Protein AF-0000000084699990 (afdb_homodimer)

Sequence (468 aa):
MKSYLLFIGYFISAFSFADGISANSTRYIYPKGAHDITARINNESATAAFVQYWLDPGDSEALPAKLPVTPFELTPPISRINPGANQILRIRLLDKSAIPADRGSLWWLNVLDIPPVSKTSPQEENDSVQLAVRSRFKMFYRPAGLSDRDTATQQITFQPGNHSILINNNSPYHITITEITLADKKQILHKSFMLTPKSRSDIAVKRAVKRGDRLIISNINDYGSDSTFTATAEMKSYLLFIGYFISAFSFADGISANSTRYIYPKGAHDITARINNESATAAFVQYWLDPGDSEALPAKLPVTPFELTPPISRINPGANQILRIRLLDKSAIPADRGSLWWLNVLDIPPVSKTSPQEENDSVQLAVRSRFKMFYRPAGLSDRDTATQQITFQPGNHSILINNNSPYHITITEITLADKKQILHKSFMLTPKSRSDIAVKRAVKRGDRLIISNINDYGSDSTFTATAE

Radius of gyration: 24.79 Å; Cα contacts (8 Å, |Δi|>4): 1067; chains: 2; bounding box: 74×65×81 Å

InterPro domains:
  IPR001829 Pili assembly chaperone, bacterial [PR00969] (21-30)
  IPR001829 Pili assembly chaperone, bacterial [PR00969] (71-92)
  IPR001829 Pili assembly chaperone, bacterial [PR00969] (100-117)
  IPR001829 Pili assembly chaperone, bacterial [PR00969] (128-143)
  IPR001829 Pili assembly chaperone, bacterial [PR00969] (162-177)
  IPR008962 PapD-like superfamily [SSF49354] (16-146)
  IPR013783 Immunoglobulin-like fold [G3DSA:2.60.40.10] (20-147)
  IPR013783 Immunoglobulin-like fold [G3DSA:2.60.40.10] (148-229)
  IPR016147 Pili assembly chaperone, N-terminal [PF00345] (20-146)
  IPR016148 Pili assembly chaperone, C-terminal [PF02753] (167-226)
  IPR036316 Pili assembly chaperone, C-terminal domain superfamily [SSF49584] (140-230)
  IPR050643 Periplasmic Pilus Chaperone [PTHR30251] (4-228)

Nearest PDB structures (foldseek):
  3rfz-assembly1_C  TM=8.984E-01  e=1.119E-16  Escherichia coli
  1qpp-assembly1_B  TM=8.583E-01  e=3.059E-17  Escherichia coli
  1qun-assembly1_A  TM=9.039E-01  e=2.704E-16  Escherichia coli
  1qun-assembly10_O  TM=8.879E-01  e=2.086E-16  Escherichia coli
  1kiu-assembly10_O  TM=8.698E-01  e=6.614E-14  Escherichia coli

Foldseek 3Di:
DPPPPPPPPPPPPPPPPCCAKDKPAQEAEAEAPDQKDKIKIWNSDQAKWKKAKDKAQPPPPDDPVRGDDDQKDWPPRIDIAGHGGMDIIIIGGRDCPVPDQAAKGKMKMKIKTDDDPPPPDPPPPPVPPDDIDIDIHIYIYHHPPFDDPVCQVVQWAWAFDDQKIKIFRAGRYKKKWAFKAFPVRDTWAPGIDIDHHGDIDIGGTNDGDDAQTKIWIWIADPRRDIDIDIDGHD/DPPPPPPPPPPPPPPPPCCAKDKPAQEAEAEAPDQKDKIKIWNSDQAKWKKAKDKAQPPPPDDPVRGPDDQKDWPPRIDIAGHGGMDIIIIGGRDCPVPDQAAKGKMKMKIKTDDDPPPPDPPPPPVPPDDIDIDIHIYIYHHPPFDDPVCQVVQWAWAWDDQKIKIFRAGRYKKKWAFKAFPVRDTFAPGIDIDHHGDIDIGGTNDGDDAQTKIWIWIADPRRDIDIDIDGHD

Secondary structure (DSSP, 8-state):
---------------B----EEES-SEEEEETT-SEEEEEEEE-SSS-EEEEEEEESS-TT--GGG----SEEEESSEEEE-TT-EEEEEEEE---TTS-SSS-EEEEEEEEEE-------TT---------EEEEEEEEEE-TT---GGGGGGGEEEEE-SSEEEEEE-SSS-EEEEEEE-TT--B-BSS-EEEPTTEEEEEEBSS---TT-EEEEEEE-TTS-EEEEEEE--/---------------B----EEES-SEEEEETT-SEEEEEEEE-SSS-EEEEEEEESS-TT--GGGPPPPSEEEESSEEEE-TT-EEEEEEEE---TTS-SSS-EEEEEEEEEE-------TT---------EEEEEEEEEE-TT---GGGGGGGEEEEE-SSEEEEEE-SSS-EEEEEEE-TT--B-BSS-EEEPTTEEEEEEBSS---TT-EEEEEEE-TTS-EEEEEEE--

Organism: NCBI:txid1124991

Structure (mmCIF, N/CA/C/O backbone):
data_AF-0000000084699990-model_v1
#
loop_
_entity.id
_entity.type
_entity.pdbx_description
1 polymer 'Sigma-fimbriae chaperone protein'
#
loop_
_atom_site.group_PDB
_atom_site.id
_atom_site.type_symbol
_atom_site.label_atom_id
_atom_site.label_alt_id
_atom_site.label_comp_id
_atom_site.label_asym_id
_atom_site.label_entity_id
_atom_site.label_seq_id
_atom_site.pdbx_PDB_ins_code
_atom_site.Cartn_x
_atom_site.Cartn_y
_atom_site.Cartn_z
_atom_site.occupancy
_atom_site.B_iso_or_equiv
_atom_site.auth_seq_id
_atom_site.auth_comp_id
_atom_site.auth_asym_id
_atom_site.auth_atom_id
_atom_site.pdbx_PDB_model_num
ATOM 1 N N . MET A 1 1 ? -4.559 33.438 -50.344 1 30.09 1 MET A N 1
ATOM 2 C CA . MET A 1 1 ? -3.885 33.406 -49.062 1 30.09 1 MET A CA 1
ATOM 3 C C . MET A 1 1 ? -4.707 32.625 -48.031 1 30.09 1 MET A C 1
ATOM 5 O O . MET A 1 1 ? -5.637 33.156 -47.438 1 30.09 1 MET A O 1
ATOM 9 N N . LYS A 1 2 ? -5.082 31.25 -48.375 1 39.06 2 LYS A N 1
ATOM 10 C CA . LYS A 1 2 ? -5.879 30.25 -47.656 1 39.06 2 LYS A CA 1
ATOM 11 C C . LYS A 1 2 ? -5.305 29.984 -46.25 1 39.06 2 LYS A C 1
ATOM 13 O O . LYS A 1 2 ? -4.148 29.578 -46.125 1 39.06 2 LYS A O 1
ATOM 18 N N . SER A 1 3 ? -5.684 30.812 -45.281 1 37 3 SER A N 1
ATOM 19 C CA . SER A 1 3 ? -5.367 30.719 -43.875 1 37 3 SER A CA 1
ATOM 20 C C . SER A 1 3 ? -5.746 29.359 -43.281 1 37 3 SER A C 1
ATOM 22 O O . SER A 1 3 ? -6.914 28.969 -43.344 1 37 3 SER A O 1
ATOM 24 N N . TYR A 1 4 ? -4.93 28.328 -43.5 1 38.5 4 TYR A N 1
ATOM 25 C CA . TYR A 1 4 ? -5.008 27.047 -42.781 1 38.5 4 TYR A CA 1
ATOM 26 C C . TYR A 1 4 ? -5.066 27.266 -41.281 1 38.5 4 TYR A C 1
ATOM 28 O O . TYR A 1 4 ? -4.129 27.797 -40.688 1 38.5 4 TYR A O 1
ATOM 36 N N . LEU A 1 5 ? -6.195 27.562 -40.719 1 36.31 5 LEU A N 1
ATOM 37 C CA . LEU A 1 5 ? -6.461 27.547 -39.281 1 36.31 5 LEU A CA 1
ATOM 38 C C . LEU A 1 5 ? -6.039 26.203 -38.688 1 36.31 5 LEU A C 1
ATOM 40 O O . LEU A 1 5 ? -6.602 25.156 -39.031 1 36.31 5 LEU A O 1
ATOM 44 N N . LEU A 1 6 ? -4.797 26 -38.375 1 36.34 6 LEU A N 1
ATOM 45 C CA . LEU A 1 6 ? -4.246 24.906 -37.594 1 36.34 6 LEU A CA 1
ATOM 46 C C . LEU A 1 6 ? -4.961 24.766 -36.25 1 36.34 6 LEU A C 1
ATOM 48 O O . LEU A 1 6 ? -4.898 25.672 -35.438 1 36.34 6 LEU A O 1
ATOM 52 N N . PHE A 1 7 ? -6.074 24.109 -36.188 1 35.72 7 PHE A N 1
ATOM 53 C CA . PHE A 1 7 ? -6.75 23.672 -34.969 1 35.72 7 PHE A CA 1
ATOM 54 C C . PHE A 1 7 ? -5.801 22.906 -34.062 1 35.72 7 PHE A C 1
ATOM 56 O O . PHE A 1 7 ? -5.414 21.781 -34.406 1 35.72 7 PHE A O 1
ATOM 63 N N . ILE A 1 8 ? -4.922 23.594 -33.344 1 35.72 8 ILE A N 1
ATOM 64 C CA . ILE A 1 8 ? -4.176 23 -32.25 1 35.72 8 ILE A CA 1
ATOM 65 C C . ILE A 1 8 ? -5.141 22.406 -31.234 1 35.72 8 ILE A C 1
ATOM 67 O O . ILE A 1 8 ? -5.848 23.141 -30.547 1 35.72 8 ILE A O 1
ATOM 71 N N . GLY A 1 9 ? -5.719 21.266 -31.516 1 33.62 9 GLY A N 1
ATOM 72 C CA . GLY A 1 9 ? -6.449 20.5 -30.516 1 33.62 9 GLY A CA 1
ATOM 73 C C . GLY A 1 9 ? -5.715 20.375 -29.203 1 33.62 9 GLY A C 1
ATOM 74 O O . GLY A 1 9 ? -4.641 19.766 -29.141 1 33.62 9 GLY A O 1
ATOM 75 N N . TYR A 1 10 ? -5.938 21.297 -28.312 1 30.98 10 TYR A N 1
ATOM 76 C CA . TYR A 1 10 ? -5.516 21.25 -26.922 1 30.98 10 TYR A CA 1
ATOM 77 C C . TYR A 1 10 ? -5.977 19.953 -26.266 1 30.98 10 TYR A C 1
ATOM 79 O O . TYR A 1 10 ? -7.168 19.766 -26 1 30.98 10 TYR A O 1
ATOM 87 N N . PHE A 1 11 ? -5.262 18.844 -26.516 1 31.11 11 PHE A N 1
ATOM 88 C CA . PHE A 1 11 ? -5.41 17.625 -25.719 1 31.11 11 PHE A CA 1
ATOM 89 C C . PHE A 1 11 ? -5.285 17.938 -24.234 1 31.11 11 PHE A C 1
ATOM 91 O O . PHE A 1 11 ? -4.176 18.094 -23.719 1 31.11 11 PHE A O 1
ATOM 98 N N . ILE A 1 12 ? -6.254 18.547 -23.688 1 31.78 12 ILE A N 1
ATOM 99 C CA . ILE A 1 12 ? -6.352 18.625 -22.234 1 31.78 12 ILE A CA 1
ATOM 100 C C . ILE A 1 12 ? -6.355 17.219 -21.641 1 31.78 12 ILE A C 1
ATOM 102 O O . ILE A 1 12 ? -7.336 16.484 -21.781 1 31.78 12 ILE A O 1
ATOM 106 N N . SER A 1 13 ? -5.211 16.594 -21.531 1 33.28 13 SER A N 1
ATOM 107 C CA . SER A 1 13 ? -5.098 15.359 -20.766 1 33.28 13 SER A CA 1
ATOM 108 C C . SER A 1 13 ? -5.562 15.562 -19.312 1 33.28 13 SER A C 1
ATOM 110 O O . SER A 1 13 ? -4.969 16.344 -18.578 1 33.28 13 SER A O 1
ATOM 112 N N . ALA A 1 14 ? -6.832 15.414 -19.062 1 35.53 14 ALA A N 1
ATOM 113 C CA . ALA A 1 14 ? -7.316 15.336 -17.672 1 35.53 14 ALA A CA 1
ATOM 114 C C . ALA A 1 14 ? -6.492 14.344 -16.859 1 35.53 14 ALA A C 1
ATOM 116 O O . ALA A 1 14 ? -6.441 13.156 -17.188 1 35.53 14 ALA A O 1
ATOM 117 N N . PHE A 1 15 ? -5.445 14.852 -16.328 1 36.62 15 PHE A N 1
ATOM 118 C CA . PHE A 1 15 ? -4.719 14.062 -15.336 1 36.62 15 PHE A CA 1
ATOM 119 C C . PHE A 1 15 ? -5.621 13.703 -14.164 1 36.62 15 PHE A C 1
ATOM 121 O O . PHE A 1 15 ? -6.25 14.578 -13.562 1 36.62 15 PHE A O 1
ATOM 128 N N . SER A 1 16 ? -6.359 12.625 -14.258 1 38.72 16 SER A N 1
ATOM 129 C CA . SER A 1 16 ? -6.961 12.164 -13.008 1 38.72 16 SER A CA 1
ATOM 130 C C . SER A 1 16 ? -5.906 11.969 -11.93 1 38.72 16 SER A C 1
ATOM 132 O O . SER A 1 16 ? -4.914 11.266 -12.141 1 38.72 16 SER A O 1
ATOM 134 N N . PHE A 1 17 ? -5.609 13.078 -11.25 1 37.94 17 PHE A N 1
ATOM 135 C CA . PHE A 1 17 ? -4.734 13.016 -10.086 1 37.94 17 PHE A CA 1
ATOM 136 C C . PHE A 1 17 ? -5.164 11.898 -9.141 1 37.94 17 PHE A C 1
ATOM 138 O O . PHE A 1 17 ? -6.348 11.773 -8.82 1 37.94 17 PHE A O 1
ATOM 145 N N . ALA A 1 18 ? -4.684 10.828 -9.289 1 43.75 18 ALA A N 1
ATOM 146 C CA . ALA A 1 18 ? -4.934 9.812 -8.273 1 43.75 18 ALA A CA 1
ATOM 147 C C . ALA A 1 18 ? -4.473 10.289 -6.895 1 43.75 18 ALA A C 1
ATOM 149 O O . ALA A 1 18 ? -3.441 9.836 -6.391 1 43.75 18 ALA A O 1
ATOM 150 N N . ASP A 1 19 ? -4.492 11.633 -6.68 1 55.75 19 ASP A N 1
ATOM 151 C CA . ASP A 1 19 ? -4.656 11.977 -5.27 1 55.75 19 ASP A CA 1
ATOM 152 C C . ASP A 1 19 ? -5.934 11.359 -4.699 1 55.75 19 ASP A C 1
ATOM 154 O O . ASP A 1 19 ? -6.984 12.008 -4.68 1 55.75 19 ASP A O 1
ATOM 158 N N . GLY A 1 20 ? -6.094 10.164 -4.957 1 69.62 20 GLY A N 1
ATOM 159 C CA . GLY A 1 20 ? -7.363 9.469 -4.797 1 69.62 20 GLY A CA 1
ATOM 160 C C . GLY A 1 20 ? -7.438 8.656 -3.52 1 69.62 20 GLY A C 1
ATOM 161 O O . GLY A 1 20 ? -6.965 9.094 -2.469 1 69.62 20 GLY A O 1
ATOM 162 N N . ILE A 1 21 ? -8.148 7.715 -3.578 1 81 21 ILE A N 1
ATOM 163 C CA . ILE A 1 21 ? -8.43 6.766 -2.506 1 81 21 ILE A CA 1
ATOM 164 C C . ILE A 1 21 ? -7.262 5.793 -2.352 1 81 21 ILE A C 1
ATOM 166 O O . ILE A 1 21 ? -6.762 5.254 -3.34 1 81 21 ILE A O 1
ATOM 170 N N . SER A 1 22 ? -6.691 5.801 -1.187 1 81.62 22 SER A N 1
ATOM 171 C CA . SER A 1 22 ? -5.617 4.863 -0.881 1 81.62 22 SER A CA 1
ATOM 172 C C . SER A 1 22 ? -5.938 4.039 0.361 1 81.62 22 SER A C 1
ATOM 174 O O . SER A 1 22 ? -6.805 4.414 1.153 1 81.62 22 SER A O 1
ATOM 176 N N . ALA A 1 23 ? -5.305 2.875 0.367 1 86.38 23 ALA A N 1
ATOM 177 C CA . ALA A 1 23 ? -5.418 2.033 1.555 1 86.38 23 ALA A CA 1
ATOM 178 C C . ALA A 1 23 ? -4.105 2.01 2.336 1 86.38 23 ALA A C 1
ATOM 180 O O . ALA A 1 23 ? -3.035 2.248 1.772 1 86.38 23 ALA A O 1
ATOM 181 N N . ASN A 1 24 ? -4.215 1.648 3.625 1 82.88 24 ASN A N 1
ATOM 182 C CA . ASN A 1 24 ? -3.055 1.696 4.508 1 82.88 24 ASN A CA 1
ATOM 183 C C . ASN A 1 24 ? -2.127 0.505 4.281 1 82.88 24 ASN A C 1
ATOM 185 O O . ASN A 1 24 ? -1.008 0.478 4.797 1 82.88 24 ASN A O 1
ATOM 189 N N . SER A 1 25 ? -2.607 -0.429 3.611 1 85 25 SER A N 1
ATOM 190 C CA . SER A 1 25 ? -1.825 -1.634 3.354 1 85 25 SER A CA 1
ATOM 191 C C . SER A 1 25 ? -2.084 -2.17 1.948 1 85 25 SER A C 1
ATOM 193 O O . SER A 1 25 ? -3.037 -1.753 1.285 1 85 25 SER A O 1
ATOM 195 N N . THR A 1 26 ? -1.09 -3.008 1.553 1 85.25 26 THR A N 1
ATOM 196 C CA . THR A 1 26 ? -1.247 -3.6 0.229 1 85.25 26 THR A CA 1
ATOM 197 C C . THR A 1 26 ? -1.892 -4.98 0.327 1 85.25 26 THR A C 1
ATOM 199 O O . THR A 1 26 ? -2.242 -5.582 -0.691 1 85.25 26 THR A O 1
ATOM 202 N N . ARG A 1 27 ? -2.064 -5.496 1.498 1 89.31 27 ARG A N 1
ATOM 203 C CA . ARG A 1 27 ? -2.719 -6.766 1.793 1 89.31 27 ARG A CA 1
ATOM 204 C C . ARG A 1 27 ? -3.221 -6.801 3.232 1 89.31 27 ARG A C 1
ATOM 206 O O . ARG A 1 27 ? -2.717 -6.074 4.09 1 89.31 27 ARG A O 1
ATOM 213 N N . TYR A 1 28 ? -4.219 -7.711 3.463 1 93 28 TYR A N 1
ATOM 214 C CA . TYR A 1 28 ? -4.816 -7.828 4.789 1 93 28 TYR A CA 1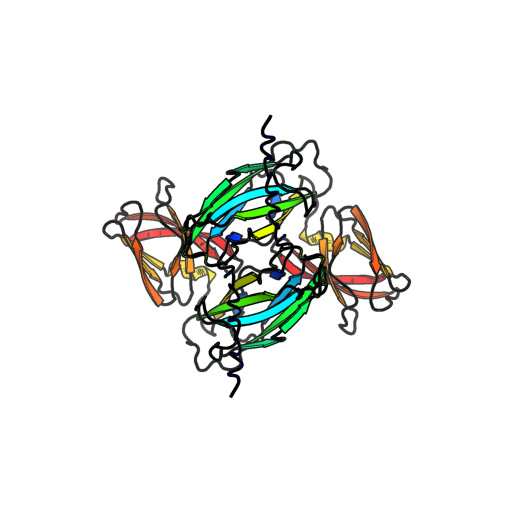
ATOM 215 C C . TYR A 1 28 ? -4.875 -9.281 5.238 1 93 28 TYR A C 1
ATOM 217 O O . TYR A 1 28 ? -5.344 -10.148 4.492 1 93 28 TYR A O 1
ATOM 225 N N . ILE A 1 29 ? -4.348 -9.484 6.457 1 95.19 29 ILE A N 1
ATOM 226 C CA . ILE A 1 29 ? -4.379 -10.82 7.039 1 95.19 29 ILE A CA 1
ATOM 227 C C . ILE A 1 29 ? -5.508 -10.914 8.062 1 95.19 29 ILE A C 1
ATOM 229 O O . ILE A 1 29 ? -5.559 -10.133 9.016 1 95.19 29 ILE A O 1
ATOM 233 N N . TYR A 1 30 ? -6.418 -11.805 7.832 1 96.19 30 TYR A N 1
ATOM 234 C CA . TYR A 1 30 ? -7.465 -12.141 8.789 1 96.19 30 TYR A CA 1
ATOM 235 C C . TYR A 1 30 ? -7.109 -13.406 9.562 1 96.19 30 TYR A C 1
ATOM 237 O O . TYR A 1 30 ? -7.367 -14.516 9.094 1 96.19 30 TYR A O 1
ATOM 245 N N . PRO A 1 31 ? -6.492 -13.148 10.766 1 92.38 31 PRO A N 1
ATOM 246 C CA . PRO A 1 31 ? -6.062 -14.344 11.5 1 92.38 31 PRO A CA 1
ATOM 247 C C . PRO A 1 31 ? -7.223 -15.07 12.18 1 92.38 31 PRO A C 1
ATOM 249 O O . PRO A 1 31 ? -8.234 -14.445 12.508 1 92.38 31 PRO A O 1
ATOM 252 N N . LYS A 1 32 ? -6.992 -16.375 12.352 1 83.81 32 LYS A N 1
ATOM 253 C CA . LYS A 1 32 ? -7.984 -17.141 13.102 1 83.81 32 LYS A CA 1
ATOM 254 C C . LYS A 1 32 ? -8.227 -16.516 14.477 1 83.81 32 LYS A C 1
ATOM 256 O O . LYS A 1 32 ? -7.293 -16.047 15.133 1 83.81 32 LYS A O 1
ATOM 261 N N . GLY A 1 33 ? -9.5 -16.562 14.867 1 84.81 33 GLY A N 1
ATOM 262 C CA . GLY A 1 33 ? -9.852 -16.141 16.203 1 84.81 33 GLY A CA 1
ATOM 263 C C . GLY A 1 33 ? -10.18 -14.664 16.312 1 84.81 33 GLY A C 1
ATOM 264 O O . GLY A 1 33 ? -10.797 -14.227 17.281 1 84.81 33 GLY A O 1
ATOM 265 N N . ALA A 1 34 ? -9.609 -13.945 15.328 1 90.31 34 ALA A N 1
ATOM 266 C CA . ALA A 1 34 ? -9.961 -12.523 15.367 1 90.31 34 ALA A CA 1
ATOM 267 C C . ALA A 1 34 ? -11.445 -12.328 15.07 1 90.31 34 ALA A C 1
ATOM 269 O O . ALA A 1 34 ? -12.008 -12.984 14.195 1 90.31 34 ALA A O 1
ATOM 270 N N . HIS A 1 35 ? -12.102 -11.516 15.836 1 92.62 35 HIS A N 1
ATOM 271 C CA . HIS A 1 35 ? -13.508 -11.18 15.617 1 92.62 35 HIS A CA 1
ATOM 272 C C . HIS A 1 35 ? -13.688 -10.391 14.328 1 92.62 35 HIS A C 1
ATOM 274 O O . HIS A 1 35 ? -14.641 -10.625 13.578 1 92.62 35 HIS A O 1
ATOM 280 N N . ASP A 1 36 ? -12.789 -9.477 14.125 1 96 36 ASP A N 1
ATOM 281 C CA . ASP A 1 36 ? -12.766 -8.656 12.922 1 96 36 ASP A CA 1
ATOM 282 C C . ASP A 1 36 ? -11.367 -8.102 12.656 1 96 36 ASP A C 1
ATOM 284 O O . ASP A 1 36 ? -10.453 -8.297 13.461 1 96 36 ASP A O 1
ATOM 288 N N . ILE A 1 37 ? -11.203 -7.621 11.438 1 95.5 37 ILE A N 1
ATOM 289 C CA . ILE A 1 37 ? -10.047 -6.809 11.094 1 95.5 37 ILE A CA 1
ATOM 290 C C . ILE A 1 37 ? -10.5 -5.477 10.5 1 95.5 37 ILE A C 1
ATOM 292 O O . ILE A 1 37 ? -11.68 -5.309 10.18 1 95.5 37 ILE A O 1
ATOM 296 N N . THR A 1 38 ? -9.57 -4.523 10.461 1 92.5 38 THR A N 1
ATOM 297 C CA . THR A 1 38 ? -9.93 -3.217 9.914 1 92.5 38 THR A CA 1
ATOM 298 C C . THR A 1 38 ? -8.977 -2.816 8.789 1 92.5 38 THR A C 1
ATOM 300 O O . THR A 1 38 ? -7.809 -3.197 8.797 1 92.5 38 THR A O 1
ATOM 303 N N . ALA A 1 39 ? -9.508 -2.178 7.816 1 92.69 39 ALA A N 1
ATOM 304 C CA . ALA A 1 39 ? -8.766 -1.47 6.773 1 92.69 39 ALA A CA 1
ATOM 305 C C . ALA A 1 39 ? -9.023 0.033 6.844 1 92.69 39 ALA A C 1
ATOM 307 O O . ALA A 1 39 ? -10.172 0.468 6.938 1 92.69 39 ALA A O 1
ATOM 308 N N . ARG A 1 40 ? -7.934 0.765 6.848 1 89.62 40 ARG A N 1
ATOM 309 C CA . ARG A 1 40 ? -8.086 2.215 6.797 1 89.62 40 ARG A CA 1
ATOM 310 C C . ARG A 1 40 ? -8.016 2.723 5.363 1 89.62 40 ARG A C 1
ATOM 312 O O . ARG A 1 40 ? -7.027 2.506 4.664 1 89.62 40 ARG A O 1
ATOM 319 N N . ILE A 1 41 ? -9.016 3.443 4.949 1 91 41 ILE A N 1
ATOM 320 C CA . ILE A 1 41 ? -9.125 4 3.607 1 91 41 ILE A CA 1
ATOM 321 C C . ILE A 1 41 ? -9.023 5.523 3.67 1 91 41 ILE A C 1
ATOM 323 O O . ILE A 1 41 ? -9.797 6.172 4.383 1 91 41 ILE A O 1
ATOM 327 N N . ASN A 1 42 ? -8.078 6.023 2.875 1 85.25 42 ASN A N 1
ATOM 328 C CA . ASN A 1 42 ? -7.805 7.457 2.945 1 85.25 42 ASN A CA 1
ATOM 329 C C . ASN A 1 42 ? -8.211 8.172 1.66 1 85.25 42 ASN A C 1
ATOM 331 O O . ASN A 1 42 ? -8.016 7.645 0.563 1 85.25 42 ASN A O 1
ATOM 335 N N . ASN A 1 43 ? -8.797 9.344 1.85 1 86.25 43 ASN A N 1
ATOM 336 C CA . ASN A 1 43 ? -9.008 10.266 0.735 1 86.25 43 ASN A CA 1
ATOM 337 C C . ASN A 1 43 ? -7.949 11.359 0.707 1 86.25 43 ASN A C 1
ATOM 339 O O . ASN A 1 43 ? -8.023 12.32 1.478 1 86.25 43 ASN A O 1
ATOM 343 N N . GLU A 1 44 ? -7.074 11.195 -0.171 1 75.06 44 GLU A N 1
ATOM 344 C CA . GLU A 1 44 ? -5.98 12.164 -0.258 1 75.06 44 GLU A CA 1
ATOM 345 C C . GLU A 1 44 ? -6.285 13.242 -1.288 1 75.06 44 GLU A C 1
ATOM 347 O O . GLU A 1 44 ? -5.43 14.086 -1.583 1 75.06 44 GLU A O 1
ATOM 352 N N . SER A 1 45 ? -7.48 13.172 -1.79 1 75.56 45 SER A N 1
ATOM 353 C CA . SER A 1 45 ? -7.879 14.148 -2.799 1 75.56 45 SER A CA 1
ATOM 354 C C . SER A 1 45 ? -8.438 15.414 -2.156 1 75.56 45 SER A C 1
ATOM 356 O O . SER A 1 45 ? -8.703 15.438 -0.953 1 75.56 45 SER A O 1
ATOM 358 N N . ALA A 1 46 ? -8.609 16.516 -2.992 1 75.5 46 ALA A N 1
ATOM 359 C CA . ALA A 1 46 ? -9.141 17.781 -2.527 1 75.5 46 ALA A CA 1
ATOM 360 C C . ALA A 1 46 ? -10.664 17.781 -2.541 1 75.5 46 ALA A C 1
ATOM 362 O O . ALA A 1 46 ? -11.297 18.719 -2.051 1 75.5 46 ALA A O 1
ATOM 363 N N . THR A 1 47 ? -11.234 16.734 -3.059 1 80.75 47 THR A N 1
ATOM 364 C CA . THR A 1 47 ? -12.688 16.641 -3.119 1 80.75 47 THR A CA 1
ATOM 365 C C . THR A 1 47 ? -13.18 15.414 -2.354 1 80.75 47 THR A C 1
ATOM 367 O O . THR A 1 47 ? -12.43 14.461 -2.158 1 80.75 47 THR A O 1
ATOM 370 N N . ALA A 1 48 ? -14.414 15.516 -1.936 1 86.88 48 ALA A N 1
ATOM 371 C CA . ALA A 1 48 ? -15.016 14.359 -1.277 1 86.88 48 ALA A CA 1
ATOM 372 C C . ALA A 1 48 ? -15.125 13.18 -2.238 1 86.88 48 ALA A C 1
ATOM 374 O O . ALA A 1 48 ? -15.312 13.367 -3.443 1 86.88 48 ALA A O 1
ATOM 375 N N . ALA A 1 49 ? -15.008 12.031 -1.645 1 87.5 49 ALA A N 1
ATOM 376 C CA . ALA A 1 49 ? -15.117 10.805 -2.439 1 87.5 49 ALA A CA 1
ATOM 377 C C . ALA A 1 49 ? -16.219 9.898 -1.906 1 87.5 49 ALA A C 1
ATOM 379 O O . ALA A 1 49 ? -16.391 9.766 -0.692 1 87.5 49 ALA A O 1
ATOM 380 N N . PHE A 1 50 ? -16.984 9.367 -2.908 1 91.44 50 PHE A N 1
ATOM 381 C CA . PHE A 1 50 ? -17.875 8.266 -2.584 1 91.44 50 PHE A CA 1
ATOM 382 C C . PHE A 1 50 ? -17.219 6.922 -2.898 1 91.44 50 PHE A C 1
ATOM 384 O O . PHE A 1 50 ? -16.797 6.688 -4.027 1 91.44 50 PHE A O 1
ATOM 391 N N . VAL A 1 51 ? -17.156 6.047 -1.801 1 93.06 51 VAL A N 1
ATOM 392 C CA . VAL A 1 51 ? -16.406 4.809 -1.961 1 93.06 51 VAL A CA 1
ATOM 393 C C . VAL A 1 51 ? -17.281 3.617 -1.596 1 93.06 51 VAL A C 1
ATOM 395 O O . VAL A 1 51 ? -17.938 3.613 -0.547 1 93.06 51 VAL A O 1
ATOM 398 N N . GLN A 1 52 ? -17.281 2.625 -2.486 1 92.38 52 GLN A N 1
ATOM 399 C CA . GLN A 1 52 ? -17.938 1.352 -2.232 1 92.38 52 GLN A CA 1
ATOM 400 C C . GLN A 1 52 ? -16.922 0.248 -1.951 1 92.38 52 GLN A C 1
ATOM 402 O O . GLN A 1 52 ? -15.859 0.199 -2.578 1 92.38 52 GLN A O 1
ATOM 407 N N . TYR A 1 53 ? -17.375 -0.673 -1.006 1 93.62 53 TYR A N 1
ATOM 408 C CA . TYR A 1 53 ? -16.484 -1.751 -0.589 1 93.62 53 TYR A CA 1
ATOM 409 C C . TYR A 1 53 ? -17.156 -3.107 -0.746 1 93.62 53 TYR A C 1
ATOM 411 O O . TYR A 1 53 ? -18.344 -3.266 -0.407 1 93.62 53 TYR A O 1
ATOM 419 N N . TRP A 1 54 ? -16.375 -4.117 -1.243 1 92.38 54 TRP A N 1
ATOM 420 C CA . TRP A 1 54 ? -16.844 -5.504 -1.208 1 92.38 54 TRP A CA 1
ATOM 421 C C . TRP A 1 54 ? -15.68 -6.473 -1.347 1 92.38 54 TRP A C 1
ATOM 423 O O . TRP A 1 54 ? -14.555 -6.062 -1.666 1 92.38 54 TRP A O 1
ATOM 433 N N . LEU A 1 55 ? -16 -7.719 -1.029 1 92.44 55 LEU A N 1
ATOM 434 C CA . LEU A 1 55 ? -15.039 -8.797 -1.229 1 92.44 55 LEU A CA 1
ATOM 435 C C . LEU A 1 55 ? -15.484 -9.727 -2.354 1 92.44 55 LEU A C 1
ATOM 437 O O . LEU A 1 55 ? -16.688 -9.945 -2.545 1 92.44 55 LEU A O 1
ATOM 441 N N . ASP A 1 56 ? -14.484 -10.227 -3.086 1 89.44 56 ASP A N 1
ATOM 442 C CA . ASP A 1 56 ? -14.758 -11.266 -4.07 1 89.44 56 ASP A CA 1
ATOM 443 C C . ASP A 1 56 ? -13.648 -12.312 -4.082 1 89.44 56 ASP A C 1
ATOM 445 O O . ASP A 1 56 ? -12.555 -12.078 -3.562 1 89.44 56 ASP A O 1
ATOM 449 N N . PRO A 1 57 ? -13.953 -13.531 -4.578 1 86.62 57 PRO A N 1
ATOM 450 C CA . PRO A 1 57 ? -12.953 -14.602 -4.535 1 86.62 57 PRO A CA 1
ATOM 451 C C . PRO A 1 57 ? -11.961 -14.531 -5.695 1 86.62 57 PRO A C 1
ATOM 453 O O . PRO A 1 57 ? -11.188 -15.469 -5.91 1 86.62 57 PRO A O 1
ATOM 456 N N . GLY A 1 58 ? -11.82 -13.516 -6.438 1 79.31 58 GLY A N 1
ATOM 457 C CA . GLY A 1 58 ? -10.82 -13.414 -7.488 1 79.31 58 GLY A CA 1
ATOM 458 C C . GLY A 1 58 ? -11.391 -12.961 -8.82 1 79.31 58 GLY A C 1
ATOM 459 O O . GLY A 1 58 ? -10.648 -12.75 -9.781 1 79.31 58 GLY A O 1
ATOM 460 N N . ASP A 1 59 ? -12.703 -12.836 -8.922 1 67.81 59 ASP A N 1
ATOM 461 C CA . ASP A 1 59 ? -13.305 -12.383 -10.172 1 67.81 59 ASP A CA 1
ATOM 462 C C . ASP A 1 59 ? -13.141 -10.875 -10.352 1 67.81 59 ASP A C 1
ATOM 464 O O . ASP A 1 59 ? -13.883 -10.094 -9.758 1 67.81 59 ASP A O 1
ATOM 468 N N . SER A 1 60 ? -12.156 -10.562 -11.156 1 63.72 60 SER A N 1
ATOM 469 C CA . SER A 1 60 ? -11.844 -9.148 -11.297 1 63.72 60 SER A CA 1
ATOM 470 C C . SER A 1 60 ? -12.961 -8.406 -12.023 1 63.72 60 SER A C 1
ATOM 472 O O . SER A 1 60 ? -13.062 -7.18 -11.938 1 63.72 60 SER A O 1
ATOM 474 N N . GLU A 1 61 ? -13.812 -9.156 -12.656 1 62.25 61 GLU A N 1
ATOM 475 C CA . GLU A 1 61 ? -14.867 -8.492 -13.406 1 62.25 61 GLU A CA 1
ATOM 476 C C . GLU A 1 61 ? -16.156 -8.406 -12.594 1 62.25 61 GLU A C 1
ATOM 478 O O . GLU A 1 61 ? -17.125 -7.777 -13.023 1 62.25 61 GLU A O 1
ATOM 483 N N . ALA A 1 62 ? -16.047 -8.938 -11.453 1 59 62 ALA A N 1
ATOM 484 C CA . ALA A 1 62 ? -17.281 -9.008 -10.664 1 59 62 ALA A CA 1
ATOM 485 C C . ALA A 1 62 ? -17.609 -7.652 -10.047 1 59 62 ALA A C 1
ATOM 487 O O . ALA A 1 62 ? -16.734 -6.996 -9.477 1 59 62 ALA A O 1
ATOM 488 N N . LEU A 1 63 ? -18.828 -7.039 -10.477 1 61.81 63 LEU A N 1
ATOM 489 C CA . LEU A 1 63 ? -19.344 -5.828 -9.844 1 61.81 63 LEU A CA 1
ATOM 490 C C . LEU A 1 63 ? -20.188 -6.172 -8.625 1 61.81 63 LEU A C 1
ATOM 492 O O . LEU A 1 63 ? -20.734 -7.277 -8.531 1 61.81 63 LEU A O 1
ATOM 496 N N . PRO A 1 64 ? -20.297 -5.223 -7.605 1 60.38 64 PRO A N 1
ATOM 497 C CA . PRO A 1 64 ? -20.984 -5.5 -6.336 1 60.38 64 PRO A CA 1
ATOM 498 C C . PRO A 1 64 ? -22.375 -6.109 -6.531 1 60.38 64 PRO A C 1
ATOM 500 O O . PRO A 1 64 ? -22.797 -6.941 -5.73 1 60.38 64 PRO A O 1
ATOM 503 N N . ALA A 1 65 ? -23.156 -5.547 -7.484 1 54.41 65 ALA A N 1
ATOM 504 C CA . ALA A 1 65 ? -24.547 -5.957 -7.605 1 54.41 65 ALA A CA 1
ATOM 505 C C . ALA A 1 65 ? -24.656 -7.445 -7.922 1 54.41 65 ALA A C 1
ATOM 507 O O . ALA A 1 65 ? -25.703 -8.062 -7.684 1 54.41 65 ALA A O 1
ATOM 508 N N . LYS A 1 66 ? -23.688 -7.945 -8.438 1 56.81 66 LYS A N 1
ATOM 509 C CA . LYS A 1 66 ? -23.781 -9.344 -8.859 1 56.81 66 LYS A CA 1
ATOM 510 C C . LYS A 1 66 ? -22.922 -10.234 -7.957 1 56.81 66 LYS A C 1
ATOM 512 O O . LYS A 1 66 ? -22.656 -11.391 -8.297 1 56.81 66 LYS A O 1
ATOM 517 N N . LEU A 1 67 ? -22.531 -9.664 -6.867 1 60.03 67 LEU A N 1
ATOM 518 C CA . LEU A 1 67 ? -21.516 -10.383 -6.113 1 60.03 67 LEU A CA 1
ATOM 519 C C . LEU A 1 67 ? -22.125 -11.5 -5.281 1 60.03 67 LEU A C 1
ATOM 521 O O . LEU A 1 67 ? -23.172 -11.312 -4.648 1 60.03 67 LEU A O 1
ATOM 525 N N . PRO A 1 68 ? -21.562 -12.641 -5.535 1 59.25 68 PRO A N 1
ATOM 526 C CA . PRO A 1 68 ? -21.938 -13.727 -4.621 1 59.25 68 PRO A CA 1
ATOM 527 C C . PRO A 1 68 ? -21.781 -13.344 -3.152 1 59.25 68 PRO A C 1
ATOM 529 O O . PRO A 1 68 ? -21 -12.438 -2.828 1 59.25 68 PRO A O 1
ATOM 532 N N . VAL A 1 69 ? -22.578 -13.898 -2.395 1 68.19 69 VAL A N 1
ATOM 533 C CA . VAL A 1 69 ? -22.531 -13.797 -0.94 1 68.19 69 VAL A CA 1
ATOM 534 C C . VAL A 1 69 ? -21.156 -14.266 -0.441 1 68.19 69 VAL A C 1
ATOM 536 O O . VAL A 1 69 ? -20.688 -15.328 -0.835 1 68.19 69 VAL A O 1
ATOM 539 N N . THR A 1 70 ? -20.406 -13.422 0.127 1 84.31 70 THR A N 1
ATOM 540 C CA . THR A 1 70 ? -19.172 -13.773 0.811 1 84.31 70 THR A CA 1
ATOM 541 C C . THR A 1 70 ? -19.422 -14.039 2.293 1 84.31 70 THR A C 1
ATOM 543 O O . THR A 1 70 ? -20.422 -13.57 2.848 1 84.31 70 THR A O 1
ATOM 546 N N . PRO A 1 71 ? -18.641 -14.867 2.887 1 92.19 71 PRO A N 1
ATOM 547 C CA . PRO A 1 71 ? -18.812 -15.125 4.32 1 92.19 71 PRO A CA 1
ATOM 548 C C . PRO A 1 71 ? -18.375 -13.938 5.184 1 92.19 71 PRO A C 1
ATOM 550 O O . PRO A 1 71 ? -18.297 -14.055 6.41 1 92.19 71 PRO A O 1
ATOM 553 N N . PHE A 1 72 ? -18.156 -12.844 4.598 1 94.31 72 PHE A N 1
ATOM 554 C CA . PHE A 1 72 ? -17.688 -11.68 5.336 1 94.31 72 PHE A CA 1
ATOM 555 C C . PHE A 1 72 ? -18.688 -10.539 5.23 1 94.31 72 PHE A C 1
ATOM 557 O O . PHE A 1 72 ? -19.406 -10.422 4.23 1 94.31 72 PHE A O 1
ATOM 564 N N . GLU A 1 73 ? -18.672 -9.773 6.273 1 94.88 73 GLU A N 1
ATOM 565 C CA . GLU A 1 73 ? -19.406 -8.516 6.293 1 94.88 73 GLU A CA 1
ATOM 566 C C . GLU A 1 73 ? -18.469 -7.316 6.355 1 94.88 73 GLU A C 1
ATOM 568 O O . GLU A 1 73 ? -17.516 -7.305 7.141 1 94.88 73 GLU A O 1
ATOM 573 N N . LEU A 1 74 ? -18.719 -6.414 5.453 1 96.19 74 LEU A N 1
ATOM 574 C CA . LEU A 1 74 ? -17.969 -5.16 5.465 1 96.19 74 LEU A CA 1
ATOM 575 C C . LEU A 1 74 ? -18.844 -4.016 5.977 1 96.19 74 LEU A C 1
ATOM 577 O O . LEU A 1 74 ? -19.969 -3.83 5.512 1 96.19 74 LEU A O 1
ATOM 581 N N . THR A 1 75 ? -18.281 -3.293 6.887 1 96.38 75 THR A N 1
ATOM 582 C CA . THR A 1 75 ? -19.016 -2.166 7.461 1 96.38 75 THR A CA 1
ATOM 583 C C . THR A 1 75 ? -18.141 -0.919 7.504 1 96.38 75 THR A C 1
ATOM 585 O O . THR A 1 75 ? -17.078 -0.92 8.133 1 96.38 75 THR A O 1
ATOM 588 N N . PRO A 1 76 ? -18.625 0.209 7.031 1 96.88 76 PRO A N 1
ATOM 589 C CA . PRO A 1 76 ? -19.812 0.331 6.176 1 96.88 76 PRO A CA 1
ATOM 590 C C . PRO A 1 76 ? -19.562 -0.183 4.758 1 96.88 76 PRO A C 1
ATOM 592 O O . PRO A 1 76 ? -18.422 -0.294 4.324 1 96.88 76 PRO A O 1
ATOM 595 N N . PRO A 1 77 ? -20.656 -0.613 3.992 1 94.12 77 PRO A N 1
ATOM 596 C CA . PRO A 1 77 ? -20.469 -1.057 2.609 1 94.12 77 PRO A CA 1
ATOM 597 C C . PRO A 1 77 ? -20.219 0.103 1.646 1 94.12 77 PRO A C 1
ATOM 599 O O . PRO A 1 77 ? -19.734 -0.108 0.53 1 94.12 77 PRO A O 1
ATOM 602 N N . ILE A 1 78 ? -20.703 1.256 2.037 1 94.06 78 ILE A N 1
ATOM 603 C CA . ILE A 1 78 ? -20.484 2.484 1.278 1 94.06 78 ILE A CA 1
ATOM 604 C C . ILE A 1 78 ? -20.172 3.633 2.232 1 94.06 78 ILE A C 1
ATOM 606 O O . ILE A 1 78 ? -20.719 3.689 3.344 1 94.06 78 ILE A O 1
ATOM 610 N N . SER A 1 79 ? -19.281 4.559 1.77 1 95.25 79 SER A N 1
ATOM 611 C CA . SER A 1 79 ? -18.938 5.699 2.615 1 95.25 79 SER A CA 1
ATOM 612 C C . SER A 1 79 ? -18.641 6.934 1.777 1 95.25 79 SER A C 1
ATOM 614 O O . SER A 1 79 ? -18.188 6.82 0.631 1 95.25 79 SER A O 1
ATOM 616 N N . ARG A 1 80 ? -19 8.055 2.314 1 94 80 ARG A N 1
ATOM 617 C CA . ARG A 1 80 ? -18.438 9.328 1.859 1 94 80 ARG A CA 1
ATOM 618 C C . ARG A 1 80 ? -17.219 9.719 2.695 1 94 80 ARG A C 1
ATOM 620 O O . ARG A 1 80 ? -17.281 9.742 3.926 1 94 80 ARG A O 1
ATOM 627 N N . ILE A 1 81 ? -16.094 9.93 2.072 1 91.62 81 ILE A N 1
ATOM 628 C CA . ILE A 1 81 ? -14.875 10.297 2.781 1 91.62 81 ILE A CA 1
ATOM 629 C C . ILE A 1 81 ? -14.484 11.734 2.422 1 91.62 81 ILE A C 1
ATOM 631 O O . ILE A 1 81 ? -14.211 12.031 1.257 1 91.62 81 ILE A O 1
ATOM 635 N N . ASN A 1 82 ? -14.453 12.664 3.42 1 88.88 82 ASN A N 1
ATOM 636 C CA . ASN A 1 82 ? -14.078 14.055 3.199 1 88.88 82 ASN A CA 1
ATOM 637 C C . ASN A 1 82 ? -12.609 14.18 2.816 1 88.88 82 ASN A C 1
ATOM 639 O O . ASN A 1 82 ? -11.812 13.266 3.064 1 88.88 82 ASN A O 1
ATOM 643 N N . PRO A 1 83 ? -12.273 15.281 2.152 1 81.94 83 PRO A N 1
ATOM 644 C CA . PRO A 1 83 ? -10.867 15.508 1.809 1 81.94 83 PRO A CA 1
ATOM 645 C C . PRO A 1 83 ? -9.938 15.398 3.016 1 81.94 83 PRO A C 1
ATOM 647 O O . PRO A 1 83 ? -10.195 16.016 4.055 1 81.94 83 PRO A O 1
ATOM 650 N N . GLY A 1 84 ? -8.969 14.609 2.846 1 79.31 84 GLY A N 1
ATOM 651 C CA . GLY A 1 84 ? -7.98 14.484 3.906 1 79.31 84 GLY A CA 1
ATOM 652 C C . GLY A 1 84 ? -8.43 13.586 5.039 1 79.31 84 GLY A C 1
ATOM 653 O O . GLY A 1 84 ? -7.664 13.312 5.965 1 79.31 84 GLY A O 1
ATOM 654 N N . ALA A 1 85 ? -9.641 13.047 4.926 1 86.44 85 ALA A N 1
ATOM 655 C CA . ALA A 1 85 ? -10.18 12.195 5.984 1 86.44 85 ALA A CA 1
ATOM 656 C C . ALA A 1 85 ? -9.969 10.719 5.664 1 86.44 85 ALA A C 1
ATOM 658 O O . ALA A 1 85 ? -9.438 10.383 4.605 1 86.44 85 ALA A O 1
ATOM 659 N N . ASN A 1 86 ? -10.281 9.891 6.711 1 87 86 ASN A N 1
ATOM 660 C CA . ASN A 1 86 ? -10.188 8.453 6.504 1 87 86 ASN A CA 1
ATOM 661 C C . ASN A 1 86 ? -11.469 7.734 6.922 1 87 86 ASN A C 1
ATOM 663 O O . ASN A 1 86 ? -12.305 8.312 7.625 1 87 86 ASN A O 1
ATOM 667 N N . GLN A 1 87 ? -11.586 6.625 6.352 1 90.38 87 GLN A N 1
ATOM 668 C CA . GLN A 1 87 ? -12.641 5.688 6.707 1 90.38 87 GLN A CA 1
ATOM 669 C C . GLN A 1 87 ? -12.062 4.375 7.223 1 90.38 87 GLN A C 1
ATOM 671 O O . GLN A 1 87 ? -11.211 3.768 6.574 1 90.38 87 GLN A O 1
ATOM 676 N N . ILE A 1 88 ? -12.516 4.07 8.477 1 89.94 88 ILE A N 1
ATOM 677 C CA . ILE A 1 88 ? -12.188 2.744 8.992 1 89.94 88 ILE A CA 1
ATOM 678 C C . ILE A 1 88 ? -13.211 1.728 8.492 1 89.94 88 ILE A C 1
ATOM 680 O O . ILE A 1 88 ? -14.391 1.811 8.844 1 89.94 88 ILE A O 1
ATOM 684 N N . LEU A 1 89 ? -12.734 0.808 7.676 1 95.5 89 LEU A N 1
ATOM 685 C CA . LEU A 1 89 ? -13.555 -0.292 7.184 1 95.5 89 LEU A CA 1
ATOM 686 C C . LEU A 1 89 ? -13.375 -1.535 8.047 1 95.5 89 LEU A C 1
ATOM 688 O O . LEU A 1 89 ? -12.266 -2.061 8.164 1 95.5 89 LEU A O 1
ATOM 692 N N . ARG A 1 90 ? -14.461 -1.965 8.594 1 96.25 90 ARG A N 1
ATOM 693 C CA . ARG A 1 90 ? -14.414 -3.17 9.414 1 96.25 90 ARG A CA 1
ATOM 694 C C . ARG A 1 90 ? -14.844 -4.395 8.609 1 96.25 90 ARG A C 1
ATOM 696 O O . ARG A 1 90 ? -15.859 -4.363 7.91 1 96.25 90 ARG A O 1
ATOM 703 N N . ILE A 1 91 ? -14.086 -5.414 8.688 1 96.75 91 ILE A N 1
ATOM 704 C CA . ILE A 1 91 ? -14.367 -6.68 8.016 1 96.75 91 ILE A CA 1
ATOM 705 C C . ILE A 1 91 ? -14.539 -7.785 9.055 1 96.75 91 ILE A C 1
ATOM 707 O O . ILE A 1 91 ? -13.625 -8.062 9.828 1 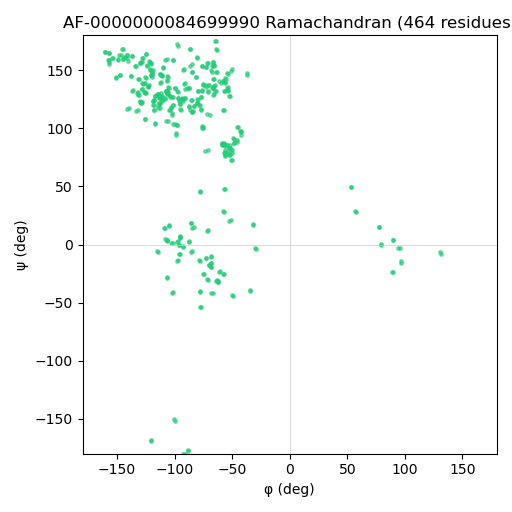96.75 91 ILE A O 1
ATOM 711 N N . ARG A 1 92 ? -15.703 -8.406 8.938 1 96.69 92 ARG A N 1
ATOM 712 C CA . ARG A 1 92 ? -16.031 -9.422 9.938 1 96.69 92 ARG A CA 1
ATOM 713 C C . ARG A 1 92 ? -16.438 -10.734 9.281 1 96.69 92 ARG A C 1
ATOM 715 O O . ARG A 1 92 ? -17.266 -10.742 8.367 1 96.69 92 ARG A O 1
ATOM 722 N N . LEU A 1 93 ? -15.883 -11.758 9.805 1 94.62 93 LEU A N 1
ATOM 723 C CA . LEU A 1 93 ? -16.281 -13.086 9.344 1 94.62 93 LEU A CA 1
ATOM 724 C C . LEU A 1 93 ? -17.625 -13.477 9.945 1 94.62 93 LEU A C 1
ATOM 726 O O . LEU A 1 93 ? -17.797 -13.445 11.172 1 94.62 93 LEU A O 1
ATOM 730 N N . LEU A 1 94 ? -18.594 -13.867 9.055 1 92.56 94 LEU A N 1
ATOM 731 C CA . LEU A 1 94 ? -19.922 -14.258 9.508 1 92.56 94 LEU A CA 1
ATOM 732 C C . LEU A 1 94 ? -20.078 -15.773 9.523 1 92.56 94 LEU A C 1
ATOM 734 O O . LEU A 1 94 ? -20.719 -16.328 10.414 1 92.56 94 LEU A O 1
ATOM 738 N N . ASP A 1 95 ? -19.562 -16.344 8.523 1 90 95 ASP A N 1
ATOM 739 C CA . ASP A 1 95 ? -19.766 -17.781 8.336 1 90 95 ASP A CA 1
ATOM 740 C C . ASP A 1 95 ? -18.484 -18.453 7.812 1 90 95 ASP A C 1
ATOM 742 O O . ASP A 1 95 ? -18.062 -18.188 6.684 1 90 95 ASP A O 1
ATOM 746 N N . LYS A 1 96 ? -18.078 -19.25 8.609 1 87.5 96 LYS A N 1
ATOM 747 C CA . LYS A 1 96 ? -16.828 -19.906 8.211 1 87.5 96 LYS A CA 1
ATOM 748 C C . LYS A 1 96 ? -17.094 -21.266 7.578 1 87.5 96 LYS A C 1
ATOM 750 O O . LYS A 1 96 ? -16.156 -21.984 7.223 1 87.5 96 LYS A O 1
ATOM 755 N N . SER A 1 97 ? -18.266 -21.625 7.422 1 87.88 97 SER A N 1
ATOM 756 C CA . SER A 1 97 ? -18.609 -23 7.031 1 87.88 97 SER A CA 1
ATOM 757 C C . SER A 1 97 ? -18.078 -23.328 5.645 1 87.88 97 SER A C 1
ATOM 759 O O . SER A 1 97 ? -17.688 -24.469 5.375 1 87.88 97 SER A O 1
ATOM 761 N N . ALA A 1 98 ? -18 -22.391 4.824 1 86.81 98 ALA A N 1
ATOM 762 C CA . ALA A 1 98 ? -17.609 -22.656 3.445 1 86.81 98 ALA A CA 1
ATOM 763 C C . ALA A 1 98 ? -16.109 -22.422 3.258 1 86.81 98 ALA A C 1
ATOM 765 O O . ALA A 1 98 ? -15.586 -22.562 2.148 1 86.81 98 ALA A O 1
ATOM 766 N N . ILE A 1 99 ? -15.367 -22.172 4.301 1 91.44 99 ILE A N 1
ATOM 767 C CA . ILE A 1 99 ? -13.938 -21.875 4.215 1 91.44 99 ILE A CA 1
ATOM 768 C C . ILE A 1 99 ? -13.133 -23.094 4.66 1 91.44 99 ILE A C 1
ATOM 770 O O . ILE A 1 99 ? -13.414 -23.672 5.711 1 91.44 99 ILE A O 1
ATOM 774 N N . PRO A 1 100 ? -12.211 -23.516 3.814 1 94.94 100 PRO A N 1
ATOM 775 C CA . PRO A 1 100 ? -11.383 -24.656 4.234 1 94.94 100 PRO A CA 1
ATOM 776 C C . PRO A 1 100 ? -10.703 -24.422 5.578 1 94.94 100 PRO A C 1
ATOM 778 O O . PRO A 1 100 ? -10.266 -23.312 5.867 1 94.94 100 PRO A O 1
ATOM 781 N N . ALA A 1 101 ? -10.516 -25.547 6.352 1 94.25 101 ALA A N 1
ATOM 782 C CA . ALA A 1 101 ? -9.961 -25.438 7.699 1 94.25 101 ALA A CA 1
ATOM 783 C C . ALA A 1 101 ? -8.461 -25.719 7.699 1 94.25 101 ALA A C 1
ATOM 785 O O . ALA A 1 101 ? -7.77 -25.422 8.672 1 94.25 101 ALA A O 1
ATOM 786 N N . ASP A 1 102 ? -7.996 -26.266 6.602 1 96.31 102 ASP A N 1
ATOM 787 C CA . ASP A 1 102 ? -6.625 -26.766 6.637 1 96.31 102 ASP A CA 1
ATOM 788 C C . ASP A 1 102 ? -5.691 -25.875 5.82 1 96.31 102 ASP A C 1
ATOM 790 O O . ASP A 1 102 ? -4.523 -26.219 5.613 1 96.31 102 ASP A O 1
ATOM 794 N N . ARG A 1 103 ? -6.246 -24.797 5.324 1 97.38 103 ARG A N 1
ATOM 795 C CA . ARG A 1 103 ? -5.434 -23.906 4.508 1 97.38 103 ARG A CA 1
ATOM 796 C C . ARG A 1 103 ? -6.016 -22.5 4.492 1 97.38 103 ARG A C 1
ATOM 798 O O . ARG A 1 103 ? -7.199 -22.297 4.777 1 97.38 103 ARG A O 1
ATOM 805 N N . GLY A 1 104 ? -5.125 -21.578 4.23 1 96.94 104 GLY A N 1
ATOM 806 C CA . GLY A 1 104 ? -5.594 -20.203 4.043 1 96.94 104 GLY A CA 1
ATOM 807 C C . GLY A 1 104 ? -6.457 -20.047 2.809 1 96.94 104 GLY A C 1
ATOM 808 O O . GLY A 1 104 ? -6.352 -20.828 1.858 1 96.94 104 GLY A O 1
ATOM 809 N N . SER A 1 105 ? -7.34 -19.031 2.834 1 95.75 105 SER A N 1
ATOM 810 C CA . SER A 1 105 ? -8.172 -18.672 1.693 1 95.75 105 SER A CA 1
ATOM 811 C C . SER A 1 105 ? -7.898 -17.234 1.25 1 95.75 105 SER A C 1
ATOM 813 O O . SER A 1 105 ? -7.582 -16.375 2.072 1 95.75 105 SER A O 1
ATOM 815 N N . LEU A 1 106 ? -8.047 -1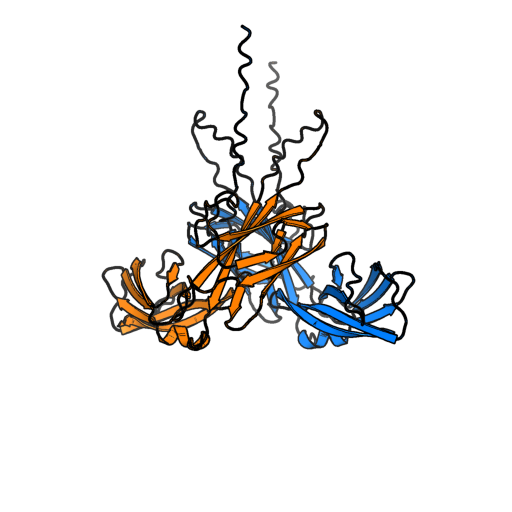7.078 -0.061 1 95.12 106 LEU A N 1
ATOM 816 C CA . LEU A 1 106 ? -7.801 -15.773 -0.657 1 95.12 106 LEU A CA 1
ATOM 817 C C . LEU A 1 106 ? -9.109 -15.102 -1.051 1 95.12 106 LEU A C 1
ATOM 819 O O . LEU A 1 106 ? -9.969 -15.719 -1.675 1 95.12 106 LEU A O 1
ATOM 823 N N . TRP A 1 107 ? -9.227 -13.891 -0.625 1 92.69 107 TRP A N 1
ATOM 824 C CA . TRP A 1 107 ? -10.289 -12.984 -1.059 1 92.69 107 TRP A CA 1
ATOM 825 C C . TRP A 1 107 ? -9.703 -11.664 -1.542 1 92.69 107 TRP A C 1
ATOM 827 O O . TRP A 1 107 ? -8.547 -11.344 -1.251 1 92.69 107 TRP A O 1
ATOM 837 N N . TRP A 1 108 ? -10.477 -10.945 -2.309 1 91.69 108 TRP A N 1
ATOM 838 C CA . TRP A 1 108 ? -10.047 -9.648 -2.816 1 91.69 108 TRP A CA 1
ATOM 839 C C . TRP A 1 108 ? -10.961 -8.539 -2.312 1 91.69 108 TRP A C 1
ATOM 841 O O . TRP A 1 108 ? -12.172 -8.57 -2.541 1 91.69 108 TRP A O 1
ATOM 851 N N . LEU A 1 109 ? -10.336 -7.621 -1.601 1 92.19 109 LEU A N 1
ATOM 852 C CA . LEU A 1 109 ? -11.047 -6.418 -1.183 1 92.19 109 LEU A CA 1
ATOM 853 C C . LEU A 1 109 ? -11.109 -5.402 -2.318 1 92.19 109 LEU A C 1
ATOM 855 O O . LEU A 1 109 ? -10.07 -4.973 -2.83 1 92.19 109 LEU A O 1
ATOM 859 N N . ASN A 1 110 ? -12.312 -5.043 -2.682 1 89.25 110 ASN A N 1
ATOM 860 C CA . ASN A 1 110 ? -12.531 -4.031 -3.709 1 89.25 110 ASN A CA 1
ATOM 861 C C . ASN A 1 110 ? -12.906 -2.684 -3.096 1 89.25 110 ASN A C 1
ATOM 863 O O . ASN A 1 110 ? -13.781 -2.613 -2.227 1 89.25 110 ASN A O 1
ATOM 867 N N . VAL A 1 111 ? -12.164 -1.669 -3.482 1 90 111 VAL A N 1
ATOM 868 C CA . VAL A 1 111 ? -12.414 -0.278 -3.117 1 90 111 VAL A CA 1
ATOM 869 C C . VAL A 1 111 ? -12.711 0.541 -4.371 1 90 111 VAL A C 1
ATOM 871 O O . VAL A 1 111 ? -11.805 0.856 -5.145 1 90 111 VAL A O 1
ATOM 874 N N . LEU A 1 112 ? -14.016 0.849 -4.539 1 87.19 112 LEU A N 1
ATOM 875 C CA . LEU A 1 112 ? -14.445 1.56 -5.738 1 87.19 112 LEU A CA 1
ATOM 876 C C . LEU A 1 112 ? -14.688 3.035 -5.438 1 87.19 112 LEU A C 1
ATOM 878 O O . LEU A 1 112 ? -15.602 3.373 -4.684 1 87.19 112 LEU A O 1
ATOM 882 N N . ASP A 1 113 ? -13.797 3.838 -6.023 1 86.31 113 ASP A N 1
ATOM 883 C CA . ASP A 1 113 ? -13.93 5.289 -5.922 1 86.31 113 ASP A CA 1
ATOM 884 C C . ASP A 1 113 ? -14.867 5.832 -6.996 1 86.31 113 ASP A C 1
ATOM 886 O O . ASP A 1 113 ? -14.539 5.809 -8.18 1 86.31 113 ASP A O 1
ATOM 890 N N . ILE A 1 114 ? -15.977 6.359 -6.562 1 80.44 114 ILE A N 1
ATOM 891 C CA . ILE A 1 114 ? -16.969 6.895 -7.484 1 80.44 114 ILE A CA 1
ATOM 892 C C . ILE A 1 114 ? -16.938 8.422 -7.449 1 80.44 114 ILE A C 1
ATOM 894 O O . ILE A 1 114 ? -17.266 9.031 -6.43 1 80.44 114 ILE A O 1
ATOM 898 N N . PRO A 1 115 ? -16.406 9.078 -8.461 1 71.5 115 PRO A N 1
ATOM 899 C CA . PRO A 1 115 ? -16.391 10.547 -8.469 1 71.5 115 PRO A CA 1
ATOM 900 C C . PRO A 1 115 ? -17.797 11.148 -8.367 1 71.5 115 PRO A C 1
ATOM 902 O O . PRO A 1 115 ? -18.766 10.547 -8.828 1 71.5 115 PRO A O 1
ATOM 905 N N . PRO A 1 116 ? -17.766 12.25 -7.543 1 66.12 116 PRO A N 1
ATOM 906 C CA . PRO A 1 116 ? -19.078 12.906 -7.469 1 66.12 116 PRO A CA 1
ATOM 907 C C . PRO A 1 116 ? -19.609 13.312 -8.844 1 66.12 116 PRO A C 1
ATOM 909 O O . PRO A 1 116 ? -18.828 13.609 -9.75 1 66.12 116 PRO A O 1
ATOM 912 N N . VAL A 1 117 ? -20.891 12.984 -9.141 1 56.31 117 VAL A N 1
ATOM 913 C CA . VAL A 1 117 ? -21.531 13.414 -10.367 1 56.31 117 VAL A CA 1
ATOM 914 C C . VAL A 1 117 ? -21.531 14.938 -10.453 1 56.31 117 VAL A C 1
ATOM 916 O O . VAL A 1 117 ? -21.906 15.617 -9.5 1 56.31 117 VAL A O 1
ATOM 919 N N . SER A 1 118 ? -20.438 15.547 -10.961 1 50.09 118 SER A N 1
ATOM 920 C CA . SER A 1 118 ? -20.484 17 -11.078 1 50.09 118 SER A CA 1
ATOM 921 C C . SER A 1 118 ? -21.828 17.484 -11.617 1 50.09 118 SER A C 1
ATOM 923 O O . SER A 1 118 ? -22.297 16.984 -12.641 1 50.09 118 SER A O 1
ATOM 925 N N . LYS A 1 119 ? -22.781 17.922 -10.82 1 46.34 119 LYS A N 1
ATOM 926 C CA . LYS A 1 119 ? -23.891 18.703 -11.375 1 46.34 119 LYS A CA 1
ATOM 927 C C . LYS A 1 119 ? -23.375 19.859 -12.234 1 46.34 119 LYS A C 1
ATOM 929 O O . LYS A 1 119 ? -23.5 21.016 -11.859 1 46.34 119 LYS A O 1
ATOM 934 N N . THR A 1 120 ? -22.219 19.828 -12.719 1 40.62 120 THR A N 1
ATOM 935 C CA . THR A 1 120 ? -21.969 21.078 -13.406 1 40.62 120 THR A CA 1
ATOM 936 C C . THR A 1 120 ? -23.062 21.344 -14.445 1 40.62 120 THR A C 1
ATOM 938 O O . THR A 1 120 ? -23.609 20.422 -15.031 1 40.62 120 THR A O 1
ATOM 941 N N . SER A 1 121 ? -23.609 22.625 -14.516 1 41.47 121 SER A N 1
ATOM 942 C CA . SER A 1 121 ? -24.469 23.188 -15.555 1 41.47 121 SER A CA 1
ATOM 943 C C . SER A 1 121 ? -24.062 22.688 -16.938 1 41.47 121 SER A C 1
ATOM 945 O O . SER A 1 121 ? -22.906 22.328 -17.156 1 41.47 121 SER A O 1
ATOM 947 N N . PRO A 1 122 ? -25.125 22.5 -17.859 1 40.34 122 PRO A N 1
ATOM 948 C CA . PRO A 1 122 ? -24.875 22.188 -19.281 1 40.34 122 PRO A CA 1
ATOM 949 C C . PRO A 1 122 ? -23.625 22.875 -19.812 1 40.34 122 PRO A C 1
ATOM 951 O O . PRO A 1 122 ? -23.047 22.438 -20.812 1 40.34 122 PRO A O 1
ATOM 954 N N . GLN A 1 123 ? -23.344 24.078 -19.453 1 39.09 123 GLN A N 1
ATOM 955 C CA . GLN A 1 123 ? -22.375 24.906 -20.172 1 39.09 123 GLN A CA 1
ATOM 956 C C . GLN A 1 123 ? -20.953 24.5 -19.812 1 39.09 123 GLN A C 1
ATOM 958 O O . GLN A 1 123 ? -20.016 24.781 -20.562 1 39.09 123 GLN A O 1
ATOM 963 N N . GLU A 1 124 ? -20.547 24.438 -18.594 1 42.41 124 GLU A N 1
ATOM 964 C CA . GLU A 1 124 ? -19.156 24.094 -18.297 1 42.41 124 GLU A CA 1
ATOM 965 C C . GLU A 1 124 ? -18.922 22.594 -18.438 1 42.41 124 GLU A C 1
ATOM 967 O O . GLU A 1 124 ? -19.094 21.844 -17.484 1 42.41 124 GLU A O 1
ATOM 972 N N . GLU A 1 125 ? -19.375 21.953 -19.453 1 39.94 125 GLU A N 1
ATOM 973 C CA . GLU A 1 125 ? -19.094 20.641 -20.031 1 39.94 125 GLU A CA 1
ATOM 974 C C . GLU A 1 125 ? -17.641 20.234 -19.828 1 39.94 125 GLU A C 1
ATOM 976 O O . GLU A 1 125 ? -16.812 20.391 -20.734 1 39.94 125 GLU A O 1
ATOM 981 N N . ASN A 1 126 ? -16.922 20.797 -18.969 1 41.5 126 ASN A N 1
ATOM 982 C CA . ASN A 1 126 ? -15.578 20.234 -18.938 1 41.5 126 ASN A CA 1
ATOM 983 C C . ASN A 1 126 ? -15.594 18.719 -18.969 1 41.5 126 ASN A C 1
ATOM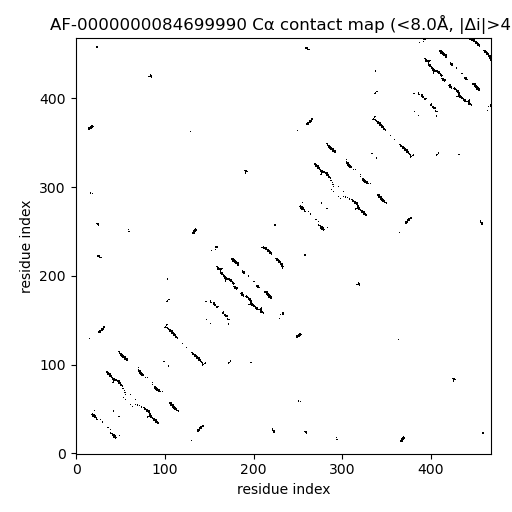 985 O O . ASN A 1 126 ? -16.281 18.078 -18.172 1 41.5 126 ASN A O 1
ATOM 989 N N . ASP A 1 127 ? -15.359 18.109 -20.062 1 42.69 127 ASP A N 1
ATOM 990 C CA . ASP A 1 127 ? -15.086 16.812 -20.656 1 42.69 127 ASP A CA 1
ATOM 991 C C . ASP A 1 127 ? -14.344 15.906 -19.672 1 42.69 127 ASP A C 1
ATOM 993 O O . ASP A 1 127 ? -13.805 14.867 -20.062 1 42.69 127 ASP A O 1
ATOM 997 N N . SER A 1 128 ? -14.039 16.469 -18.516 1 48.69 128 SER A N 1
ATOM 998 C CA . SER A 1 128 ? -13.219 15.484 -17.812 1 48.69 128 SER A CA 1
ATOM 999 C C . SER A 1 128 ? -14.07 14.328 -17.312 1 48.69 128 SER A C 1
ATOM 1001 O O . SER A 1 128 ? -14.977 14.516 -16.5 1 48.69 128 SER A O 1
ATOM 1003 N N . VAL A 1 129 ? -14.352 13.414 -18.234 1 50.44 129 VAL A N 1
ATOM 1004 C CA . VAL A 1 129 ? -14.977 12.156 -17.812 1 50.44 129 VAL A CA 1
ATOM 1005 C C . VAL A 1 129 ? -14.32 11.648 -16.531 1 50.44 129 VAL A C 1
ATOM 1007 O O . VAL A 1 129 ? -13.102 11.445 -16.5 1 50.44 129 VAL A O 1
ATOM 1010 N N . GLN A 1 130 ? -15 12 -15.469 1 59.97 130 GLN A N 1
ATOM 1011 C CA . GLN A 1 130 ? -14.492 11.414 -14.242 1 59.97 130 GLN A CA 1
ATOM 1012 C C . GLN A 1 130 ? -14.789 9.922 -14.18 1 59.97 130 GLN A C 1
ATOM 1014 O O . GLN A 1 130 ? -15.922 9.5 -14.414 1 59.97 130 GLN A O 1
ATOM 1019 N N . LEU A 1 131 ? -13.734 9.156 -14.25 1 68.06 131 LEU A N 1
ATOM 1020 C CA . LEU A 1 131 ? -13.875 7.699 -14.227 1 68.06 131 LEU A CA 1
ATOM 1021 C C . LEU A 1 131 ? -13.789 7.164 -12.805 1 68.06 131 LEU A C 1
ATOM 1023 O O . LEU A 1 131 ? -13.023 7.68 -11.992 1 68.06 131 LEU A O 1
ATOM 1027 N N . ALA A 1 132 ? -14.703 6.211 -12.586 1 76 132 ALA A N 1
ATOM 1028 C CA . ALA A 1 132 ? -14.586 5.453 -11.336 1 76 132 ALA A CA 1
ATOM 1029 C C . ALA A 1 132 ? -13.297 4.633 -11.32 1 76 132 ALA A C 1
ATOM 1031 O O . ALA A 1 132 ? -12.914 4.051 -12.336 1 76 132 ALA A O 1
ATOM 1032 N N . VAL A 1 133 ? -12.594 4.723 -10.242 1 78.44 133 VAL A N 1
ATOM 1033 C CA . VAL A 1 133 ? -11.352 3.963 -10.102 1 78.44 133 VAL A CA 1
ATOM 1034 C C . VAL A 1 133 ? -11.531 2.871 -9.055 1 78.44 133 VAL A C 1
ATOM 1036 O O . VAL A 1 133 ? -11.969 3.146 -7.93 1 78.44 133 VAL A O 1
ATOM 1039 N N . ARG A 1 134 ? -11.203 1.601 -9.422 1 82 134 ARG A N 1
ATOM 1040 C CA . ARG A 1 134 ? -11.273 0.468 -8.508 1 82 134 ARG A CA 1
ATOM 1041 C C . ARG A 1 134 ? -9.883 -0.005 -8.109 1 82 134 ARG A C 1
ATOM 1043 O O . ARG A 1 134 ? -9.031 -0.24 -8.969 1 82 134 ARG A O 1
ATOM 1050 N N . SER A 1 135 ? -9.688 -0.058 -6.809 1 84.56 135 SER A N 1
ATOM 1051 C CA . SER A 1 135 ? -8.492 -0.688 -6.27 1 84.56 135 SER A CA 1
ATOM 1052 C C . SER A 1 135 ? -8.812 -2.033 -5.629 1 84.56 135 SER A C 1
ATOM 1054 O O . SER A 1 135 ? -9.852 -2.189 -4.988 1 84.56 135 SER A O 1
ATOM 1056 N N . ARG A 1 136 ? -7.918 -2.951 -5.84 1 86.12 136 ARG A N 1
ATOM 1057 C CA . ARG A 1 136 ? -8.109 -4.285 -5.273 1 86.12 136 ARG A CA 1
ATOM 1058 C C . ARG A 1 136 ? -6.934 -4.672 -4.383 1 86.12 136 ARG A C 1
ATOM 1060 O O . ARG A 1 136 ? -5.773 -4.453 -4.742 1 86.12 136 ARG A O 1
ATOM 1067 N N . PHE A 1 137 ? -7.309 -5.234 -3.238 1 88.81 137 PHE A N 1
ATOM 1068 C CA . PHE A 1 137 ? -6.305 -5.672 -2.275 1 88.81 137 PHE A CA 1
ATOM 1069 C C . PHE A 1 137 ? -6.539 -7.125 -1.869 1 88.81 137 PHE A C 1
ATOM 1071 O O . PHE A 1 137 ? -7.684 -7.539 -1.664 1 88.81 137 PHE A O 1
ATOM 1078 N N . LYS A 1 138 ? -5.496 -7.797 -1.788 1 91.12 138 LYS A N 1
ATOM 1079 C CA . LYS A 1 138 ? -5.605 -9.188 -1.352 1 91.12 138 LYS A CA 1
ATOM 1080 C C . LYS A 1 138 ? -5.902 -9.266 0.143 1 91.12 138 LYS A C 1
ATOM 1082 O O . LYS A 1 138 ? -5.293 -8.555 0.944 1 91.12 138 LYS A O 1
ATOM 1087 N N . MET A 1 139 ? -6.82 -10.133 0.455 1 94.44 139 MET A N 1
ATOM 1088 C CA . MET A 1 139 ? -7.09 -10.484 1.845 1 94.44 139 MET A CA 1
ATOM 1089 C C . MET A 1 139 ? -6.977 -11.992 2.053 1 94.44 139 MET A C 1
ATOM 1091 O O . MET A 1 139 ? -7.605 -12.773 1.337 1 94.44 139 MET A O 1
ATOM 1095 N N . PHE A 1 140 ? -6.223 -12.367 3.076 1 96.19 140 PHE A N 1
ATOM 1096 C CA . PHE A 1 140 ? -6.02 -13.781 3.383 1 96.19 140 PHE A CA 1
ATOM 1097 C C . PHE A 1 140 ? -6.672 -14.141 4.711 1 96.19 140 PHE A C 1
ATOM 1099 O O . PHE A 1 140 ? -6.328 -13.578 5.754 1 96.19 140 PHE A O 1
ATOM 1106 N N . TYR A 1 141 ? -7.586 -15.078 4.648 1 96 141 TYR A N 1
ATOM 1107 C CA . TYR A 1 141 ? -8.094 -15.68 5.875 1 96 141 TYR A CA 1
ATOM 1108 C C . TYR A 1 141 ? -7.277 -16.906 6.262 1 96 141 TYR A C 1
ATOM 1110 O O . TYR A 1 141 ? -7.02 -17.781 5.43 1 96 141 TYR A O 1
ATOM 1118 N N . ARG A 1 142 ? -6.934 -16.953 7.516 1 96.62 142 ARG A N 1
ATOM 1119 C CA . ARG A 1 142 ? -6.117 -18.062 7.988 1 96.62 142 ARG A CA 1
ATOM 1120 C C . ARG A 1 142 ? -6.781 -18.766 9.164 1 96.62 142 ARG A C 1
ATOM 1122 O O . ARG A 1 142 ? -6.809 -18.234 10.281 1 96.62 142 ARG A O 1
ATOM 1129 N N . PRO A 1 143 ? -7.293 -19.969 8.914 1 94.81 143 PRO A N 1
ATOM 1130 C CA . PRO A 1 143 ? -7.906 -20.734 10.016 1 94.81 143 PRO A CA 1
ATOM 1131 C C . PRO A 1 143 ? -6.906 -21.094 11.109 1 94.81 143 PRO A C 1
ATOM 1133 O O . PRO A 1 143 ? -5.695 -20.953 10.922 1 94.81 143 PRO A O 1
ATOM 1136 N N . ALA A 1 144 ? -7.52 -21.531 12.195 1 91.62 144 ALA A N 1
ATOM 1137 C CA . ALA A 1 144 ? -6.676 -21.969 13.305 1 91.62 144 ALA A CA 1
ATOM 1138 C C . ALA A 1 144 ? -5.914 -23.234 12.961 1 91.62 144 ALA A C 1
ATOM 1140 O O . ALA A 1 144 ? -6.387 -24.047 12.164 1 91.62 144 ALA A O 1
ATOM 1141 N N . GLY A 1 145 ? -4.723 -23.375 13.523 1 92.06 145 GLY A N 1
ATOM 1142 C CA . GLY A 1 145 ? -4.016 -24.641 13.445 1 92.06 145 GLY A CA 1
ATOM 1143 C C . GLY A 1 145 ? -3.012 -24.703 12.312 1 92.06 145 GLY A C 1
ATOM 1144 O O . GLY A 1 145 ? -2.318 -25.703 12.133 1 92.06 145 GLY A O 1
ATOM 1145 N N . LEU A 1 146 ? -3.002 -23.594 11.555 1 94.31 146 LEU A N 1
ATOM 1146 C CA . LEU A 1 146 ? -2.012 -23.609 10.484 1 94.31 146 LEU A CA 1
ATOM 1147 C C . LEU A 1 146 ? -0.603 -23.438 11.039 1 94.31 146 LEU A C 1
ATOM 1149 O O . LEU A 1 146 ? -0.418 -22.844 12.102 1 94.31 146 LEU A O 1
ATOM 1153 N N . SER A 1 147 ? 0.376 -23.984 10.297 1 91.88 147 SER A N 1
ATOM 1154 C CA . SER A 1 147 ? 1.775 -23.766 10.648 1 91.88 147 SER A CA 1
ATOM 1155 C C . SER A 1 147 ? 2.164 -22.297 10.516 1 91.88 147 SER A C 1
ATOM 1157 O O . SER A 1 147 ? 1.349 -21.469 10.102 1 91.88 147 SER A O 1
ATOM 1159 N N . ASP A 1 148 ? 3.375 -22.031 10.914 1 93.19 148 ASP A N 1
ATOM 1160 C CA . ASP A 1 148 ? 3.883 -20.672 10.859 1 93.19 148 ASP A CA 1
ATOM 1161 C C . ASP A 1 148 ? 4.125 -20.234 9.414 1 93.19 148 ASP A C 1
ATOM 1163 O O . ASP A 1 148 ? 4.805 -20.922 8.656 1 93.19 148 ASP A O 1
ATOM 1167 N N . ARG A 1 149 ? 3.609 -19.016 9.078 1 94.06 149 ARG A N 1
ATOM 1168 C CA . ARG A 1 149 ? 3.781 -18.469 7.738 1 94.06 149 ARG A CA 1
ATOM 1169 C C . ARG A 1 149 ? 5.254 -18.25 7.422 1 94.06 149 ARG A C 1
ATOM 1171 O O . ARG A 1 149 ? 5.68 -18.422 6.273 1 94.06 149 ARG A O 1
ATOM 1178 N N . ASP A 1 150 ? 6.043 -17.953 8.43 1 91.5 150 ASP A N 1
ATOM 1179 C CA . ASP A 1 150 ? 7.449 -17.625 8.219 1 91.5 150 ASP A CA 1
ATOM 1180 C C . ASP A 1 150 ? 8.25 -18.859 7.801 1 91.5 150 ASP A C 1
ATOM 1182 O O . ASP A 1 150 ? 9.32 -18.734 7.207 1 91.5 150 ASP A O 1
ATOM 1186 N N . THR A 1 151 ? 7.707 -20.016 8.031 1 95.38 151 THR A N 1
ATOM 1187 C CA . THR A 1 151 ? 8.406 -21.25 7.672 1 95.38 151 THR A CA 1
ATOM 1188 C C . THR A 1 151 ? 7.762 -21.891 6.449 1 95.38 151 THR A C 1
ATOM 1190 O O . THR A 1 151 ? 8.18 -22.969 6.016 1 95.38 151 THR A O 1
ATOM 1193 N N . ALA A 1 152 ? 6.773 -21.25 5.883 1 97.44 152 ALA A N 1
ATOM 1194 C CA . ALA A 1 152 ? 6.016 -21.828 4.773 1 97.44 152 ALA A CA 1
ATOM 1195 C C . ALA A 1 152 ? 6.914 -22.078 3.566 1 97.44 152 ALA A C 1
ATOM 1197 O O . ALA A 1 152 ? 6.707 -23.047 2.82 1 97.44 152 ALA A O 1
ATOM 1198 N N . THR A 1 153 ? 7.895 -21.266 3.379 1 97.25 153 THR A N 1
ATOM 1199 C CA . THR A 1 153 ? 8.742 -21.375 2.199 1 97.25 153 THR A CA 1
ATOM 1200 C C . THR A 1 153 ? 9.586 -22.641 2.254 1 97.25 153 THR A C 1
ATOM 1202 O O . THR A 1 153 ? 10.07 -23.125 1.224 1 97.25 153 THR A O 1
ATOM 1205 N N . GLN A 1 154 ? 9.727 -23.188 3.422 1 96.94 154 GLN A N 1
ATOM 1206 C CA . GLN A 1 154 ? 10.469 -24.422 3.578 1 96.94 154 GLN A CA 1
ATOM 1207 C C . GLN A 1 154 ? 9.688 -25.609 3.025 1 96.94 154 GLN A C 1
ATOM 1209 O O . GLN A 1 154 ? 10.242 -26.703 2.842 1 96.94 154 GLN A O 1
ATOM 1214 N N . GLN A 1 155 ? 8.477 -25.406 2.742 1 97.81 155 GLN A N 1
ATOM 1215 C CA . GLN A 1 155 ? 7.605 -26.484 2.287 1 97.81 155 GLN A CA 1
ATOM 1216 C C . GLN A 1 155 ? 7.348 -26.391 0.787 1 97.81 155 GLN A C 1
ATOM 1218 O O . GLN A 1 155 ? 6.391 -26.969 0.278 1 97.81 155 GLN A O 1
ATOM 1223 N N . ILE A 1 156 ? 8.156 -25.625 0.119 1 98.19 156 ILE A N 1
ATOM 1224 C CA . ILE A 1 156 ? 8.07 -25.484 -1.331 1 98.19 156 ILE A CA 1
ATOM 1225 C C . ILE A 1 156 ? 9.227 -26.234 -1.99 1 98.19 156 ILE A C 1
ATOM 1227 O O . ILE A 1 156 ? 10.375 -26.094 -1.582 1 98.19 156 ILE A O 1
ATOM 1231 N N . THR A 1 157 ? 8.914 -27.047 -3.002 1 98.19 157 THR A N 1
ATOM 1232 C CA . THR A 1 157 ? 9.961 -27.766 -3.729 1 98.19 157 THR A CA 1
ATOM 1233 C C . THR A 1 157 ? 9.914 -27.422 -5.215 1 98.19 157 THR A C 1
ATOM 1235 O O . THR A 1 157 ? 8.875 -27.016 -5.734 1 98.19 157 THR A O 1
ATOM 1238 N N . PHE A 1 158 ? 11.016 -27.625 -5.824 1 97.94 158 PHE A N 1
ATOM 1239 C CA . PHE A 1 158 ? 11.219 -27.234 -7.215 1 97.94 158 PHE A CA 1
ATOM 1240 C C . PHE A 1 158 ? 11.766 -28.406 -8.023 1 97.94 158 PHE A C 1
ATOM 1242 O O . PHE A 1 158 ? 12.836 -28.938 -7.719 1 97.94 158 PHE A O 1
ATOM 1249 N N . GLN A 1 159 ? 11.023 -28.75 -9.055 1 97.44 159 GLN A N 1
ATOM 1250 C CA . GLN A 1 159 ? 11.453 -29.828 -9.938 1 97.44 159 GLN A CA 1
ATOM 1251 C C . GLN A 1 159 ? 11.68 -29.312 -11.359 1 97.44 159 GLN A C 1
ATOM 1253 O O . GLN A 1 159 ? 10.742 -28.875 -12.023 1 97.44 159 GLN A O 1
ATOM 1258 N N . PRO A 1 160 ? 12.891 -29.375 -11.797 1 94.94 160 PRO A N 1
ATOM 1259 C CA . PRO A 1 160 ? 13.172 -28.875 -13.141 1 94.94 160 PRO A CA 1
ATOM 1260 C C . PRO A 1 160 ? 12.5 -29.688 -14.242 1 94.94 160 PRO A C 1
ATOM 1262 O O . PRO A 1 160 ? 12.383 -30.906 -14.125 1 94.94 160 PRO A O 1
ATOM 1265 N N . GLY A 1 161 ? 11.945 -28.953 -15.203 1 89.06 161 GLY A N 1
ATOM 1266 C CA . GLY A 1 161 ? 11.492 -29.531 -16.453 1 89.06 161 GLY A CA 1
ATOM 1267 C C . GLY A 1 161 ? 12.188 -28.938 -17.672 1 89.06 161 GLY A C 1
ATOM 1268 O O . GLY A 1 161 ? 13.32 -28.469 -17.578 1 89.06 161 GLY A O 1
ATOM 1269 N N . ASN A 1 162 ? 11.602 -29.297 -18.859 1 87.06 162 ASN A N 1
ATOM 1270 C CA . ASN A 1 162 ? 12.094 -28.672 -20.078 1 87.06 162 ASN A CA 1
ATOM 1271 C C . ASN A 1 162 ? 11.609 -27.234 -20.203 1 87.06 162 ASN A C 1
ATOM 1273 O O . ASN A 1 162 ? 10.484 -26.984 -20.625 1 87.06 162 ASN A O 1
ATOM 1277 N N . HIS A 1 163 ? 12.375 -26.281 -19.922 1 92.94 163 HIS A N 1
ATOM 1278 C CA . HIS A 1 163 ? 12.078 -24.859 -19.922 1 92.94 163 HIS A CA 1
ATOM 1279 C C . HIS A 1 163 ? 10.914 -24.547 -19 1 92.94 163 HIS A C 1
ATOM 1281 O O . HIS A 1 163 ? 10.062 -23.719 -19.328 1 92.94 163 HIS A O 1
ATOM 1287 N N . SER A 1 164 ? 10.742 -25.328 -18.031 1 96.75 164 SER A N 1
ATOM 1288 C CA . SER A 1 164 ? 9.742 -25.109 -17 1 96.75 164 SER A CA 1
ATOM 1289 C C . SER A 1 164 ? 10.227 -25.625 -15.648 1 96.75 164 SER A C 1
ATOM 1291 O O . SER A 1 164 ? 11.219 -26.359 -15.578 1 96.75 164 SER A O 1
ATOM 1293 N N . ILE A 1 165 ? 9.578 -25.172 -14.641 1 97.31 165 ILE A N 1
ATOM 1294 C CA . ILE A 1 165 ? 9.789 -25.672 -13.289 1 97.31 165 ILE A CA 1
ATOM 1295 C C . ILE A 1 165 ? 8.453 -26.062 -12.664 1 97.31 165 ILE A C 1
ATOM 1297 O O . ILE A 1 165 ? 7.516 -25.266 -12.641 1 97.31 165 ILE A O 1
ATOM 1301 N N . LEU A 1 166 ? 8.422 -27.297 -12.273 1 97.75 166 LEU A N 1
ATOM 1302 C CA . LEU A 1 166 ? 7.277 -27.734 -11.477 1 97.75 166 LEU A CA 1
ATOM 1303 C C . LEU A 1 166 ? 7.465 -27.375 -10.008 1 97.75 166 LEU A C 1
ATOM 1305 O O . LEU A 1 166 ? 8.422 -27.812 -9.375 1 97.75 166 LEU A O 1
ATOM 1309 N N . ILE A 1 167 ? 6.598 -26.578 -9.484 1 98.44 167 ILE A N 1
ATOM 1310 C CA . ILE A 1 167 ? 6.707 -26.094 -8.109 1 98.44 167 ILE A CA 1
ATOM 1311 C C . ILE A 1 167 ? 5.594 -26.703 -7.258 1 98.44 167 ILE A C 1
ATOM 1313 O O . ILE A 1 167 ? 4.414 -26.594 -7.605 1 98.44 167 ILE A O 1
ATOM 1317 N N . ASN A 1 168 ? 6.008 -27.344 -6.227 1 98.31 168 ASN A N 1
ATOM 1318 C CA . ASN A 1 168 ? 5.066 -27.922 -5.273 1 98.31 168 ASN A CA 1
ATOM 1319 C C . ASN A 1 168 ? 4.98 -27.078 -3.996 1 98.31 168 ASN A C 1
ATOM 1321 O O . ASN A 1 168 ? 5.977 -26.906 -3.293 1 98.31 168 ASN A O 1
ATOM 1325 N N . ASN A 1 169 ? 3.824 -26.531 -3.756 1 98.56 169 ASN A N 1
ATOM 1326 C CA . ASN A 1 169 ? 3.553 -25.859 -2.49 1 98.56 169 ASN A CA 1
ATOM 1327 C C . ASN A 1 169 ? 2.811 -26.781 -1.519 1 98.56 169 ASN A C 1
ATOM 1329 O O . ASN A 1 169 ? 1.583 -26.875 -1.564 1 98.56 169 ASN A O 1
ATOM 1333 N N . ASN A 1 170 ? 3.537 -27.266 -0.605 1 98.12 170 ASN A N 1
ATOM 1334 C CA . ASN A 1 170 ? 2.922 -28.141 0.375 1 98.12 170 ASN A CA 1
ATOM 1335 C C . ASN A 1 170 ? 2.455 -27.375 1.609 1 98.12 170 ASN A C 1
ATOM 1337 O O . ASN A 1 170 ? 1.87 -27.969 2.523 1 98.12 170 ASN A O 1
ATOM 1341 N N . SER A 1 171 ? 2.689 -26.141 1.616 1 98.19 171 SER A N 1
ATOM 1342 C CA . SER A 1 171 ? 2.277 -25.312 2.75 1 98.19 171 SER A CA 1
ATOM 1343 C C . SER A 1 171 ? 0.802 -24.953 2.658 1 98.19 171 SER A C 1
ATOM 1345 O O . SER A 1 171 ? 0.205 -25.016 1.581 1 98.19 171 SER A O 1
ATOM 1347 N N . PRO A 1 172 ? 0.224 -24.562 3.756 1 98.12 172 PRO A N 1
ATOM 1348 C CA . PRO A 1 172 ? -1.178 -24.125 3.752 1 98.12 172 PRO A CA 1
ATOM 1349 C C . PRO A 1 172 ? -1.344 -22.656 3.4 1 98.12 172 PRO A C 1
ATOM 1351 O O . PRO A 1 172 ? -2.387 -22.062 3.688 1 98.12 172 PRO A O 1
ATOM 1354 N N . TYR A 1 173 ? -0.325 -22.062 2.793 1 98.12 173 TYR A N 1
ATOM 1355 C CA . TYR A 1 173 ? -0.366 -20.625 2.549 1 98.12 173 TYR A CA 1
ATOM 1356 C C . TYR A 1 173 ? -0.266 -20.312 1.059 1 98.12 173 TYR A C 1
ATOM 1358 O O . TYR A 1 173 ? 0.369 -21.062 0.308 1 98.12 173 TYR A O 1
ATOM 1366 N N . HIS A 1 174 ? -0.975 -19.219 0.625 1 97.44 174 HIS A N 1
ATOM 1367 C CA . HIS A 1 174 ? -0.656 -18.609 -0.659 1 97.44 174 HIS A CA 1
ATOM 1368 C C . HIS A 1 174 ? 0.724 -17.969 -0.631 1 97.44 174 HIS A C 1
ATOM 1370 O O . HIS A 1 174 ? 1.081 -17.297 0.34 1 97.44 174 HIS A O 1
ATOM 1376 N N . ILE A 1 175 ? 1.462 -18.188 -1.658 1 96.88 175 ILE A N 1
ATOM 1377 C CA . ILE A 1 175 ? 2.801 -17.625 -1.731 1 96.88 175 ILE A CA 1
ATOM 1378 C C . ILE A 1 175 ? 3.014 -16.984 -3.102 1 96.88 175 ILE A C 1
ATOM 1380 O O . ILE A 1 175 ? 3.008 -17.672 -4.125 1 96.88 175 ILE A O 1
ATOM 1384 N N . THR A 1 176 ? 3.186 -15.641 -3.055 1 93.25 176 THR A N 1
ATOM 1385 C CA . THR A 1 176 ? 3.455 -14.93 -4.297 1 93.25 176 THR A CA 1
ATOM 1386 C C . THR A 1 176 ? 4.953 -14.898 -4.59 1 93.25 176 THR A C 1
ATOM 1388 O O . THR A 1 176 ? 5.73 -14.328 -3.824 1 93.25 176 THR A O 1
ATOM 1391 N N . ILE A 1 177 ? 5.324 -15.477 -5.695 1 95 177 ILE A N 1
ATOM 1392 C CA . ILE A 1 177 ? 6.715 -15.477 -6.129 1 95 177 ILE A CA 1
ATOM 1393 C C . ILE A 1 177 ? 6.941 -14.359 -7.145 1 95 177 ILE A C 1
ATOM 1395 O O . ILE A 1 177 ? 6.23 -14.273 -8.148 1 95 177 ILE A O 1
ATOM 1399 N N . THR A 1 178 ? 7.918 -13.516 -6.871 1 90.75 178 THR A N 1
ATOM 1400 C CA . THR A 1 178 ? 8.141 -12.359 -7.73 1 90.75 178 THR A CA 1
ATOM 1401 C C . THR A 1 178 ? 9.391 -12.562 -8.586 1 90.75 178 THR A C 1
ATOM 1403 O O . THR A 1 178 ? 9.5 -11.977 -9.672 1 90.75 178 THR A O 1
ATOM 1406 N N . GLU A 1 179 ? 10.312 -13.352 -8.047 1 92.06 179 GLU A N 1
ATOM 1407 C CA . GLU A 1 179 ? 11.562 -13.562 -8.773 1 92.06 179 GLU A CA 1
ATOM 1408 C C . GLU A 1 179 ? 12.156 -14.93 -8.461 1 92.06 179 GLU A C 1
ATOM 1410 O O . GLU A 1 179 ? 12.047 -15.422 -7.332 1 92.06 179 GLU A O 1
ATOM 1415 N N . ILE A 1 180 ? 12.734 -15.516 -9.43 1 95.62 180 ILE A N 1
ATOM 1416 C CA . ILE A 1 180 ? 13.633 -16.656 -9.281 1 95.62 180 ILE A CA 1
ATOM 1417 C C . ILE A 1 180 ? 14.922 -16.391 -10.055 1 95.62 180 ILE A C 1
ATOM 1419 O O . ILE A 1 180 ? 14.891 -16.141 -11.266 1 95.62 180 ILE A O 1
ATOM 1423 N N . THR A 1 181 ? 15.953 -16.453 -9.359 1 95.5 181 THR A N 1
ATOM 1424 C CA . THR A 1 181 ? 17.234 -16.234 -10.008 1 95.5 181 THR A CA 1
ATOM 1425 C C . THR A 1 181 ? 18.156 -17.453 -9.828 1 95.5 181 THR A C 1
ATOM 1427 O O . THR A 1 181 ? 18.078 -18.141 -8.812 1 95.5 181 THR A O 1
ATOM 1430 N N . LEU A 1 182 ? 19.016 -17.641 -10.805 1 93.81 182 LEU A N 1
ATOM 1431 C CA . LEU A 1 182 ? 20.047 -18.672 -10.75 1 93.81 182 LEU A CA 1
ATOM 1432 C C . LEU A 1 182 ? 21.328 -18.125 -10.156 1 93.81 182 LEU A C 1
ATOM 1434 O O . LEU A 1 182 ? 21.359 -17 -9.656 1 93.81 182 LEU A O 1
ATOM 1438 N N . ALA A 1 183 ? 22.344 -18.969 -10.055 1 87.31 183 ALA A N 1
ATOM 1439 C CA . ALA A 1 183 ? 23.609 -18.609 -9.43 1 87.31 183 ALA A CA 1
ATOM 1440 C C . ALA A 1 183 ? 24.234 -17.406 -10.117 1 87.31 183 ALA A C 1
ATOM 1442 O O . ALA A 1 183 ? 24.938 -16.609 -9.484 1 87.31 183 ALA A O 1
ATOM 1443 N N . ASP A 1 184 ? 23.922 -17.203 -11.336 1 86.69 184 ASP A N 1
ATOM 1444 C CA . ASP A 1 184 ? 24.516 -16.094 -12.078 1 86.69 184 ASP A CA 1
ATOM 1445 C C . ASP A 1 184 ? 23.703 -14.812 -11.883 1 86.69 184 ASP A C 1
ATOM 1447 O O . ASP A 1 184 ? 23.953 -13.805 -12.547 1 86.69 184 ASP A O 1
ATOM 1451 N N . LYS A 1 185 ? 22.656 -14.852 -11.062 1 84.75 185 LYS A N 1
ATOM 1452 C CA . LYS A 1 185 ? 21.844 -13.711 -10.656 1 84.75 185 LYS A CA 1
ATOM 1453 C C . LYS A 1 185 ? 20.875 -13.305 -11.766 1 84.75 185 LYS A C 1
ATOM 1455 O O . LYS A 1 185 ? 20.312 -12.203 -11.734 1 84.75 185 LYS A O 1
ATOM 1460 N N . LYS A 1 186 ? 20.719 -14.219 -12.727 1 86.5 186 LYS A N 1
ATOM 1461 C CA . LYS A 1 186 ? 19.781 -13.906 -13.797 1 86.5 186 LYS A CA 1
ATOM 1462 C C . LYS A 1 186 ? 18.359 -14.336 -13.422 1 86.5 186 LYS A C 1
ATOM 1464 O O . LYS A 1 186 ? 18.156 -15.469 -12.977 1 86.5 186 LYS A O 1
ATOM 1469 N N . GLN A 1 187 ? 17.438 -13.391 -13.695 1 90.75 187 GLN A N 1
ATOM 1470 C CA . GLN A 1 187 ? 16.016 -13.664 -13.453 1 90.75 187 GLN A CA 1
ATOM 1471 C C . GLN A 1 187 ? 15.445 -14.57 -14.539 1 90.75 187 GLN A C 1
ATOM 1473 O O . GLN A 1 187 ? 15.617 -14.305 -15.727 1 90.75 187 GLN A O 1
ATOM 1478 N N . ILE A 1 188 ? 14.672 -15.672 -14.094 1 94.06 188 ILE A N 1
ATOM 1479 C CA . ILE A 1 188 ? 14.258 -16.641 -15.109 1 94.06 188 ILE A CA 1
ATOM 1480 C C . ILE A 1 188 ? 12.742 -16.641 -15.242 1 94.06 188 ILE A C 1
ATOM 1482 O O . ILE A 1 188 ? 12.18 -17.281 -16.125 1 94.06 188 ILE A O 1
ATOM 1486 N N . LEU A 1 189 ? 12.023 -15.898 -14.391 1 93.06 189 LEU A N 1
ATOM 1487 C CA . LEU A 1 189 ? 10.57 -15.828 -14.492 1 93.06 189 LEU A CA 1
ATOM 1488 C C . LEU A 1 189 ? 10.156 -14.828 -15.57 1 93.06 189 LEU A C 1
ATOM 1490 O O . LEU A 1 189 ? 10.797 -13.789 -15.734 1 93.06 189 LEU A O 1
ATOM 1494 N N . HIS A 1 190 ? 9.047 -15.227 -16.25 1 86.88 190 HIS A N 1
ATOM 1495 C CA . HIS A 1 190 ? 8.438 -14.266 -17.172 1 86.88 190 HIS A CA 1
ATOM 1496 C C . HIS A 1 190 ? 7.609 -13.227 -16.406 1 86.88 190 HIS A C 1
ATOM 1498 O O . HIS A 1 190 ? 7.559 -12.062 -16.797 1 86.88 190 HIS A O 1
ATOM 1504 N N . LYS A 1 191 ? 6.926 -13.641 -15.453 1 87.5 191 LYS A N 1
ATOM 1505 C CA . LYS A 1 191 ? 6.055 -12.812 -14.625 1 87.5 191 LYS A CA 1
ATOM 1506 C C . LYS A 1 191 ? 5.875 -13.43 -13.234 1 87.5 191 LYS A C 1
ATOM 1508 O O . LYS A 1 191 ? 6.125 -14.617 -13.039 1 87.5 191 LYS A O 1
ATOM 1513 N N . SER A 1 192 ? 5.453 -12.57 -12.336 1 89.25 192 SER A N 1
ATOM 1514 C CA . SER A 1 192 ? 5.125 -13.062 -11 1 89.25 192 SER A CA 1
ATOM 1515 C C . SER A 1 192 ? 3.916 -13.984 -11.023 1 89.25 192 SER A C 1
ATOM 1517 O O . SER A 1 192 ? 3.088 -13.906 -11.938 1 89.25 192 SER A O 1
ATOM 1519 N N . PHE A 1 193 ? 3.891 -14.844 -10.039 1 90.94 193 PHE A N 1
ATOM 1520 C CA . PHE A 1 193 ? 2.746 -15.734 -9.898 1 90.94 193 PHE A CA 1
ATOM 1521 C C . PHE A 1 193 ? 2.516 -16.078 -8.43 1 90.94 193 PHE A C 1
ATOM 1523 O O . PHE A 1 193 ? 3.396 -15.883 -7.59 1 90.94 193 PHE A O 1
ATOM 1530 N N . MET A 1 194 ? 1.277 -16.516 -8.164 1 93.94 194 MET A N 1
ATOM 1531 C CA . MET A 1 194 ? 0.944 -16.906 -6.801 1 93.94 194 MET A CA 1
ATOM 1532 C C . MET A 1 194 ? 0.672 -18.406 -6.727 1 93.94 194 MET A C 1
ATOM 1534 O O . MET A 1 194 ? -0.121 -18.938 -7.504 1 93.94 194 MET A O 1
ATOM 1538 N N . LEU A 1 195 ? 1.4 -19.062 -5.773 1 97.44 195 LEU A N 1
ATOM 1539 C CA . LEU A 1 195 ? 1.139 -20.453 -5.461 1 97.44 195 LEU A CA 1
ATOM 1540 C C . LEU A 1 195 ? -0.067 -20.594 -4.539 1 97.44 195 LEU A C 1
ATOM 1542 O O . LEU A 1 195 ? -0.154 -19.906 -3.518 1 97.44 195 LEU A O 1
ATOM 1546 N N . THR A 1 196 ? -0.977 -21.531 -4.93 1 97.44 196 THR A N 1
ATOM 1547 C CA . THR A 1 196 ? -2.1 -21.859 -4.059 1 97.44 196 THR A CA 1
ATOM 1548 C C . THR A 1 196 ? -1.692 -22.906 -3.023 1 97.44 196 THR A C 1
ATOM 1550 O O . THR A 1 196 ? -0.805 -23.734 -3.275 1 97.44 196 THR A O 1
ATOM 1553 N N . PRO A 1 197 ? -2.354 -22.75 -1.873 1 98.31 197 PRO A N 1
ATOM 1554 C CA . PRO A 1 197 ? -2.029 -23.75 -0.854 1 98.31 197 PRO A CA 1
ATOM 1555 C C . PRO A 1 197 ? -2.246 -25.188 -1.342 1 98.31 197 PRO A C 1
ATOM 1557 O O . PRO A 1 197 ? -3.211 -25.453 -2.061 1 98.31 197 PRO A O 1
ATOM 1560 N N . LYS A 1 198 ? -1.259 -26.031 -0.931 1 98 198 LYS A N 1
ATOM 1561 C CA . LYS A 1 198 ? -1.369 -27.469 -1.16 1 98 198 LYS A CA 1
ATOM 1562 C C . LYS A 1 198 ? -1.646 -27.766 -2.631 1 98 198 LYS A C 1
ATOM 1564 O O . LYS A 1 198 ? -2.549 -28.547 -2.951 1 98 198 LYS A O 1
ATOM 1569 N N . SER A 1 199 ? -0.833 -27.156 -3.455 1 97.81 199 SER A N 1
ATOM 1570 C CA . SER A 1 199 ? -1.039 -27.312 -4.891 1 97.81 199 SER A CA 1
ATOM 1571 C C . SER A 1 199 ? 0.289 -27.328 -5.645 1 97.81 199 SER A C 1
ATOM 1573 O O . SER A 1 199 ? 1.348 -27.125 -5.047 1 97.81 199 SER A O 1
ATOM 1575 N N . ARG A 1 200 ? 0.218 -27.703 -6.887 1 97.19 200 ARG A N 1
ATOM 1576 C CA . ARG A 1 200 ? 1.37 -27.703 -7.785 1 97.19 200 ARG A CA 1
ATOM 1577 C C . ARG A 1 200 ? 1.146 -26.781 -8.977 1 97.19 200 ARG A C 1
ATOM 1579 O O . ARG A 1 200 ? 0.014 -26.625 -9.438 1 97.19 200 ARG A O 1
ATOM 1586 N N . SER A 1 201 ? 2.176 -26.188 -9.406 1 97 201 SER A N 1
ATOM 1587 C CA . SER A 1 201 ? 2.127 -25.312 -10.57 1 97 201 SER A CA 1
ATOM 1588 C C . SER A 1 201 ? 3.328 -25.547 -11.484 1 97 201 SER A C 1
ATOM 1590 O O . SER A 1 201 ? 4.461 -25.672 -11.008 1 97 201 SER A O 1
ATOM 1592 N N . ASP A 1 202 ? 3.068 -25.688 -12.773 1 96.81 202 ASP A N 1
ATOM 1593 C CA . ASP A 1 202 ? 4.129 -25.734 -13.773 1 96.81 202 ASP A CA 1
ATOM 1594 C C . ASP A 1 202 ? 4.387 -24.359 -14.383 1 96.81 202 ASP A C 1
ATOM 1596 O O . ASP A 1 202 ? 3.527 -23.812 -15.062 1 96.81 202 ASP A O 1
ATOM 1600 N N . ILE A 1 203 ? 5.578 -23.828 -14.164 1 96.88 203 ILE A N 1
ATOM 1601 C CA . ILE A 1 203 ? 5.875 -22.453 -14.531 1 96.88 203 ILE A CA 1
ATOM 1602 C C . ILE A 1 203 ? 6.906 -22.422 -15.656 1 96.88 203 ILE A C 1
ATOM 1604 O O . ILE A 1 203 ? 8 -22.984 -15.516 1 96.88 203 ILE A O 1
ATOM 1608 N N . ALA A 1 204 ? 6.52 -21.797 -16.75 1 96.31 204 ALA A N 1
ATOM 1609 C CA . ALA A 1 204 ? 7.484 -21.594 -17.844 1 96.31 204 ALA A CA 1
ATOM 1610 C C . ALA A 1 204 ? 8.602 -20.656 -17.406 1 96.31 204 ALA A C 1
ATOM 1612 O O . ALA A 1 204 ? 8.352 -19.656 -16.734 1 96.31 204 ALA A O 1
ATOM 1613 N N . VAL A 1 205 ? 9.812 -20.953 -17.859 1 96.25 205 VAL A N 1
ATOM 1614 C CA . VAL A 1 205 ? 10.953 -20.141 -17.484 1 96.25 205 VAL A CA 1
ATOM 1615 C C . VAL A 1 205 ? 11.75 -19.734 -18.719 1 96.25 205 VAL A C 1
ATOM 1617 O O . VAL A 1 205 ? 11.648 -20.391 -19.766 1 96.25 205 VAL A O 1
ATOM 1620 N N . LYS A 1 206 ? 12.469 -18.672 -18.594 1 93.62 206 LYS A N 1
ATOM 1621 C CA . LYS A 1 206 ? 13.258 -18.109 -19.688 1 93.62 206 LYS A CA 1
ATOM 1622 C C . LYS A 1 206 ? 14.461 -18.984 -20.016 1 93.62 206 LYS A C 1
ATOM 1624 O O . LYS A 1 206 ? 14.961 -18.969 -21.141 1 93.62 206 LYS A O 1
ATOM 1629 N N . ARG A 1 207 ? 14.961 -19.656 -18.984 1 92.38 207 ARG A N 1
ATOM 1630 C CA . ARG A 1 207 ? 16.141 -20.5 -19.109 1 92.38 207 ARG A CA 1
ATOM 1631 C C . ARG A 1 207 ? 15.938 -21.859 -18.438 1 92.38 207 ARG A C 1
ATOM 1633 O O . ARG A 1 207 ? 15.258 -21.938 -17.406 1 92.38 207 ARG A O 1
ATOM 1640 N N . ALA A 1 208 ? 16.656 -22.781 -18.938 1 91.62 208 ALA A N 1
ATOM 1641 C CA . ALA A 1 208 ? 16.531 -24.141 -18.391 1 91.62 208 ALA A CA 1
ATOM 1642 C C . ALA A 1 208 ? 17.141 -24.219 -16.984 1 91.62 208 ALA A C 1
ATOM 1644 O O . ALA A 1 208 ? 18.188 -23.625 -16.719 1 91.62 208 ALA A O 1
ATOM 1645 N N . VAL A 1 209 ? 16.422 -24.891 -16.172 1 94.31 209 VAL A N 1
ATOM 1646 C CA . VAL A 1 209 ? 16.891 -25.203 -14.82 1 94.31 209 VAL A CA 1
ATOM 1647 C C . VAL A 1 209 ? 17.297 -26.672 -14.75 1 94.31 209 VAL A C 1
ATOM 1649 O O . VAL A 1 209 ? 16.609 -27.531 -15.289 1 94.31 209 VAL A O 1
ATOM 1652 N N . LYS A 1 210 ? 18.453 -26.922 -14.117 1 94.31 210 LYS A N 1
ATOM 1653 C CA . LYS A 1 210 ? 18.938 -28.281 -13.984 1 94.31 210 LYS A CA 1
ATOM 1654 C C . LYS A 1 210 ? 18.859 -28.766 -12.539 1 94.31 210 LYS A C 1
ATOM 1656 O O . LYS A 1 210 ? 18.891 -27.953 -11.609 1 94.31 210 LYS A O 1
ATOM 1661 N N . ARG A 1 211 ? 18.703 -30.141 -12.461 1 95.75 211 ARG A N 1
ATOM 1662 C CA . ARG A 1 211 ? 18.766 -30.719 -11.117 1 95.75 211 ARG A CA 1
ATOM 1663 C C . ARG A 1 211 ? 20.047 -30.297 -10.406 1 95.75 211 ARG A C 1
ATOM 1665 O O . ARG A 1 211 ? 21.125 -30.312 -10.992 1 95.75 211 ARG A O 1
ATOM 1672 N N . GLY A 1 212 ? 19.859 -29.859 -9.148 1 96.06 212 GLY A N 1
ATOM 1673 C CA . GLY A 1 212 ? 21.031 -29.453 -8.367 1 96.06 212 GLY A CA 1
ATOM 1674 C C . GLY A 1 212 ? 21.266 -27.969 -8.391 1 96.06 212 GLY A C 1
ATOM 1675 O O . GLY A 1 212 ? 22.031 -27.438 -7.578 1 96.06 212 GLY A O 1
ATOM 1676 N N . ASP A 1 213 ? 20.641 -27.234 -9.328 1 95.69 213 ASP A N 1
ATOM 1677 C CA . ASP A 1 213 ? 20.812 -25.797 -9.383 1 95.69 213 ASP A CA 1
ATOM 1678 C C . ASP A 1 213 ? 20.359 -25.125 -8.086 1 95.69 213 ASP A C 1
ATOM 1680 O O . ASP A 1 213 ? 19.328 -25.516 -7.516 1 95.69 213 ASP A O 1
ATOM 1684 N N . ARG A 1 214 ? 21.125 -24.172 -7.672 1 96.06 214 ARG A N 1
ATOM 1685 C CA . ARG A 1 214 ? 20.719 -23.328 -6.551 1 96.06 214 ARG A CA 1
ATOM 1686 C C . ARG A 1 214 ? 19.828 -22.188 -7.02 1 96.06 214 ARG A C 1
ATOM 1688 O O . ARG A 1 214 ? 20.203 -21.422 -7.918 1 96.06 214 ARG A O 1
ATOM 1695 N N . LEU A 1 215 ? 18.656 -22.141 -6.402 1 97.06 215 LEU A N 1
ATOM 1696 C CA . LEU A 1 215 ? 17.688 -21.094 -6.742 1 97.06 215 LEU A CA 1
ATOM 1697 C C . LEU A 1 215 ? 17.578 -20.062 -5.625 1 97.06 215 LEU A C 1
ATOM 1699 O O . LEU A 1 215 ? 17.516 -20.422 -4.445 1 97.06 215 LEU A O 1
ATOM 1703 N N . ILE A 1 216 ? 17.625 -18.812 -5.957 1 97.06 216 ILE A N 1
ATOM 1704 C CA . ILE A 1 216 ? 17.281 -17.719 -5.051 1 97.06 216 ILE A CA 1
ATOM 1705 C C . ILE A 1 216 ? 15.898 -17.188 -5.391 1 97.06 216 ILE A C 1
ATOM 1707 O O . ILE A 1 216 ? 15.672 -16.703 -6.504 1 97.06 216 ILE A O 1
ATOM 1711 N N . ILE A 1 217 ? 15 -17.297 -4.453 1 96.94 217 ILE A N 1
ATOM 1712 C CA . ILE A 1 217 ? 13.594 -17.031 -4.73 1 96.94 217 ILE A CA 1
ATOM 1713 C C . ILE A 1 217 ? 13.117 -15.844 -3.887 1 96.94 217 ILE A C 1
ATOM 1715 O O . ILE A 1 217 ? 13.344 -15.812 -2.676 1 96.94 217 ILE A O 1
ATOM 1719 N N . SER A 1 218 ? 12.508 -14.844 -4.582 1 93.5 218 SER A N 1
ATOM 1720 C CA . SER A 1 218 ? 11.867 -13.734 -3.891 1 93.5 218 SER A CA 1
ATOM 1721 C C . SER A 1 218 ? 10.359 -13.93 -3.811 1 93.5 218 SER A C 1
ATOM 1723 O O . SER A 1 218 ? 9.727 -14.359 -4.781 1 93.5 218 SER A O 1
ATOM 1725 N N . ASN A 1 219 ? 9.812 -13.688 -2.643 1 94.31 219 ASN A N 1
ATOM 1726 C CA . ASN A 1 219 ? 8.367 -13.758 -2.438 1 94.31 219 ASN A CA 1
ATOM 1727 C C . ASN A 1 219 ? 7.867 -12.586 -1.595 1 94.31 219 ASN A C 1
ATOM 1729 O O . ASN A 1 219 ? 8.664 -11.875 -0.978 1 94.31 219 ASN A O 1
ATOM 1733 N N . ILE A 1 220 ? 6.566 -12.352 -1.657 1 88.38 220 ILE A N 1
ATOM 1734 C CA . ILE A 1 220 ? 5.969 -11.242 -0.923 1 88.38 220 ILE A CA 1
ATOM 1735 C C . ILE A 1 220 ? 5.52 -11.719 0.457 1 88.38 220 ILE A C 1
ATOM 1737 O O . ILE A 1 220 ? 4.742 -12.672 0.57 1 88.38 220 ILE A O 1
ATOM 1741 N N . ASN A 1 221 ? 5.953 -11.055 1.491 1 89.69 221 ASN A N 1
ATOM 1742 C CA . ASN A 1 221 ? 5.566 -11.453 2.84 1 89.69 221 ASN A CA 1
ATOM 1743 C C . ASN A 1 221 ? 4.262 -10.789 3.271 1 89.69 221 ASN A C 1
ATOM 1745 O O . ASN A 1 221 ? 3.602 -10.133 2.469 1 89.69 221 ASN A O 1
ATOM 1749 N N . ASP A 1 222 ? 3.902 -11.078 4.512 1 87.62 222 ASP A N 1
ATOM 1750 C CA . ASP A 1 222 ? 2.586 -10.672 4.988 1 87.62 222 ASP A CA 1
ATOM 1751 C C . ASP A 1 222 ? 2.496 -9.148 5.117 1 87.62 222 ASP A C 1
ATOM 1753 O O . ASP A 1 222 ? 1.404 -8.594 5.258 1 87.62 222 ASP A O 1
ATOM 1757 N N . TYR A 1 223 ? 3.562 -8.5 5.016 1 76.88 223 TYR A N 1
ATOM 1758 C CA . TYR A 1 223 ? 3.59 -7.047 5.148 1 76.88 223 TYR A CA 1
ATOM 1759 C C . TYR A 1 223 ? 3.68 -6.375 3.785 1 76.88 223 TYR A C 1
ATOM 1761 O O . TYR A 1 223 ? 3.781 -5.148 3.697 1 76.88 223 TYR A O 1
ATOM 1769 N N . GLY A 1 224 ? 3.691 -7.203 2.721 1 78.5 224 GLY A N 1
ATOM 1770 C CA . GLY A 1 224 ? 3.707 -6.68 1.365 1 78.5 224 GLY A CA 1
ATOM 1771 C C . GLY A 1 224 ? 5.105 -6.461 0.825 1 78.5 224 GLY A C 1
ATOM 1772 O O . GLY A 1 224 ? 5.277 -6.023 -0.315 1 78.5 224 GLY A O 1
ATOM 1773 N N . SER A 1 225 ? 6.105 -6.816 1.562 1 77.81 225 SER A N 1
ATOM 1774 C CA . SER A 1 225 ? 7.492 -6.602 1.157 1 77.81 225 SER A CA 1
ATOM 1775 C C . SER A 1 225 ? 8.117 -7.883 0.622 1 77.81 225 SER A C 1
ATOM 1777 O O . SER A 1 225 ? 7.676 -8.984 0.955 1 77.81 225 SER A O 1
ATOM 1779 N N . ASP A 1 226 ? 9.148 -7.66 -0.129 1 83.56 226 ASP A N 1
ATOM 1780 C CA . ASP A 1 226 ? 9.859 -8.812 -0.666 1 83.56 226 ASP A CA 1
ATOM 1781 C C . ASP A 1 226 ? 10.711 -9.484 0.408 1 83.56 226 ASP A C 1
ATOM 1783 O O . ASP A 1 226 ? 11.32 -8.805 1.238 1 83.56 226 ASP A O 1
ATOM 1787 N N . SER A 1 227 ? 10.695 -10.758 0.429 1 90.88 227 SER A N 1
ATOM 1788 C CA . SER A 1 227 ? 11.586 -11.609 1.212 1 90.88 227 SER A CA 1
ATOM 1789 C C . SER A 1 227 ? 12.188 -12.719 0.354 1 90.88 227 SER A C 1
ATOM 1791 O O . SER A 1 227 ? 11.523 -13.25 -0.533 1 90.88 227 SER A O 1
ATOM 1793 N N . THR A 1 228 ? 13.477 -13.016 0.652 1 93.62 228 THR A N 1
ATOM 1794 C CA . THR A 1 228 ? 14.164 -13.977 -0.202 1 93.62 228 THR A CA 1
ATOM 1795 C C . THR A 1 228 ? 14.453 -15.266 0.561 1 93.62 228 THR A C 1
ATOM 1797 O O . THR A 1 228 ? 14.633 -15.242 1.78 1 93.62 228 THR A O 1
ATOM 1800 N N . PHE A 1 229 ? 14.398 -16.375 -0.163 1 96.25 229 PHE A N 1
ATOM 1801 C CA . PHE A 1 229 ? 14.867 -17.656 0.344 1 96.25 229 PHE A CA 1
ATOM 1802 C C . PHE A 1 229 ? 15.57 -18.453 -0.752 1 96.25 229 PHE A C 1
ATOM 1804 O O . PHE A 1 229 ? 15.5 -18.094 -1.929 1 96.25 229 PHE A O 1
ATOM 1811 N N . THR A 1 230 ? 16.344 -19.469 -0.29 1 96.31 230 THR A N 1
ATOM 1812 C CA . THR A 1 230 ? 17.062 -20.297 -1.248 1 96.31 230 THR A CA 1
ATOM 1813 C C . THR A 1 230 ? 16.516 -21.719 -1.27 1 96.31 230 THR A C 1
ATOM 1815 O O . THR A 1 230 ? 15.945 -22.188 -0.278 1 96.31 230 THR A O 1
ATOM 1818 N N . ALA A 1 231 ? 16.578 -22.281 -2.436 1 96.81 231 ALA A N 1
ATOM 1819 C CA . ALA A 1 231 ? 16.203 -23.688 -2.615 1 96.81 231 ALA A CA 1
ATOM 1820 C C . ALA A 1 231 ? 17.094 -24.359 -3.666 1 96.81 231 ALA A C 1
ATOM 1822 O O . ALA A 1 231 ? 17.766 -23.688 -4.445 1 96.81 231 ALA A O 1
ATOM 1823 N N . THR A 1 232 ? 17.141 -25.703 -3.623 1 96.44 232 THR A N 1
ATOM 1824 C CA . THR A 1 232 ? 17.828 -26.5 -4.645 1 96.44 232 THR A CA 1
ATOM 1825 C C . THR A 1 232 ? 16.812 -27.203 -5.539 1 96.44 232 THR A C 1
ATOM 1827 O O . THR A 1 232 ? 15.859 -27.797 -5.051 1 96.44 232 THR A O 1
ATOM 1830 N N . ALA A 1 233 ? 17.062 -27.062 -6.82 1 96.25 233 ALA A N 1
ATOM 1831 C CA . ALA A 1 233 ? 16.219 -27.812 -7.75 1 96.25 233 ALA A CA 1
ATOM 1832 C C . ALA A 1 233 ? 16.422 -29.312 -7.609 1 96.25 233 ALA A C 1
ATOM 1834 O O . ALA A 1 233 ? 17.562 -29.797 -7.684 1 96.25 233 ALA A O 1
ATOM 1835 N N . GLU A 1 234 ? 15.32 -29.984 -7.477 1 92.62 234 GLU A N 1
ATOM 1836 C CA . GLU A 1 234 ? 15.445 -31.406 -7.195 1 92.62 234 GLU A CA 1
ATOM 1837 C C . GLU A 1 234 ? 14.992 -32.25 -8.391 1 92.62 234 GLU A C 1
ATOM 1839 O O . GLU A 1 234 ? 14.109 -31.828 -9.148 1 92.62 234 GLU A O 1
ATOM 1844 N N . MET B 1 1 ? -50.625 5.836 -32.5 1 30.97 1 MET B N 1
ATOM 1845 C CA . MET B 1 1 ? -49.875 4.984 -31.578 1 30.97 1 MET B CA 1
ATOM 1846 C C . MET B 1 1 ? -48.375 5.285 -31.641 1 30.97 1 MET B C 1
ATOM 1848 O O . MET B 1 1 ? -47.688 4.836 -32.562 1 30.97 1 MET B O 1
ATOM 1852 N N . LYS B 1 2 ? -47.938 6.625 -31.281 1 39.5 2 LYS B N 1
ATOM 1853 C CA . LYS B 1 2 ? -46.594 7.211 -31.25 1 39.5 2 LYS B CA 1
ATOM 1854 C C . LYS B 1 2 ? -45.656 6.418 -30.344 1 39.5 2 LYS B C 1
ATOM 1856 O O . LYS B 1 2 ? -45.938 6.254 -29.156 1 39.5 2 LYS B O 1
ATOM 1861 N N . SER B 1 3 ? -45 5.391 -30.875 1 38.25 3 SER B N 1
ATOM 1862 C CA . SER B 1 3 ? -44 4.543 -30.25 1 38.25 3 SER B CA 1
ATOM 1863 C C . SER B 1 3 ? -42.844 5.375 -29.703 1 38.25 3 SER B C 1
ATOM 1865 O O . SER B 1 3 ? -42.188 6.09 -30.453 1 38.25 3 SER B O 1
ATOM 1867 N N . TYR B 1 4 ? -43 5.965 -28.516 1 38.91 4 TYR B N 1
ATOM 1868 C CA . TYR B 1 4 ? -41.875 6.535 -27.734 1 38.91 4 TYR B CA 1
ATOM 1869 C C . TYR B 1 4 ? -40.75 5.531 -27.578 1 38.91 4 TYR B C 1
ATOM 1871 O O . TYR B 1 4 ? -40.938 4.465 -26.984 1 38.91 4 TYR B O 1
ATOM 1879 N N . LEU B 1 5 ? -39.875 5.383 -28.547 1 37.16 5 LEU B N 1
ATOM 1880 C CA . LEU B 1 5 ? -38.625 4.668 -28.438 1 37.16 5 LEU B CA 1
ATOM 1881 C C . LEU B 1 5 ? -37.812 5.16 -27.25 1 37.16 5 LEU B C 1
ATOM 1883 O O . LEU B 1 5 ? -37.406 6.324 -27.203 1 37.16 5 LEU B O 1
ATOM 1887 N N . LEU B 1 6 ? -38.094 4.691 -26.062 1 36.72 6 LEU B N 1
ATOM 1888 C CA . LEU B 1 6 ? -37.281 4.863 -24.859 1 36.72 6 LEU B CA 1
ATOM 1889 C C . LEU B 1 6 ? -35.844 4.441 -25.109 1 36.72 6 LEU B C 1
ATOM 1891 O O . LEU B 1 6 ? -35.562 3.268 -25.375 1 36.72 6 LEU B O 1
ATOM 1895 N N . PHE B 1 7 ? -35 5.293 -25.625 1 36.5 7 PHE B N 1
ATOM 1896 C CA . PHE B 1 7 ? -33.562 5.148 -25.688 1 36.5 7 PHE B CA 1
ATOM 1897 C C . PHE B 1 7 ? -32.969 4.852 -24.312 1 36.5 7 PHE B C 1
ATOM 1899 O O . PHE B 1 7 ? -32.969 5.719 -23.438 1 36.5 7 PHE B O 1
ATOM 1906 N N . ILE B 1 8 ? -33.094 3.619 -23.844 1 35.44 8 ILE B N 1
ATOM 1907 C CA . ILE B 1 8 ? -32.312 3.162 -22.688 1 35.44 8 ILE B CA 1
ATOM 1908 C C . ILE B 1 8 ? -30.828 3.348 -22.953 1 35.44 8 ILE B C 1
ATOM 1910 O O . ILE B 1 8 ? -30.25 2.66 -23.797 1 35.44 8 ILE B O 1
ATOM 1914 N N . GLY B 1 9 ? -30.312 4.543 -22.859 1 33.56 9 GLY B N 1
ATOM 1915 C CA . GLY B 1 9 ? -28.875 4.785 -22.828 1 33.56 9 GLY B CA 1
ATOM 1916 C C . GLY B 1 9 ? -28.125 3.854 -21.891 1 33.56 9 GLY B C 1
ATOM 1917 O O . GLY B 1 9 ? -28.359 3.869 -20.688 1 33.56 9 GLY B O 1
ATOM 1918 N N . TYR B 1 10 ? -27.734 2.719 -22.406 1 31.44 10 TYR B N 1
ATOM 1919 C CA . TYR B 1 10 ? -26.797 1.815 -21.75 1 31.44 10 TYR B CA 1
ATOM 1920 C C . TYR B 1 10 ? -25.547 2.566 -21.281 1 31.44 10 TYR B C 1
ATOM 1922 O O . TYR B 1 10 ? -24.719 2.975 -22.109 1 31.44 10 TYR B O 1
ATOM 1930 N N . PHE B 1 11 ? -25.641 3.277 -20.156 1 31.11 11 PHE B N 1
ATOM 1931 C CA . PHE B 1 11 ? -24.453 3.77 -19.453 1 31.11 11 PHE B CA 1
ATOM 1932 C C . PHE B 1 11 ? -23.438 2.648 -19.234 1 31.11 11 PHE B C 1
ATOM 1934 O O . PHE B 1 11 ? -23.609 1.821 -18.344 1 31.11 11 PHE B O 1
ATOM 1941 N N . ILE B 1 12 ? -22.797 2.238 -20.281 1 32.25 12 ILE B N 1
ATOM 1942 C CA . ILE B 1 12 ? -21.625 1.386 -20.109 1 32.25 12 ILE B CA 1
ATOM 1943 C C . ILE B 1 12 ? -20.609 2.078 -19.219 1 32.25 12 ILE B C 1
ATOM 1945 O O . ILE B 1 12 ? -19.969 3.055 -19.625 1 32.25 12 ILE B O 1
ATOM 1949 N N . SER B 1 13 ? -20.812 2.049 -17.922 1 33.69 13 SER B N 1
ATOM 1950 C CA . SER B 1 13 ? -19.766 2.471 -17 1 33.69 13 SER B CA 1
ATOM 1951 C C . SER B 1 13 ? -18.484 1.674 -17.203 1 33.69 13 SER B C 1
ATOM 1953 O O . SER B 1 13 ? -18.469 0.456 -17.016 1 33.69 13 SER B O 1
ATOM 1955 N N . ALA B 1 14 ? -17.656 2.088 -18.109 1 36.28 14 ALA B N 1
ATOM 1956 C CA . ALA B 1 14 ? -16.312 1.531 -18.188 1 36.28 14 ALA B CA 1
ATOM 1957 C C . ALA B 1 14 ? -15.633 1.503 -16.828 1 36.28 14 ALA B C 1
ATOM 1959 O O . ALA B 1 14 ? -15.445 2.549 -16.203 1 36.28 14 ALA B O 1
ATOM 1960 N N . PHE B 1 15 ? -15.883 0.449 -16.156 1 37.09 15 PHE B N 1
ATOM 1961 C CA . PHE B 1 15 ? -15.109 0.205 -14.938 1 37.09 15 PHE B CA 1
ATOM 1962 C C . PHE B 1 15 ? -13.617 0.136 -15.25 1 37.09 15 PHE B C 1
ATOM 1964 O O . PHE B 1 15 ? -13.195 -0.629 -16.125 1 37.09 15 PHE B O 1
ATOM 1971 N N . SER B 1 16 ? -12.953 1.256 -15.258 1 39.34 16 SER B N 1
ATOM 1972 C CA . SER B 1 16 ? -11.5 1.104 -15.258 1 39.34 16 SER B CA 1
ATOM 1973 C C . SER B 1 16 ? -11.031 0.244 -14.094 1 39.34 16 SER B C 1
ATOM 1975 O O . SER B 1 16 ? -11.375 0.511 -12.938 1 39.34 16 SER B O 1
ATOM 1977 N N . PHE B 1 17 ? -11.047 -1.064 -14.344 1 38.28 17 PHE B N 1
ATOM 1978 C CA . PHE B 1 17 ? -10.484 -1.999 -13.383 1 38.28 17 PHE B CA 1
ATOM 1979 C C . PHE B 1 17 ? -9.094 -1.552 -12.945 1 38.28 17 PHE B C 1
ATOM 1981 O O . PHE B 1 17 ? -8.258 -1.202 -13.781 1 38.28 17 PHE B O 1
ATOM 1988 N N . ALA B 1 18 ? -9.008 -0.867 -11.977 1 43.81 18 ALA B N 1
ATOM 1989 C CA . ALA B 1 18 ? -7.668 -0.609 -11.453 1 43.81 18 ALA B CA 1
ATOM 1990 C C . ALA B 1 18 ? -6.953 -1.913 -11.102 1 43.81 18 ALA B C 1
ATOM 1992 O O . ALA B 1 18 ? -6.816 -2.256 -9.93 1 43.81 18 ALA B O 1
ATOM 1993 N N . ASP B 1 19 ? -7.312 -3.004 -11.828 1 55.91 19 ASP B N 1
ATOM 1994 C CA . ASP B 1 19 ? -6.246 -4 -11.906 1 55.91 19 ASP B CA 1
ATOM 1995 C C . ASP B 1 19 ? -4.965 -3.395 -12.477 1 55.91 19 ASP B C 1
ATOM 1997 O O . ASP B 1 19 ? -4.719 -3.475 -13.688 1 55.91 19 ASP B O 1
ATOM 2001 N N . GLY B 1 20 ? -4.625 -2.318 -11.984 1 69.69 20 GLY B N 1
ATOM 2002 C CA . GLY B 1 20 ? -3.643 -1.427 -12.578 1 69.69 20 GLY B CA 1
ATOM 2003 C C . GLY B 1 20 ? -2.275 -1.528 -11.93 1 69.69 20 GLY B C 1
ATOM 2004 O O . GLY B 1 20 ? -1.819 -2.625 -11.602 1 69.69 20 GLY B O 1
ATOM 2005 N N . ILE B 1 21 ? -1.646 -0.544 -11.953 1 80.94 21 ILE B N 1
ATOM 2006 C CA . ILE B 1 21 ? -0.291 -0.354 -11.445 1 80.94 21 ILE B CA 1
ATOM 2007 C C . ILE B 1 21 ? -0.328 -0.197 -9.93 1 80.94 21 ILE B C 1
ATOM 2009 O O . ILE B 1 21 ? -1.141 0.563 -9.391 1 80.94 21 ILE B O 1
ATOM 2013 N N . SER B 1 22 ? 0.344 -1.096 -9.266 1 81.56 22 SER B N 1
ATOM 2014 C CA . SER B 1 22 ? 0.463 -1.01 -7.812 1 81.56 22 SER B CA 1
ATOM 2015 C C . SER B 1 22 ? 1.924 -0.997 -7.375 1 81.56 22 SER B C 1
ATOM 2017 O O . SER B 1 22 ? 2.809 -1.392 -8.141 1 81.56 22 SER B O 1
ATOM 2019 N N . ALA B 1 23 ? 2.08 -0.389 -6.219 1 86.25 23 ALA B N 1
ATOM 2020 C CA . ALA B 1 23 ? 3.41 -0.416 -5.613 1 86.25 23 ALA B CA 1
ATOM 2021 C C . ALA B 1 23 ? 3.451 -1.362 -4.418 1 86.25 23 ALA B C 1
ATOM 2023 O O . ALA B 1 23 ? 2.42 -1.634 -3.797 1 86.25 23 ALA B O 1
ATOM 2024 N N . ASN B 1 24 ? 4.676 -1.785 -4.055 1 82.69 24 ASN B N 1
ATOM 2025 C CA . ASN B 1 24 ? 4.84 -2.773 -2.994 1 82.69 24 ASN B CA 1
ATOM 2026 C C . ASN B 1 24 ? 4.695 -2.141 -1.612 1 82.69 24 ASN B C 1
ATOM 2028 O O . ASN B 1 24 ? 4.605 -2.85 -0.607 1 82.69 24 ASN B O 1
ATOM 2032 N N . SER B 1 25 ? 4.727 -0.899 -1.579 1 84.94 25 SER B N 1
ATOM 2033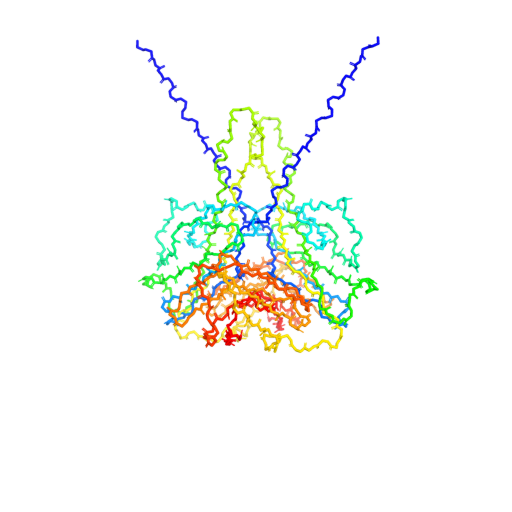 C CA . SER B 1 25 ? 4.629 -0.184 -0.311 1 84.94 25 SER B CA 1
ATOM 2034 C C . SER B 1 25 ? 3.826 1.104 -0.464 1 84.94 25 SER B C 1
ATOM 2036 O O . SER B 1 25 ? 3.572 1.554 -1.583 1 84.94 25 SER B O 1
ATOM 2038 N N . THR B 1 26 ? 3.393 1.552 0.738 1 85.25 26 THR B N 1
ATOM 2039 C CA . THR B 1 26 ? 2.631 2.795 0.714 1 85.25 26 THR B CA 1
ATOM 2040 C C . THR B 1 26 ? 3.533 3.988 1.011 1 85.25 26 THR B C 1
ATOM 2042 O O . THR B 1 26 ? 3.104 5.141 0.904 1 85.25 26 THR B O 1
ATOM 2045 N N . ARG B 1 27 ? 4.75 3.76 1.385 1 89.12 27 ARG B N 1
ATOM 2046 C CA . ARG B 1 27 ? 5.777 4.766 1.641 1 89.12 27 ARG B CA 1
ATOM 2047 C C . ARG B 1 27 ? 7.172 4.172 1.513 1 89.12 27 ARG B C 1
ATOM 2049 O O . ARG B 1 27 ? 7.352 2.957 1.646 1 89.12 27 ARG B O 1
ATOM 2056 N N . TYR B 1 28 ? 8.172 5.078 1.282 1 93 28 TYR B N 1
ATOM 2057 C CA . TYR B 1 28 ? 9.547 4.645 1.104 1 93 28 TYR B CA 1
ATOM 2058 C C . TYR B 1 28 ? 10.5 5.465 1.971 1 93 28 TYR B C 1
ATOM 2060 O O . TYR B 1 28 ? 10.445 6.695 1.962 1 93 28 TYR B O 1
ATOM 2068 N N . ILE B 1 29 ? 11.32 4.719 2.719 1 95.19 29 ILE B N 1
ATOM 2069 C CA . ILE B 1 29 ? 12.312 5.367 3.566 1 95.19 29 ILE B CA 1
ATOM 2070 C C . ILE B 1 29 ? 13.688 5.297 2.896 1 95.19 29 ILE B C 1
ATOM 2072 O O . ILE B 1 29 ? 14.172 4.207 2.578 1 95.19 29 ILE B O 1
ATOM 2076 N N . TYR B 1 30 ? 14.25 6.418 2.637 1 96.12 30 TYR B N 1
ATOM 2077 C CA . TYR B 1 30 ? 15.625 6.523 2.164 1 96.12 30 TYR B CA 1
ATOM 2078 C C . TYR B 1 30 ? 16.562 6.867 3.309 1 96.12 30 TYR B C 1
ATOM 2080 O O . TYR B 1 30 ? 16.734 8.039 3.656 1 96.12 30 TYR B O 1
ATOM 2088 N N . PRO B 1 31 ? 17.156 5.773 3.861 1 92.25 31 PRO B N 1
ATOM 2089 C CA . PRO B 1 31 ? 18.016 6.051 5.02 1 92.25 31 PRO B CA 1
ATOM 2090 C C . PRO B 1 31 ? 19.359 6.648 4.625 1 92.25 31 PRO B C 1
ATOM 2092 O O . PRO B 1 31 ? 19.844 6.406 3.518 1 92.25 31 PRO B O 1
ATOM 2095 N N . LYS B 1 32 ? 19.906 7.402 5.586 1 83.88 32 LYS B N 1
ATOM 2096 C CA . LYS B 1 32 ? 21.25 7.91 5.355 1 83.88 32 LYS B CA 1
ATOM 2097 C C . LYS B 1 32 ? 22.219 6.773 5.07 1 83.88 32 LYS B C 1
ATOM 2099 O O . LYS B 1 32 ? 22.141 5.703 5.676 1 83.88 32 LYS B O 1
ATOM 2104 N N . GLY B 1 33 ? 23.141 7.066 4.164 1 84.62 33 GLY B N 1
ATOM 2105 C CA . GLY B 1 33 ? 24.219 6.125 3.883 1 84.62 33 GLY B CA 1
ATOM 2106 C C . GLY B 1 33 ? 23.875 5.129 2.795 1 84.62 33 GLY B C 1
ATOM 2107 O O . GLY B 1 33 ? 24.766 4.496 2.217 1 84.62 33 GLY B O 1
ATOM 2108 N N . ALA B 1 34 ? 22.547 4.961 2.658 1 90.19 34 ALA B N 1
ATOM 2109 C CA . ALA B 1 34 ? 22.188 4.059 1.567 1 90.19 34 ALA B CA 1
ATOM 2110 C C . ALA B 1 34 ? 22.562 4.66 0.214 1 90.19 34 ALA B C 1
ATOM 2112 O O . ALA B 1 34 ? 22.375 5.855 -0.013 1 90.19 34 ALA B O 1
ATOM 2113 N N . HIS B 1 35 ? 23.141 3.885 -0.646 1 92.56 35 HIS B N 1
ATOM 2114 C CA . HIS B 1 35 ? 23.484 4.32 -1.997 1 92.56 35 HIS B CA 1
ATOM 2115 C C . HIS B 1 35 ? 22.219 4.555 -2.826 1 92.56 35 HIS B C 1
ATOM 2117 O O . HIS B 1 35 ? 22.141 5.52 -3.59 1 92.56 35 HIS B O 1
ATOM 2123 N N . ASP B 1 36 ? 21.312 3.645 -2.648 1 96 36 ASP B N 1
ATOM 2124 C CA . ASP B 1 36 ? 20.016 3.732 -3.318 1 96 36 ASP B CA 1
ATOM 2125 C C . ASP B 1 36 ? 18.953 2.934 -2.566 1 96 36 ASP B C 1
ATOM 2127 O O . ASP B 1 36 ? 19.266 2.252 -1.585 1 96 36 ASP B O 1
ATOM 2131 N N . ILE B 1 37 ? 17.719 3.23 -2.939 1 95.5 37 ILE B N 1
ATOM 2132 C CA . ILE B 1 37 ? 16.594 2.385 -2.539 1 95.5 37 ILE B CA 1
ATOM 2133 C C . ILE B 1 37 ? 15.82 1.938 -3.773 1 95.5 37 ILE B C 1
ATOM 2135 O O . ILE B 1 37 ? 16.047 2.451 -4.875 1 95.5 37 ILE B O 1
ATOM 2139 N N . THR B 1 38 ? 14.984 0.894 -3.578 1 92.38 38 THR B N 1
ATOM 2140 C CA . THR B 1 38 ? 14.211 0.401 -4.711 1 92.38 38 THR B CA 1
ATOM 2141 C C . THR B 1 38 ? 12.719 0.381 -4.379 1 92.38 38 THR B C 1
ATOM 2143 O O . THR B 1 38 ? 12.344 0.202 -3.223 1 92.38 38 THR B O 1
ATOM 2146 N N . ALA B 1 39 ? 11.93 0.671 -5.344 1 92.75 39 ALA B N 1
ATOM 2147 C CA . ALA B 1 39 ? 10.484 0.464 -5.344 1 92.75 39 ALA B CA 1
ATOM 2148 C C . ALA B 1 39 ? 10.078 -0.56 -6.398 1 92.75 39 ALA B C 1
ATOM 2150 O O . ALA B 1 39 ? 10.508 -0.479 -7.551 1 92.75 39 ALA B O 1
ATOM 2151 N N . ARG B 1 40 ? 9.305 -1.512 -5.949 1 89.5 40 ARG B N 1
ATOM 2152 C CA . ARG B 1 40 ? 8.773 -2.473 -6.914 1 89.5 40 ARG B CA 1
ATOM 2153 C C . ARG B 1 40 ? 7.398 -2.047 -7.406 1 89.5 40 ARG B C 1
ATOM 2155 O O . ARG B 1 40 ? 6.473 -1.877 -6.609 1 89.5 40 ARG B O 1
ATOM 2162 N N . ILE B 1 41 ? 7.238 -1.954 -8.688 1 91 41 ILE B N 1
ATOM 2163 C CA . ILE B 1 41 ? 5.996 -1.549 -9.328 1 91 41 ILE B CA 1
ATOM 2164 C C . ILE B 1 41 ? 5.41 -2.723 -10.117 1 91 41 ILE B C 1
ATOM 2166 O O . ILE B 1 41 ? 6.078 -3.289 -10.984 1 91 41 ILE B O 1
ATOM 2170 N N . ASN B 1 42 ? 4.148 -2.996 -9.781 1 85.06 42 ASN B N 1
ATOM 2171 C CA . ASN B 1 42 ? 3.529 -4.18 -10.367 1 85.06 42 ASN B CA 1
ATOM 2172 C C . ASN B 1 42 ? 2.412 -3.803 -11.344 1 85.06 42 ASN B C 1
ATOM 2174 O O . ASN B 1 42 ? 1.644 -2.875 -11.078 1 85.06 42 ASN B O 1
ATOM 2178 N N . ASN B 1 43 ? 2.375 -4.543 -12.438 1 86 43 ASN B N 1
ATOM 2179 C CA . ASN B 1 43 ? 1.225 -4.488 -13.336 1 86 43 ASN B CA 1
ATOM 2180 C C . ASN B 1 43 ? 0.297 -5.68 -13.133 1 86 43 ASN B C 1
ATOM 2182 O O . ASN B 1 43 ? 0.58 -6.781 -13.609 1 86 43 ASN B O 1
ATOM 2186 N N . GLU B 1 44 ? -0.744 -5.41 -12.5 1 75.19 44 GLU B N 1
ATOM 2187 C CA . GLU B 1 44 ? -1.681 -6.488 -12.195 1 75.19 44 GLU B CA 1
ATOM 2188 C C . GLU B 1 44 ? -2.787 -6.566 -13.242 1 75.19 44 GLU B C 1
ATOM 2190 O O . GLU B 1 44 ? -3.738 -7.336 -13.094 1 75.19 44 GLU B O 1
ATOM 2195 N N . SER B 1 45 ? -2.631 -5.773 -14.25 1 75.75 45 SER B N 1
ATOM 2196 C CA . SER B 1 45 ? -3.637 -5.746 -15.305 1 75.75 45 SER B CA 1
ATOM 2197 C C . SER B 1 45 ? -3.355 -6.809 -16.359 1 75.75 45 SER B C 1
ATOM 2199 O O . SER B 1 45 ? -2.279 -7.41 -16.375 1 75.75 45 SER B O 1
ATOM 2201 N N . ALA B 1 46 ? -4.367 -7.043 -17.266 1 75.88 46 ALA B N 1
ATOM 2202 C CA . ALA B 1 46 ? -4.242 -8.023 -18.344 1 75.88 46 ALA B CA 1
ATOM 2203 C C . ALA B 1 46 ? -3.559 -7.41 -19.562 1 75.88 46 ALA B C 1
ATOM 2205 O O . ALA B 1 46 ? -3.24 -8.117 -20.531 1 75.88 46 ALA B O 1
ATOM 2206 N N . THR B 1 47 ? -3.318 -6.137 -19.516 1 81.06 47 THR B N 1
ATOM 2207 C CA . THR B 1 47 ? -2.666 -5.461 -20.641 1 81.06 47 THR B CA 1
ATOM 2208 C C . THR B 1 47 ? -1.355 -4.82 -20.188 1 81.06 47 THR B C 1
ATOM 2210 O O . THR B 1 47 ? -1.168 -4.539 -19 1 81.06 47 THR B O 1
ATOM 2213 N N . ALA B 1 48 ? -0.495 -4.652 -21.156 1 86.94 48 ALA B N 1
ATOM 2214 C CA . ALA B 1 48 ? 0.754 -3.959 -20.859 1 86.94 48 ALA B CA 1
ATOM 2215 C C . ALA B 1 48 ? 0.492 -2.514 -20.438 1 86.94 48 ALA B C 1
ATOM 2217 O O . ALA B 1 48 ? -0.464 -1.891 -20.906 1 86.94 48 ALA B O 1
ATOM 2218 N N . ALA B 1 49 ? 1.36 -2.061 -19.578 1 87.62 49 ALA B N 1
ATOM 2219 C CA . ALA B 1 49 ? 1.244 -0.685 -19.094 1 87.62 49 ALA B CA 1
ATOM 2220 C C . ALA B 1 49 ? 2.523 0.1 -19.375 1 87.62 49 ALA B C 1
ATOM 2222 O O . ALA B 1 49 ? 3.627 -0.428 -19.219 1 87.62 49 ALA B O 1
ATOM 2223 N N . PHE B 1 50 ? 2.287 1.35 -19.859 1 91.38 50 PHE B N 1
ATOM 2224 C CA . PHE B 1 50 ? 3.381 2.312 -19.891 1 91.38 50 PHE B CA 1
ATOM 2225 C C . PHE B 1 50 ? 3.344 3.205 -18.656 1 91.38 50 PHE B C 1
ATOM 2227 O O . PHE B 1 50 ? 2.33 3.848 -18.375 1 91.38 50 PHE B O 1
ATOM 2234 N N . VAL B 1 51 ? 4.531 3.188 -17.906 1 93.12 51 VAL B N 1
ATOM 2235 C CA . VAL B 1 51 ? 4.531 3.877 -16.625 1 93.12 51 VAL B CA 1
ATOM 2236 C C . VAL B 1 51 ? 5.688 4.875 -16.562 1 93.12 51 VAL B C 1
ATOM 2238 O O . VAL B 1 51 ? 6.824 4.535 -16.891 1 93.12 51 VAL B O 1
ATOM 2241 N N . GLN B 1 52 ? 5.344 6.102 -16.156 1 92.31 52 GLN B N 1
ATOM 2242 C CA . GLN B 1 52 ? 6.344 7.137 -15.906 1 92.31 52 GLN B CA 1
ATOM 2243 C C . GLN B 1 52 ? 6.535 7.375 -14.414 1 92.31 52 GLN B C 1
ATOM 2245 O O . GLN B 1 52 ? 5.57 7.359 -13.648 1 92.31 52 GLN B O 1
ATOM 2250 N N . TYR B 1 53 ? 7.84 7.664 -14.078 1 93.69 53 TYR B N 1
ATOM 2251 C CA . TYR B 1 53 ? 8.188 7.859 -12.672 1 93.69 53 TYR B CA 1
ATOM 2252 C C . TYR B 1 53 ? 8.891 9.195 -12.461 1 93.69 53 TYR B C 1
ATOM 2254 O O . TYR B 1 53 ? 9.758 9.578 -13.25 1 93.69 53 TYR B O 1
ATOM 2262 N N . TRP B 1 54 ? 8.539 9.914 -11.344 1 92.38 54 TRP B N 1
ATOM 2263 C CA . TRP B 1 54 ? 9.312 11.078 -10.914 1 92.38 54 TRP B CA 1
ATOM 2264 C C . TRP B 1 54 ? 9.039 11.406 -9.445 1 92.38 54 TRP B C 1
ATOM 2266 O O . TRP B 1 54 ? 8.117 10.852 -8.844 1 92.38 54 TRP B O 1
ATOM 2276 N N . LEU B 1 55 ? 9.914 12.242 -8.938 1 92.38 55 LEU B N 1
ATOM 2277 C CA . LEU B 1 55 ? 9.727 12.758 -7.586 1 92.38 55 LEU B CA 1
ATOM 2278 C C . LEU B 1 55 ? 9.391 14.242 -7.613 1 92.38 55 LEU B C 1
ATOM 2280 O O . LEU B 1 55 ? 9.875 14.984 -8.477 1 92.38 55 LEU B O 1
ATOM 2284 N N . ASP B 1 56 ? 8.547 14.648 -6.648 1 89.44 56 ASP B N 1
ATOM 2285 C CA . AS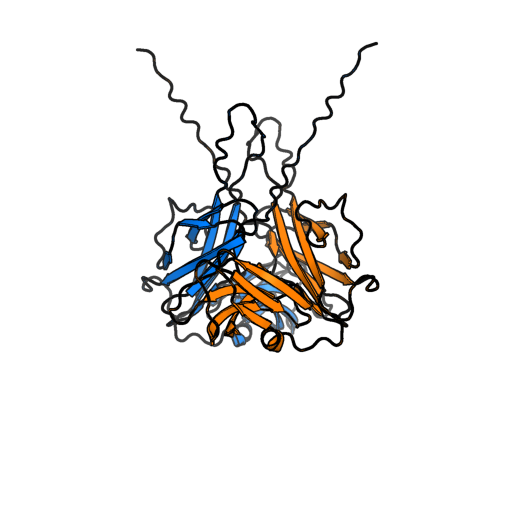P B 1 56 ? 8.289 16.078 -6.445 1 89.44 56 ASP B CA 1
ATOM 2286 C C . ASP B 1 56 ? 8.18 16.406 -4.961 1 89.44 56 ASP B C 1
ATOM 2288 O O . ASP B 1 56 ? 8 15.508 -4.133 1 89.44 56 ASP B O 1
ATOM 2292 N N . PRO B 1 57 ? 8.352 17.688 -4.602 1 86.56 57 PRO B N 1
ATOM 2293 C CA . PRO B 1 57 ? 8.352 18.031 -3.184 1 86.56 57 PRO B CA 1
ATOM 2294 C C . PRO B 1 57 ? 6.938 18.25 -2.637 1 86.56 57 PRO B C 1
ATOM 2296 O O . PRO B 1 57 ? 6.777 18.75 -1.517 1 86.56 57 PRO B O 1
ATOM 2299 N N . GLY B 1 58 ? 5.902 17.891 -3.252 1 79.38 58 GLY B N 1
ATOM 2300 C CA . GLY B 1 58 ? 4.562 18.031 -2.695 1 79.38 58 GLY B CA 1
ATOM 2301 C C . GLY B 1 58 ? 3.58 18.672 -3.65 1 79.38 58 GLY B C 1
ATOM 2302 O O . GLY B 1 58 ? 2.387 18.766 -3.355 1 79.38 58 GLY B O 1
ATOM 2303 N N . ASP B 1 59 ? 4.047 19.172 -4.773 1 67.62 59 ASP B N 1
ATOM 2304 C CA . ASP B 1 59 ? 3.141 19.797 -5.734 1 67.62 59 ASP B CA 1
ATOM 2305 C C . ASP B 1 59 ? 2.342 18.734 -6.5 1 67.62 59 ASP B C 1
ATOM 2307 O O . ASP B 1 59 ? 2.857 18.109 -7.426 1 67.62 59 ASP B O 1
ATOM 2311 N N . SER B 1 60 ? 1.13 18.578 -6.031 1 63.59 60 SER B N 1
ATOM 2312 C CA . SER B 1 60 ? 0.326 17.5 -6.617 1 63.59 60 SER B CA 1
ATOM 2313 C C . SER B 1 60 ? -0.039 17.812 -8.062 1 63.59 60 SER B C 1
ATOM 2315 O O . SER B 1 60 ? -0.391 16.922 -8.828 1 63.59 60 SER B O 1
ATOM 2317 N N . GLU B 1 61 ? 0.123 19.047 -8.43 1 62.19 61 GLU B N 1
ATOM 2318 C CA . GLU B 1 61 ? -0.254 19.406 -9.797 1 62.19 61 GLU B CA 1
ATOM 2319 C C . GLU B 1 61 ? 0.958 19.391 -10.719 1 62.19 61 GLU B C 1
ATOM 2321 O O . GLU B 1 61 ? 0.818 19.562 -11.938 1 62.19 61 GLU B O 1
ATOM 2326 N N . ALA B 1 62 ? 2.027 19.078 -10.117 1 58.59 62 ALA B N 1
ATOM 2327 C CA . ALA B 1 62 ? 3.248 19.156 -10.922 1 58.59 62 ALA B CA 1
ATOM 2328 C C . ALA B 1 62 ? 3.379 17.969 -11.852 1 58.59 62 ALA B C 1
ATOM 2330 O O . ALA B 1 62 ? 3.188 16.812 -11.438 1 58.59 62 ALA B O 1
ATOM 2331 N N . LEU B 1 63 ? 3.33 18.266 -13.289 1 61.94 63 LEU B N 1
ATOM 2332 C CA . LEU B 1 63 ? 3.621 17.234 -14.273 1 61.94 63 LEU B CA 1
ATOM 2333 C C . LEU B 1 63 ? 5.121 17.125 -14.531 1 61.94 63 LEU B C 1
ATOM 2335 O O . LEU B 1 63 ? 5.863 18.078 -14.289 1 61.94 63 LEU B O 1
ATOM 2339 N N . PRO B 1 64 ? 5.594 15.875 -15.016 1 58.56 64 PRO B N 1
ATOM 2340 C CA . PRO B 1 64 ? 7.035 15.641 -15.164 1 58.56 64 PRO B CA 1
ATOM 2341 C C . PRO B 1 64 ? 7.734 16.766 -15.938 1 58.56 64 PRO B C 1
ATOM 2343 O O . PRO B 1 64 ? 8.883 17.094 -15.648 1 58.56 64 PRO B O 1
ATOM 2346 N N . ALA B 1 65 ? 7.086 17.203 -17.031 1 54.34 65 ALA B N 1
ATOM 2347 C CA . ALA B 1 65 ? 7.773 18.125 -17.938 1 54.34 65 ALA B CA 1
ATOM 2348 C C . ALA B 1 65 ? 8.141 19.422 -17.219 1 54.34 65 ALA B C 1
ATOM 2350 O O . ALA B 1 65 ? 9.047 20.141 -17.641 1 54.34 65 ALA B O 1
ATOM 2351 N N . LYS B 1 66 ? 7.488 19.719 -16.25 1 56.84 66 LYS B N 1
ATOM 2352 C CA . LYS B 1 66 ? 7.738 20.984 -15.578 1 56.84 66 LYS B CA 1
ATOM 2353 C C . LYS B 1 66 ? 8.414 20.781 -14.227 1 56.84 66 LYS B C 1
ATOM 2355 O O . LYS B 1 66 ? 8.477 21.703 -13.414 1 56.84 66 LYS B O 1
ATOM 2360 N N . LEU B 1 67 ? 8.914 19.547 -14.055 1 59.66 67 LEU B N 1
ATOM 2361 C CA . LEU B 1 67 ? 9.336 19.234 -12.688 1 59.66 67 LEU B CA 1
ATOM 2362 C C . LEU B 1 67 ? 10.711 19.828 -12.406 1 59.66 67 LEU B C 1
ATOM 2364 O O . LEU B 1 67 ? 11.617 19.734 -13.242 1 59.66 67 LEU B O 1
ATOM 2368 N N . PRO B 1 68 ? 10.727 20.594 -11.367 1 59.41 68 PRO B N 1
ATOM 2369 C CA . PRO B 1 68 ? 12.055 21 -10.891 1 59.41 68 PRO B CA 1
ATOM 2370 C C . PRO B 1 68 ? 13.008 19.812 -10.719 1 59.41 68 PRO B C 1
ATOM 2372 O O . PRO B 1 68 ? 12.562 18.672 -10.555 1 59.41 68 PRO B O 1
ATOM 2375 N N . VAL B 1 69 ? 14.172 20.109 -10.883 1 67.69 69 VAL B N 1
ATOM 2376 C CA . VAL B 1 69 ? 15.273 19.188 -10.641 1 67.69 69 VAL B CA 1
ATOM 2377 C C . VAL B 1 69 ? 15.234 18.703 -9.195 1 67.69 69 VAL B C 1
ATOM 2379 O O . VAL B 1 69 ? 15.109 19.5 -8.266 1 67.69 69 VAL B O 1
ATOM 2382 N N . THR B 1 70 ? 15.031 17.438 -8.984 1 84.19 70 THR B N 1
ATOM 2383 C CA . THR B 1 70 ? 15.148 16.812 -7.668 1 84.19 70 THR B CA 1
ATOM 2384 C C . THR B 1 70 ? 16.562 16.266 -7.461 1 84.19 70 THR B C 1
ATOM 2386 O O . THR B 1 70 ? 17.281 16 -8.43 1 84.19 70 THR B O 1
ATOM 2389 N N . PRO B 1 71 ? 17 16.234 -6.254 1 92.19 71 PRO B N 1
ATOM 2390 C CA . PRO B 1 71 ? 18.312 15.672 -5.984 1 92.19 71 PRO B CA 1
ATOM 2391 C C . PRO B 1 71 ? 18.359 14.156 -6.152 1 92.19 71 PRO B C 1
ATOM 2393 O O . PRO B 1 71 ? 19.359 13.516 -5.809 1 92.19 71 PRO B O 1
ATOM 2396 N N . PHE B 1 72 ? 17.375 13.602 -6.719 1 94.38 72 PHE B N 1
ATOM 2397 C CA . PHE B 1 72 ? 17.312 12.148 -6.883 1 94.38 72 PHE B CA 1
ATOM 2398 C C . PHE B 1 72 ? 17.234 11.773 -8.359 1 94.38 72 PHE B C 1
ATOM 2400 O O . PHE B 1 72 ? 16.703 12.539 -9.172 1 94.38 72 PHE B O 1
ATOM 2407 N N . GLU B 1 73 ? 17.797 10.625 -8.586 1 94.94 73 GLU B N 1
ATOM 2408 C CA . GLU B 1 73 ? 17.656 10 -9.898 1 94.94 73 GLU B CA 1
ATOM 2409 C C . GLU B 1 73 ? 16.812 8.734 -9.82 1 94.94 73 GLU B C 1
ATOM 2411 O O . GLU B 1 73 ? 17 7.906 -8.93 1 94.94 73 GLU B O 1
ATOM 2416 N N . LEU B 1 74 ? 15.852 8.688 -10.711 1 96.25 74 LEU B N 1
ATOM 2417 C CA . LEU B 1 74 ? 15.039 7.484 -10.828 1 96.25 74 LEU B CA 1
ATOM 2418 C C . LEU B 1 74 ? 15.406 6.703 -12.086 1 96.25 74 LEU B C 1
ATOM 2420 O O . LEU B 1 74 ? 15.477 7.273 -13.18 1 96.25 74 LEU B O 1
ATOM 2424 N N . THR B 1 75 ? 15.617 5.445 -11.891 1 96.38 75 THR B N 1
ATOM 2425 C CA . THR B 1 75 ? 15.977 4.59 -13.016 1 96.38 75 THR B CA 1
ATOM 2426 C C . THR B 1 75 ? 15.125 3.322 -13.023 1 96.38 75 THR B C 1
ATOM 2428 O O . THR B 1 75 ? 15.141 2.551 -12.062 1 96.38 75 THR B O 1
ATOM 2431 N N . PRO B 1 76 ? 14.547 2.98 -14.148 1 96.88 76 PRO B N 1
ATOM 2432 C CA . PRO B 1 76 ? 14.352 3.844 -15.312 1 96.88 76 PRO B CA 1
ATOM 2433 C C . PRO B 1 76 ? 13.297 4.926 -15.078 1 96.88 76 PRO B C 1
ATOM 2435 O O . PRO B 1 76 ? 12.477 4.805 -14.164 1 96.88 76 PRO B O 1
ATOM 2438 N N . PRO B 1 77 ? 13.336 6.086 -15.844 1 94.19 77 PRO B N 1
ATOM 2439 C CA . PRO B 1 77 ? 12.305 7.113 -15.68 1 94.19 77 PRO B CA 1
ATOM 2440 C C . PRO B 1 77 ? 10.977 6.723 -16.312 1 94.19 77 PRO B C 1
ATOM 2442 O O . PRO B 1 77 ? 9.938 7.32 -16 1 94.19 77 PRO B O 1
ATOM 2445 N N . ILE B 1 78 ? 11.07 5.863 -17.297 1 94.06 78 ILE B N 1
ATOM 2446 C CA . ILE B 1 78 ? 9.891 5.324 -17.969 1 94.06 78 ILE B CA 1
ATOM 2447 C C . ILE B 1 78 ? 10.07 3.828 -18.203 1 94.06 78 ILE B C 1
ATOM 2449 O O . ILE B 1 78 ? 11.18 3.367 -18.484 1 94.06 78 ILE B O 1
ATOM 2453 N N . SER B 1 79 ? 8.922 3.076 -18.094 1 95.19 79 SER B N 1
ATOM 2454 C CA . SER B 1 79 ? 9.008 1.64 -18.328 1 95.19 79 SER B CA 1
ATOM 2455 C C . SER B 1 79 ? 7.723 1.104 -18.953 1 95.19 79 SER B C 1
ATOM 2457 O O . SER B 1 79 ? 6.645 1.666 -18.734 1 95.19 79 SER B O 1
ATOM 2459 N N . ARG B 1 80 ? 7.895 0.132 -19.781 1 93.94 80 ARG B N 1
ATOM 2460 C CA . ARG B 1 80 ? 6.785 -0.746 -20.141 1 93.94 80 ARG B CA 1
ATOM 2461 C C . ARG B 1 80 ? 6.754 -1.98 -19.234 1 93.94 80 ARG B C 1
ATOM 2463 O O . ARG B 1 80 ? 7.766 -2.67 -19.094 1 93.94 80 ARG B O 1
ATOM 2470 N N . ILE B 1 81 ? 5.648 -2.221 -18.594 1 91.56 81 ILE B N 1
ATOM 2471 C CA . ILE B 1 81 ? 5.52 -3.369 -17.703 1 91.56 81 ILE B CA 1
ATOM 2472 C C . ILE B 1 81 ? 4.504 -4.355 -18.266 1 91.56 81 ILE B C 1
ATOM 2474 O O . ILE B 1 81 ? 3.328 -4.016 -18.438 1 91.56 81 ILE B O 1
ATOM 2478 N N . ASN B 1 82 ? 4.941 -5.609 -18.594 1 88.88 82 ASN B N 1
ATOM 2479 C CA . ASN B 1 82 ? 4.059 -6.637 -19.125 1 88.88 82 ASN B CA 1
ATOM 2480 C C . ASN B 1 82 ? 3.029 -7.086 -18.094 1 88.88 82 ASN B C 1
ATOM 2482 O O . ASN B 1 82 ? 3.217 -6.875 -16.891 1 88.88 82 ASN B O 1
ATOM 2486 N N . PRO B 1 83 ? 1.911 -7.637 -18.578 1 82.19 83 PRO B N 1
ATOM 2487 C CA . PRO B 1 83 ? 0.903 -8.156 -17.656 1 82.19 83 PRO B CA 1
ATOM 2488 C C . PRO B 1 83 ? 1.488 -9.125 -16.625 1 82.19 83 PRO B C 1
ATOM 2490 O O . PRO B 1 83 ? 2.205 -10.062 -17 1 82.19 83 PRO B O 1
ATOM 2493 N N . GLY B 1 84 ? 1.207 -8.844 -15.422 1 79.44 84 GLY B N 1
ATOM 2494 C CA . GLY B 1 84 ? 1.649 -9.742 -14.367 1 79.44 84 GLY B CA 1
ATOM 2495 C C . GLY B 1 84 ? 3.111 -9.562 -14.008 1 79.44 84 GLY B C 1
ATOM 2496 O O . GLY B 1 84 ? 3.607 -10.195 -13.07 1 79.44 84 GLY B O 1
ATOM 2497 N N . ALA B 1 85 ? 3.785 -8.641 -14.672 1 86.31 85 ALA B N 1
ATOM 2498 C CA . ALA B 1 85 ? 5.207 -8.43 -14.422 1 86.31 85 ALA B CA 1
ATOM 2499 C C . ALA B 1 85 ? 5.426 -7.258 -13.469 1 86.31 85 ALA B C 1
ATOM 2501 O O . ALA B 1 85 ? 4.469 -6.609 -13.039 1 86.31 85 ALA B O 1
ATOM 2502 N N . ASN B 1 86 ? 6.73 -7.121 -13.07 1 87 86 ASN B N 1
ATOM 2503 C CA . ASN B 1 86 ? 7.078 -6 -12.203 1 87 86 ASN B CA 1
ATOM 2504 C C . ASN B 1 86 ? 8.273 -5.223 -12.742 1 87 86 ASN B C 1
ATOM 2506 O O . ASN B 1 86 ? 8.992 -5.711 -13.617 1 87 86 ASN B O 1
ATOM 2510 N N . GLN B 1 87 ? 8.297 -4.043 -12.312 1 90.25 87 GLN B N 1
ATOM 2511 C CA . GLN B 1 87 ? 9.43 -3.152 -12.562 1 90.25 87 GLN B CA 1
ATOM 2512 C C . GLN B 1 87 ? 10.086 -2.723 -11.25 1 90.25 87 GLN B C 1
ATOM 2514 O O . GLN B 1 87 ? 9.414 -2.24 -10.344 1 90.25 87 GLN B O 1
ATOM 2519 N N . ILE B 1 88 ? 11.422 -3.033 -11.211 1 89.81 88 ILE B N 1
ATOM 2520 C CA . ILE B 1 88 ? 12.195 -2.496 -10.102 1 89.81 88 ILE B CA 1
ATOM 2521 C C . ILE B 1 88 ? 12.656 -1.078 -10.43 1 89.81 88 ILE B C 1
ATOM 2523 O O . ILE B 1 88 ? 13.438 -0.874 -11.352 1 89.81 88 ILE B O 1
ATOM 2527 N N . LEU B 1 89 ? 12.125 -0.132 -9.656 1 95.5 89 LEU B N 1
ATOM 2528 C CA . LEU B 1 89 ? 12.523 1.266 -9.773 1 95.5 89 LEU B CA 1
ATOM 2529 C C . LEU B 1 89 ? 13.617 1.604 -8.766 1 95.5 89 LEU B C 1
ATOM 2531 O O . LEU B 1 89 ? 13.406 1.482 -7.555 1 95.5 89 LEU B O 1
ATOM 2535 N N . ARG B 1 90 ? 14.711 2.029 -9.289 1 96.19 90 ARG B N 1
ATOM 2536 C CA . ARG B 1 90 ? 15.82 2.418 -8.414 1 96.19 90 ARG B CA 1
ATOM 2537 C C . ARG B 1 90 ? 15.836 3.928 -8.195 1 96.19 90 ARG B C 1
ATOM 2539 O O . ARG B 1 90 ? 15.719 4.699 -9.156 1 96.19 90 ARG B O 1
ATOM 2546 N N . ILE B 1 91 ? 15.945 4.312 -6.996 1 96.81 91 ILE B N 1
ATOM 2547 C CA . ILE B 1 91 ? 16.016 5.719 -6.613 1 96.81 91 ILE B CA 1
ATOM 2548 C C . ILE B 1 91 ? 17.359 5.996 -5.934 1 96.81 91 ILE B C 1
ATOM 2550 O O . ILE B 1 91 ? 17.688 5.398 -4.902 1 96.81 91 ILE B O 1
ATOM 2554 N N . ARG B 1 92 ? 18.047 6.98 -6.523 1 96.62 92 ARG B N 1
ATOM 2555 C CA . ARG B 1 92 ? 19.391 7.27 -6.027 1 96.62 92 ARG B CA 1
ATOM 2556 C C . ARG B 1 92 ? 19.547 8.75 -5.727 1 96.62 92 ARG B C 1
ATOM 2558 O O . ARG B 1 92 ? 19.203 9.602 -6.551 1 96.62 92 ARG B O 1
ATOM 2565 N N . LEU B 1 93 ? 20.109 8.984 -4.59 1 94.62 93 LEU B N 1
ATOM 2566 C CA . LEU B 1 93 ? 20.438 10.359 -4.238 1 94.62 93 LEU B CA 1
ATOM 2567 C C . LEU B 1 93 ? 21.688 10.828 -4.98 1 94.62 93 LEU B C 1
ATOM 2569 O O . LEU B 1 93 ? 22.734 10.18 -4.922 1 94.62 93 LEU B O 1
ATOM 2573 N N . LEU B 1 94 ? 21.562 12 -5.68 1 92.44 94 LEU B N 1
ATOM 2574 C CA . LEU B 1 94 ? 22.672 12.539 -6.449 1 92.44 94 LEU B CA 1
ATOM 2575 C C . LEU B 1 94 ? 23.344 13.695 -5.703 1 92.44 94 LEU B C 1
ATOM 2577 O O . LEU B 1 94 ? 24.562 13.836 -5.738 1 92.44 94 LEU B O 1
ATOM 2581 N N . ASP B 1 95 ? 22.531 14.492 -5.148 1 89.75 95 ASP B N 1
ATOM 2582 C CA . ASP B 1 95 ? 23.016 15.711 -4.512 1 89.75 95 ASP B CA 1
ATOM 2583 C C . ASP B 1 95 ? 22.281 15.984 -3.207 1 89.75 95 ASP B C 1
ATOM 2585 O O . ASP B 1 95 ? 21.078 16.266 -3.217 1 89.75 95 ASP B O 1
ATOM 2589 N N . LYS B 1 96 ? 23.031 15.961 -2.289 1 87.25 96 LYS B N 1
ATOM 2590 C CA . LYS B 1 96 ? 22.406 16.156 -0.985 1 87.25 96 LYS B CA 1
ATOM 2591 C C . LYS B 1 96 ? 22.547 17.609 -0.531 1 87.25 96 LYS B C 1
ATOM 2593 O O . LYS B 1 96 ? 22.109 17.969 0.567 1 87.25 96 LYS B O 1
ATOM 2598 N N . SER B 1 97 ? 23.094 18.422 -1.28 1 87.56 97 SER B N 1
ATOM 2599 C CA . SER B 1 97 ? 23.453 19.766 -0.848 1 87.56 97 SER B CA 1
ATOM 2600 C C . SER B 1 97 ? 22.219 20.578 -0.479 1 87.56 97 SER B C 1
ATOM 2602 O O . SER B 1 97 ? 22.266 21.406 0.434 1 87.56 97 SER B O 1
ATOM 2604 N N . ALA B 1 98 ? 21.172 20.328 -1.103 1 86.56 98 ALA B N 1
ATOM 2605 C CA . ALA B 1 98 ? 19.969 21.156 -0.876 1 86.56 98 ALA B CA 1
ATOM 2606 C C . ALA B 1 98 ? 19.062 20.5 0.156 1 86.56 98 ALA B C 1
ATOM 2608 O O . ALA B 1 98 ? 17.984 21.031 0.453 1 86.56 98 ALA B O 1
ATOM 2609 N N . ILE B 1 99 ? 19.453 19.438 0.792 1 91.12 99 ILE B N 1
ATOM 2610 C CA . ILE B 1 99 ? 18.625 18.719 1.75 1 91.12 99 ILE B CA 1
ATOM 2611 C C . ILE B 1 99 ? 19.094 19.031 3.172 1 91.12 99 ILE B C 1
ATOM 2613 O O . ILE B 1 99 ? 20.281 18.953 3.473 1 91.12 99 ILE B O 1
ATOM 2617 N N . PRO B 1 100 ? 18.156 19.453 4.016 1 94.88 100 PRO B N 1
ATOM 2618 C CA . PRO B 1 100 ? 18.547 19.703 5.398 1 94.88 100 PRO B CA 1
ATOM 2619 C C . PRO B 1 100 ? 19.234 18.516 6.055 1 94.88 100 PRO B C 1
ATOM 2621 O O . PRO B 1 100 ? 18.828 17.359 5.816 1 94.88 100 PRO B O 1
ATOM 2624 N N . ALA B 1 101 ? 20.203 18.812 6.977 1 94.19 101 ALA B N 1
ATOM 2625 C CA . ALA B 1 101 ? 20.984 17.75 7.594 1 94.19 101 ALA B CA 1
ATOM 2626 C C . ALA B 1 101 ? 20.422 17.375 8.961 1 94.19 101 ALA B C 1
ATOM 2628 O O . ALA B 1 101 ? 20.781 16.328 9.523 1 94.19 101 ALA B O 1
ATOM 2629 N N . ASP B 1 102 ? 19.562 18.219 9.461 1 96.25 102 ASP B N 1
ATOM 2630 C CA . ASP B 1 102 ? 19.156 18.031 10.852 1 96.25 102 ASP B CA 1
ATOM 2631 C C . ASP B 1 102 ? 17.734 17.484 10.938 1 96.25 102 ASP B C 1
ATOM 2633 O O . ASP B 1 102 ? 17.156 17.391 12.031 1 96.25 102 ASP B O 1
ATOM 2637 N N . ARG B 1 103 ? 17.172 17.203 9.781 1 97.44 103 ARG B N 1
ATOM 2638 C CA . ARG B 1 103 ? 15.797 16.688 9.773 1 97.44 103 ARG B CA 1
ATOM 2639 C C . ARG B 1 103 ? 15.508 15.906 8.5 1 97.44 103 ARG B C 1
ATOM 2641 O O . ARG B 1 103 ? 16.203 16.078 7.496 1 97.44 103 ARG B O 1
ATOM 2648 N N . GLY B 1 104 ? 14.523 15.055 8.633 1 96.94 104 GLY B N 1
ATOM 2649 C CA . GLY B 1 104 ? 14.062 14.359 7.445 1 96.94 104 GLY B CA 1
ATOM 2650 C C . GLY B 1 104 ? 13.398 15.273 6.434 1 96.94 104 GLY B C 1
ATOM 2651 O O . GLY B 1 104 ? 12.891 16.344 6.797 1 96.94 104 GLY B O 1
ATOM 2652 N N . SER B 1 105 ? 13.438 14.867 5.152 1 95.62 105 SER B N 1
ATOM 2653 C CA . SER B 1 105 ? 12.758 15.57 4.078 1 95.62 105 SER B CA 1
ATOM 2654 C C . SER B 1 105 ? 11.727 14.68 3.396 1 95.62 105 SER B C 1
ATOM 2656 O O . SER B 1 105 ? 11.914 13.469 3.297 1 95.62 105 SER B O 1
ATOM 2658 N N . LEU B 1 106 ? 10.672 15.367 2.967 1 95.06 106 LEU B N 1
ATOM 2659 C CA . LEU B 1 106 ? 9.578 14.656 2.309 1 95.06 106 LEU B CA 1
ATOM 2660 C C . LEU B 1 106 ? 9.602 14.906 0.804 1 95.06 106 LEU B C 1
ATOM 2662 O O . LEU B 1 106 ? 9.727 16.047 0.359 1 95.06 106 LEU B O 1
ATOM 2666 N N . TRP B 1 107 ? 9.539 13.828 0.1 1 92.5 107 TRP B N 1
ATOM 2667 C CA . TRP B 1 107 ? 9.328 13.828 -1.345 1 92.5 107 TRP B CA 1
ATOM 2668 C C . TRP B 1 107 ? 8.164 12.922 -1.725 1 92.5 107 TRP B C 1
ATOM 2670 O O . TRP B 1 107 ? 7.75 12.07 -0.935 1 92.5 107 TRP B O 1
ATOM 2680 N N . TRP B 1 108 ? 7.633 13.148 -2.9 1 91.56 108 TRP B N 1
ATOM 2681 C CA . TRP B 1 108 ? 6.523 12.336 -3.393 1 91.56 108 TRP B CA 1
ATOM 2682 C C . TRP B 1 108 ? 6.918 11.602 -4.672 1 91.56 108 TRP B C 1
ATOM 2684 O O . TRP B 1 108 ? 7.293 12.227 -5.664 1 91.56 108 TRP B O 1
ATOM 2694 N N . LEU B 1 109 ? 6.84 10.281 -4.566 1 92.19 109 LEU B N 1
ATOM 2695 C CA . LEU B 1 109 ? 7.031 9.453 -5.75 1 92.19 109 LEU B CA 1
ATOM 2696 C C . LEU B 1 109 ? 5.758 9.391 -6.582 1 92.19 109 LEU B C 1
ATOM 2698 O O . LEU B 1 109 ? 4.707 8.961 -6.094 1 92.19 109 LEU B O 1
ATOM 2702 N N . ASN B 1 110 ? 5.887 9.82 -7.828 1 89.31 110 ASN B N 1
ATOM 2703 C CA . ASN B 1 110 ? 4.773 9.758 -8.773 1 89.31 110 ASN B CA 1
ATOM 2704 C C . ASN B 1 110 ? 4.918 8.578 -9.727 1 89.31 110 ASN B C 1
ATOM 2706 O O . ASN B 1 110 ? 5.984 8.375 -10.312 1 89.31 110 ASN B O 1
ATOM 2710 N N . VAL B 1 111 ? 3.871 7.766 -9.789 1 90.06 111 VAL B N 1
ATOM 2711 C CA . VAL B 1 111 ? 3.742 6.648 -10.719 1 90.06 111 VAL B CA 1
ATOM 2712 C C . VAL B 1 111 ? 2.559 6.883 -11.648 1 90.06 111 VAL B C 1
ATOM 2714 O O . VAL B 1 111 ? 1.401 6.742 -11.242 1 90.06 111 VAL B O 1
ATOM 2717 N N . LEU B 1 112 ? 2.904 7.27 -12.898 1 87.25 112 LEU B N 1
ATOM 2718 C CA . LEU B 1 112 ? 1.864 7.602 -13.867 1 87.25 112 LEU B CA 1
ATOM 2719 C C . LEU B 1 112 ? 1.653 6.461 -14.852 1 87.25 112 LEU B C 1
ATOM 2721 O O . LEU B 1 112 ? 2.547 6.145 -15.641 1 87.25 112 LEU B O 1
ATOM 2725 N N . ASP B 1 113 ? 0.466 5.883 -14.719 1 86.38 113 ASP B N 1
ATOM 2726 C CA . ASP B 1 113 ? 0.039 4.828 -15.633 1 86.38 113 ASP B CA 1
ATOM 2727 C C . ASP B 1 113 ? -0.614 5.414 -16.875 1 86.38 113 ASP B C 1
ATOM 2729 O O . ASP B 1 113 ? -1.702 5.988 -16.812 1 86.38 113 ASP B O 1
ATOM 2733 N N . ILE B 1 114 ? 0.026 5.195 -18 1 79.31 114 ILE B N 1
ATOM 2734 C CA . ILE B 1 114 ? -0.471 5.727 -19.266 1 79.31 114 ILE B CA 1
ATOM 2735 C C . ILE B 1 114 ? -1.04 4.59 -20.125 1 79.31 114 ILE B C 1
ATOM 2737 O O . ILE B 1 114 ? -0.304 3.699 -20.547 1 79.31 114 ILE B O 1
ATOM 2741 N N . PRO B 1 115 ? -2.34 4.484 -20.25 1 71.5 115 PRO B N 1
ATOM 2742 C CA . PRO B 1 115 ? -2.916 3.43 -21.078 1 71.5 115 PRO B CA 1
ATOM 2743 C C . PRO B 1 115 ? -2.424 3.484 -22.531 1 71.5 115 PRO B C 1
ATOM 2745 O O . PRO B 1 115 ? -2.121 4.566 -23.031 1 71.5 115 PRO B O 1
ATOM 2748 N N . PRO B 1 116 ? -2.207 2.191 -23 1 66.62 116 PRO B N 1
ATOM 2749 C CA . PRO B 1 116 ? -1.801 2.188 -24.406 1 66.62 116 PRO B CA 1
ATOM 2750 C C . PRO B 1 116 ? -2.812 2.883 -25.312 1 66.62 116 PRO B C 1
ATOM 2752 O O . PRO B 1 116 ? -4.012 2.875 -25.016 1 66.62 116 PRO B O 1
ATOM 2755 N N . VAL B 1 117 ? -2.344 3.771 -26.188 1 56.56 117 VAL B N 1
ATOM 2756 C CA . VAL B 1 117 ? -3.205 4.414 -27.172 1 56.56 117 VAL B CA 1
ATOM 2757 C C . VAL B 1 117 ? -3.867 3.354 -28.062 1 56.56 117 VAL B C 1
ATOM 2759 O O . VAL B 1 117 ? -3.193 2.457 -28.578 1 56.56 117 VAL B O 1
ATOM 2762 N N . SER B 1 118 ? -5.031 2.797 -27.641 1 50.22 118 SER B N 1
ATOM 2763 C CA . SER B 1 118 ? -5.688 1.822 -28.516 1 50.22 118 SER B CA 1
ATOM 2764 C C . SER B 1 118 ? -5.652 2.268 -29.969 1 50.22 118 SER B C 1
ATOM 2766 O O . SER B 1 118 ? -6.043 3.391 -30.281 1 50.22 118 SER B O 1
ATOM 2768 N N . LYS B 1 119 ? -4.742 1.823 -30.844 1 46.34 119 LYS B N 1
ATOM 2769 C CA . LYS B 1 119 ? -4.969 1.979 -32.281 1 46.34 119 LYS B CA 1
ATOM 2770 C C . LYS B 1 119 ? -6.328 1.415 -32.688 1 46.34 119 LYS B C 1
ATOM 2772 O O . LYS B 1 119 ? -6.398 0.396 -33.375 1 46.34 119 LYS B O 1
ATOM 2777 N N . THR B 1 120 ? -7.215 1.261 -31.812 1 40.62 120 THR B N 1
ATOM 2778 C CA . THR B 1 120 ? -8.367 0.637 -32.469 1 40.62 120 THR B CA 1
ATOM 2779 C C . THR B 1 120 ? -8.805 1.442 -33.688 1 40.62 120 THR B C 1
ATOM 2781 O O . THR B 1 120 ? -8.695 2.67 -33.688 1 40.62 120 THR B O 1
ATOM 2784 N N . SER B 1 121 ? -9.109 0.776 -34.844 1 41.47 121 SER B N 1
ATOM 2785 C CA . SER B 1 121 ? -9.766 1.268 -36.062 1 41.47 121 SER B CA 1
ATOM 2786 C C . SER B 1 121 ? -10.875 2.262 -35.719 1 41.47 121 SER B C 1
ATOM 2788 O O . SER B 1 121 ? -11.445 2.213 -34.625 1 41.47 121 SER B O 1
ATOM 2790 N N . PRO B 1 122 ? -11.102 3.299 -36.656 1 40.47 122 PRO B N 1
ATOM 2791 C CA . PRO B 1 122 ? -12.234 4.223 -36.562 1 40.47 122 PRO B CA 1
ATOM 2792 C C . PRO B 1 122 ? -13.5 3.559 -36 1 40.47 122 PRO B C 1
ATOM 2794 O O . PRO B 1 122 ? -14.383 4.242 -35.5 1 40.47 122 PRO B O 1
ATOM 2797 N N . GLN B 1 123 ? -13.797 2.354 -36.375 1 39.12 123 GLN B N 1
ATOM 2798 C CA . GLN B 1 123 ? -15.125 1.785 -36.156 1 39.12 123 GLN B CA 1
ATOM 2799 C C . GLN B 1 123 ? -15.328 1.352 -34.719 1 39.12 123 GLN B C 1
ATOM 2801 O O . GLN B 1 123 ? -16.469 1.238 -34.25 1 39.12 123 GLN B O 1
ATOM 2806 N N . GLU B 1 124 ? -14.5 0.555 -34.125 1 42.41 124 GLU B N 1
ATOM 2807 C CA . GLU B 1 124 ? -14.773 0.135 -32.75 1 42.41 124 GLU B CA 1
ATOM 2808 C C . GLU B 1 124 ? -14.422 1.234 -31.75 1 42.41 124 GLU B C 1
ATOM 2810 O O . GLU B 1 124 ? -13.281 1.319 -31.281 1 42.41 124 GLU B O 1
ATOM 2815 N N . GLU B 1 125 ? -14.781 2.443 -31.938 1 39.97 125 GLU B N 1
ATOM 2816 C CA . GLU B 1 125 ? -14.875 3.635 -31.109 1 39.97 125 GLU B CA 1
ATOM 2817 C C . GLU B 1 125 ? -15.219 3.271 -29.656 1 39.97 125 GLU B C 1
ATOM 2819 O O . GLU B 1 125 ? -16.375 3.363 -29.25 1 39.97 125 GLU B O 1
ATOM 2824 N N . ASN B 1 126 ? -15.078 2.094 -29.234 1 41.62 126 ASN B N 1
ATOM 2825 C CA . ASN B 1 126 ? -15.445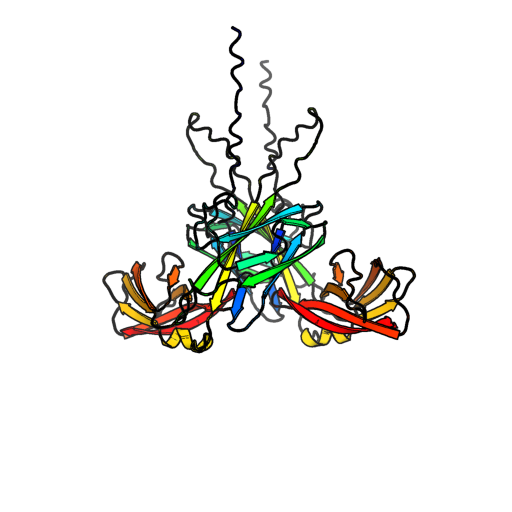 1.995 -27.828 1 41.62 126 ASN B CA 1
ATOM 2826 C C . ASN B 1 126 ? -14.844 3.131 -27.016 1 41.62 126 ASN B C 1
ATOM 2828 O O . ASN B 1 126 ? -13.633 3.363 -27.062 1 41.62 126 ASN B O 1
ATOM 2832 N N . ASP B 1 127 ? -15.562 4.133 -26.688 1 42.5 127 ASP B N 1
ATOM 2833 C CA . ASP B 1 127 ? -15.633 5.328 -25.844 1 42.5 127 ASP B CA 1
ATOM 2834 C C . ASP B 1 127 ? -14.836 5.145 -24.562 1 42.5 127 ASP B C 1
ATOM 2836 O O . ASP B 1 127 ? -15.016 5.902 -23.609 1 42.5 127 ASP B O 1
ATOM 2840 N N . SER B 1 128 ? -14.305 3.924 -24.406 1 48.66 128 SER B N 1
ATOM 2841 C CA . SER B 1 128 ? -13.742 3.93 -23.047 1 48.66 128 SER B CA 1
ATOM 2842 C C . SER B 1 128 ? -12.5 4.805 -22.969 1 48.66 128 SER B C 1
ATOM 2844 O O . SER B 1 128 ? -11.508 4.539 -23.656 1 48.66 128 SER B O 1
ATOM 2846 N N . VAL B 1 129 ? -12.734 6.105 -22.844 1 50.19 129 VAL B N 1
ATOM 2847 C CA . VAL B 1 129 ? -11.633 7.02 -22.547 1 50.19 129 VAL B CA 1
ATOM 2848 C C . VAL B 1 129 ? -10.719 6.41 -21.484 1 50.19 129 VAL B C 1
ATOM 2850 O O . VAL B 1 129 ? -11.164 6.078 -20.391 1 50.19 129 VAL B O 1
ATOM 2853 N N . GLN B 1 130 ? -9.719 5.777 -22.047 1 59.91 130 GLN B N 1
ATOM 2854 C CA . GLN B 1 130 ? -8.742 5.309 -21.078 1 59.91 130 GLN B CA 1
ATOM 2855 C C . GLN B 1 130 ? -7.977 6.473 -20.453 1 59.91 130 GLN B C 1
ATOM 2857 O O . GLN B 1 130 ? -7.477 7.344 -21.172 1 59.91 130 GLN B O 1
ATOM 2862 N N . LEU B 1 131 ? -8.219 6.691 -19.188 1 67.56 131 LEU B N 1
ATOM 2863 C CA . LEU B 1 131 ? -7.574 7.789 -18.484 1 67.56 131 LEU B CA 1
ATOM 2864 C C . LEU B 1 131 ? -6.27 7.328 -17.844 1 67.56 131 LEU B C 1
ATOM 2866 O O . LEU B 1 131 ? -6.168 6.195 -17.359 1 67.56 131 LEU B O 1
ATOM 2870 N N . ALA B 1 132 ? -5.309 8.234 -17.984 1 76.25 132 ALA B N 1
ATOM 2871 C CA . ALA B 1 132 ? -4.074 8.031 -17.234 1 76.25 132 ALA B CA 1
ATOM 2872 C C . ALA B 1 132 ? -4.336 8.102 -15.734 1 76.25 132 ALA B C 1
ATOM 2874 O O . ALA B 1 132 ? -5.105 8.945 -15.273 1 76.25 132 ALA B O 1
ATOM 2875 N N . VAL B 1 133 ? -3.822 7.148 -15.016 1 78.44 133 VAL B N 1
ATOM 2876 C CA . VAL B 1 133 ? -3.98 7.133 -13.562 1 78.44 133 VAL B CA 1
ATOM 2877 C C . VAL B 1 133 ? -2.633 7.391 -12.891 1 78.44 133 VAL B C 1
ATOM 2879 O O . VAL B 1 133 ? -1.643 6.723 -13.195 1 78.44 133 VAL B O 1
ATOM 2882 N N . ARG B 1 134 ? -2.594 8.406 -11.961 1 82 134 ARG B N 1
ATOM 2883 C CA . ARG B 1 134 ? -1.386 8.727 -11.211 1 82 134 ARG B CA 1
ATOM 2884 C C . ARG B 1 134 ? -1.518 8.305 -9.75 1 82 134 ARG B C 1
ATOM 2886 O O . ARG B 1 134 ? -2.5 8.641 -9.086 1 82 134 ARG B O 1
ATOM 2893 N N . SER B 1 135 ? -0.559 7.52 -9.328 1 84.38 135 SER B N 1
ATOM 2894 C CA . SER B 1 135 ? -0.429 7.203 -7.914 1 84.38 135 SER B CA 1
ATOM 2895 C C . SER B 1 135 ? 0.754 7.938 -7.289 1 84.38 135 SER B C 1
ATOM 2897 O O . SER B 1 135 ? 1.799 8.094 -7.922 1 84.38 135 SER B O 1
ATOM 2899 N N . ARG B 1 136 ? 0.533 8.383 -6.082 1 86.06 136 ARG B N 1
ATOM 2900 C CA . ARG B 1 136 ? 1.59 9.094 -5.371 1 86.06 136 ARG B CA 1
ATOM 2901 C C . ARG B 1 136 ? 1.923 8.398 -4.051 1 86.06 136 ARG B C 1
ATOM 2903 O O . ARG B 1 136 ? 1.023 7.988 -3.316 1 86.06 136 ARG B O 1
ATOM 2910 N N . PHE B 1 137 ? 3.23 8.312 -3.812 1 88.81 137 PHE B N 1
ATOM 2911 C CA . PHE B 1 137 ? 3.719 7.688 -2.592 1 88.81 137 PHE B CA 1
ATOM 2912 C C . PHE B 1 137 ? 4.711 8.594 -1.875 1 88.81 137 PHE B C 1
ATOM 2914 O O . PHE B 1 137 ? 5.551 9.227 -2.514 1 88.81 137 PHE B O 1
ATOM 2921 N N . LYS B 1 138 ? 4.562 8.609 -0.635 1 91.12 138 LYS B N 1
ATOM 2922 C CA . LYS B 1 138 ? 5.5 9.406 0.151 1 91.12 138 LYS B CA 1
ATOM 2923 C C . LYS B 1 138 ? 6.867 8.734 0.228 1 91.12 138 LYS B C 1
ATOM 2925 O O . LYS B 1 138 ? 6.957 7.523 0.438 1 91.12 138 LYS B O 1
ATOM 2930 N N . MET B 1 139 ? 7.867 9.555 0.066 1 94.44 139 MET B N 1
ATOM 2931 C CA . MET B 1 139 ? 9.242 9.125 0.302 1 94.44 139 MET B CA 1
ATOM 2932 C C . MET B 1 139 ? 9.938 10.055 1.296 1 94.44 139 MET B C 1
ATOM 2934 O O . MET B 1 139 ? 9.945 11.273 1.112 1 94.44 139 MET B O 1
ATOM 2938 N N . PHE B 1 140 ? 10.57 9.453 2.295 1 96.19 140 PHE B N 1
ATOM 2939 C CA . PHE B 1 140 ? 11.266 10.227 3.324 1 96.19 140 PHE B CA 1
ATOM 2940 C C . PHE B 1 140 ? 12.766 9.984 3.258 1 96.19 140 PHE B C 1
ATOM 2942 O O . PHE B 1 140 ? 13.227 8.852 3.396 1 96.19 140 PHE B O 1
ATOM 2949 N N . TYR B 1 141 ? 13.477 11.062 3.021 1 95.94 141 TYR B N 1
ATOM 2950 C CA . TYR B 1 141 ? 14.922 10.992 3.188 1 95.94 141 TYR B CA 1
ATOM 2951 C C . TYR B 1 141 ? 15.32 11.336 4.617 1 95.94 141 TYR B C 1
ATOM 2953 O O . TYR B 1 141 ? 14.867 12.336 5.176 1 95.94 141 TYR B O 1
ATOM 2961 N N . ARG B 1 142 ? 16.188 10.531 5.125 1 96.5 142 ARG B N 1
ATOM 2962 C CA . ARG B 1 142 ? 16.625 10.742 6.5 1 96.5 142 ARG B CA 1
ATOM 2963 C C . ARG B 1 142 ? 18.141 10.852 6.582 1 96.5 142 ARG B C 1
ATOM 2965 O O . ARG B 1 142 ? 18.859 9.844 6.461 1 96.5 142 ARG B O 1
ATOM 2972 N N . PRO B 1 143 ? 18.656 12.055 6.824 1 94.62 143 PRO B N 1
ATOM 2973 C CA . PRO B 1 143 ? 20.109 12.211 6.957 1 94.62 143 PRO B CA 1
ATOM 2974 C C . PRO B 1 143 ? 20.672 11.461 8.164 1 94.62 143 PRO B C 1
ATOM 2976 O O . PRO B 1 143 ? 19.922 10.992 9.016 1 94.62 143 PRO B O 1
ATOM 2979 N N . ALA B 1 144 ? 21.984 11.406 8.125 1 91.44 144 ALA B N 1
ATOM 2980 C CA . ALA B 1 144 ? 22.672 10.758 9.242 1 91.44 144 ALA B CA 1
ATOM 2981 C C . ALA B 1 144 ? 22.531 11.586 10.516 1 91.44 144 ALA B C 1
ATOM 2983 O O . ALA B 1 144 ? 22.422 12.812 10.461 1 91.44 144 ALA B O 1
ATOM 2984 N N . GLY B 1 145 ? 22.531 10.898 11.648 1 92 145 GLY B N 1
ATOM 2985 C CA . GLY B 1 145 ? 22.625 11.594 12.922 1 92 145 GLY B CA 1
ATOM 2986 C C . GLY B 1 145 ? 21.281 11.883 13.555 1 92 145 GLY B C 1
ATOM 2987 O O . GLY B 1 145 ? 21.203 12.445 14.648 1 92 145 GLY B O 1
ATOM 2988 N N . LEU B 1 146 ? 20.234 11.5 12.805 1 94.25 146 LEU B N 1
ATOM 2989 C CA . LEU B 1 146 ? 18.938 11.727 13.414 1 94.25 146 LEU B CA 1
ATOM 2990 C C . LEU B 1 146 ? 18.672 10.742 14.547 1 94.25 146 LEU B C 1
ATOM 2992 O O . LEU B 1 146 ? 19.203 9.625 14.531 1 94.25 146 LEU B O 1
ATOM 2996 N N . SER B 1 147 ? 17.844 11.195 15.508 1 92.06 147 SER B N 1
ATOM 2997 C CA . SER B 1 147 ? 17.406 10.289 16.562 1 92.06 147 SER B CA 1
ATOM 2998 C C . SER B 1 147 ? 16.562 9.148 16 1 92.06 147 SER B C 1
ATOM 3000 O O . SER B 1 147 ? 16.25 9.125 14.812 1 92.06 147 SER B O 1
ATOM 3002 N N . ASP B 1 148 ? 16.219 8.234 16.891 1 93.19 148 ASP B N 1
ATOM 3003 C CA . ASP B 1 148 ? 15.422 7.078 16.5 1 93.19 148 ASP B CA 1
ATOM 3004 C C . ASP B 1 148 ? 13.984 7.488 16.188 1 93.19 148 ASP B C 1
ATOM 3006 O O . ASP B 1 148 ? 13.336 8.164 17 1 93.19 148 ASP B O 1
ATOM 3010 N N . ARG B 1 149 ? 13.492 6.992 15.023 1 93.94 149 ARG B N 1
ATOM 3011 C CA . ARG B 1 149 ? 12.125 7.305 14.617 1 93.94 149 ARG B CA 1
ATOM 3012 C C . ARG B 1 149 ? 11.117 6.746 15.617 1 93.94 149 ARG B C 1
ATOM 3014 O O . ARG B 1 149 ? 10.07 7.352 15.852 1 93.94 149 ARG B O 1
ATOM 3021 N N . ASP B 1 150 ? 11.438 5.656 16.25 1 91.31 150 ASP B N 1
ATOM 3022 C CA . ASP B 1 150 ? 10.508 4.988 17.156 1 91.31 150 ASP B CA 1
ATOM 3023 C C . ASP B 1 150 ? 10.289 5.812 18.422 1 91.31 150 ASP B C 1
ATOM 3025 O O . ASP B 1 150 ? 9.281 5.641 19.125 1 91.31 150 ASP B O 1
ATOM 3029 N N . THR B 1 151 ? 11.18 6.742 18.688 1 95.25 151 THR B N 1
ATOM 3030 C CA . THR B 1 151 ? 11.047 7.57 19.891 1 95.25 151 THR B CA 1
ATOM 3031 C C . THR B 1 151 ? 10.602 8.984 19.516 1 95.25 151 THR B C 1
ATOM 3033 O O . THR B 1 151 ? 10.477 9.844 20.391 1 95.25 151 THR B O 1
ATOM 3036 N N . ALA B 1 152 ? 10.344 9.211 18.266 1 97.38 152 ALA B N 1
ATOM 3037 C CA . ALA B 1 152 ? 10.016 10.555 17.797 1 97.38 152 ALA B CA 1
ATOM 3038 C C . ALA B 1 152 ? 8.734 11.062 18.438 1 97.38 152 ALA B C 1
ATOM 3040 O O . ALA B 1 152 ? 8.594 12.266 18.703 1 97.38 152 ALA B O 1
ATOM 3041 N N . THR B 1 153 ? 7.828 10.195 18.719 1 97.12 153 THR B N 1
ATOM 3042 C CA . THR B 1 153 ? 6.535 10.609 19.266 1 97.12 153 THR B CA 1
ATOM 3043 C C . THR B 1 153 ? 6.684 11.164 20.672 1 97.12 153 THR B C 1
ATOM 3045 O O . THR B 1 153 ? 5.824 11.906 21.141 1 97.12 153 THR B O 1
ATOM 3048 N N . GLN B 1 154 ? 7.762 10.844 21.297 1 96.81 154 GLN B N 1
ATOM 3049 C CA . GLN B 1 154 ? 8.031 11.359 22.625 1 96.81 154 GLN B CA 1
ATOM 3050 C C . GLN B 1 154 ? 8.398 12.836 22.578 1 96.81 154 GLN B C 1
ATOM 3052 O O . GLN B 1 154 ? 8.422 13.516 23.609 1 96.81 154 GLN B O 1
ATOM 3057 N N . GLN B 1 155 ? 8.641 13.312 21.438 1 97.81 155 GLN B N 1
ATOM 3058 C CA . GLN B 1 155 ? 9.086 14.695 21.281 1 97.81 155 GLN B CA 1
ATOM 3059 C C . GLN B 1 155 ? 7.961 15.586 20.75 1 97.81 155 GLN B C 1
ATOM 3061 O O . GLN B 1 155 ? 8.211 16.672 20.234 1 97.81 155 GLN B O 1
ATOM 3066 N N . ILE B 1 156 ? 6.758 15.094 20.844 1 98.19 156 ILE B N 1
ATOM 3067 C CA . ILE B 1 156 ? 5.586 15.859 20.438 1 98.19 156 ILE B CA 1
ATOM 3068 C C . ILE B 1 156 ? 4.82 16.312 21.688 1 98.19 156 ILE B C 1
ATOM 3070 O O . ILE B 1 156 ? 4.566 15.531 22.594 1 98.19 156 ILE B O 1
ATOM 3074 N N . THR B 1 157 ? 4.473 17.594 21.719 1 98.12 157 THR B N 1
ATOM 3075 C CA . THR B 1 157 ? 3.697 18.125 22.828 1 98.12 157 THR B CA 1
ATOM 3076 C C . THR B 1 157 ? 2.391 18.734 22.344 1 98.12 157 THR B C 1
ATOM 3078 O O . THR B 1 157 ? 2.285 19.141 21.188 1 98.12 157 THR B O 1
ATOM 3081 N N . PHE B 1 158 ? 1.482 18.797 23.234 1 97.94 158 PHE B N 1
ATOM 3082 C CA . PHE B 1 158 ? 0.124 19.234 22.938 1 97.94 158 PHE B CA 1
ATOM 3083 C C . PHE B 1 158 ? -0.321 20.328 23.906 1 97.94 158 PHE B C 1
ATOM 3085 O O . PHE B 1 158 ? -0.351 20.109 25.109 1 97.94 158 PHE B O 1
ATOM 3092 N N . GLN B 1 159 ? -0.679 21.453 23.312 1 97.44 159 GLN B N 1
ATOM 3093 C CA . GLN B 1 159 ? -1.164 22.562 24.125 1 97.44 159 GLN B CA 1
ATOM 3094 C C . GLN B 1 159 ? -2.605 22.906 23.766 1 97.44 159 GLN B C 1
ATOM 3096 O O . GLN B 1 159 ? -2.887 23.328 22.641 1 97.44 159 GLN B O 1
ATOM 3101 N N . PRO B 1 160 ? -3.484 22.719 24.688 1 94.88 160 PRO B N 1
ATOM 3102 C CA . PRO B 1 160 ? -4.891 23.016 24.391 1 94.88 160 PRO B CA 1
ATOM 3103 C C . PRO B 1 160 ? -5.148 24.484 24.125 1 94.88 160 PRO B C 1
ATOM 3105 O O . PRO B 1 160 ? -4.527 25.359 24.75 1 94.88 160 PRO B O 1
ATOM 3108 N N . GLY B 1 161 ? -5.957 24.734 23.094 1 89.06 161 GLY B N 1
ATOM 3109 C CA . GLY B 1 161 ? -6.531 26.047 22.844 1 89.06 161 GLY B CA 1
ATOM 3110 C C . GLY B 1 161 ? -8.047 26.047 22.844 1 89.06 161 GLY B C 1
ATOM 3111 O O . GLY B 1 161 ? -8.672 25.188 23.469 1 89.06 161 GLY B O 1
ATOM 3112 N N . ASN B 1 162 ? -8.586 27.203 22.359 1 87.12 162 ASN B N 1
ATOM 3113 C CA . ASN B 1 162 ? -10.031 27.25 22.172 1 87.12 162 ASN B CA 1
ATOM 3114 C C . ASN B 1 162 ? -10.461 26.484 20.938 1 87.12 162 ASN B C 1
ATOM 3116 O O . ASN B 1 162 ? -10.391 26.984 19.812 1 87.12 162 ASN B O 1
ATOM 3120 N N . HIS B 1 163 ? -10.961 25.344 21.047 1 92.94 163 HIS B N 1
ATOM 3121 C CA . HIS B 1 163 ? -11.375 24.438 20 1 92.94 163 HIS B CA 1
ATOM 3122 C C . HIS B 1 163 ? -10.227 24.141 19.047 1 92.94 163 HIS B C 1
ATOM 3124 O O . HIS B 1 163 ? -10.422 24.078 17.828 1 92.94 163 HIS B O 1
ATOM 3130 N N . SER B 1 164 ? -9.078 24.203 19.531 1 96.75 164 SER B N 1
ATOM 3131 C CA . SER B 1 164 ? -7.879 23.844 18.797 1 96.75 164 SER B CA 1
ATOM 3132 C C . SER B 1 164 ? -6.816 23.266 19.719 1 96.75 164 SER B C 1
ATOM 3134 O O . SER B 1 164 ? -6.926 23.359 20.938 1 96.75 164 SER B O 1
ATOM 3136 N N . ILE B 1 165 ? -5.887 22.625 19.109 1 97.25 165 ILE B N 1
ATOM 3137 C CA . ILE B 1 165 ? -4.707 22.125 19.812 1 97.25 165 ILE B CA 1
ATOM 3138 C C . ILE B 1 165 ? -3.447 22.578 19.078 1 97.25 165 ILE B C 1
ATOM 3140 O O . ILE B 1 165 ? -3.309 22.359 17.875 1 97.25 165 ILE B O 1
ATOM 3144 N N . LEU B 1 166 ? -2.631 23.266 19.844 1 97.69 166 LEU B N 1
ATOM 3145 C CA . LEU B 1 166 ? -1.307 23.578 19.312 1 97.69 166 LEU B CA 1
ATOM 3146 C C . LEU B 1 166 ? -0.354 22.406 19.516 1 97.69 166 LEU B C 1
ATOM 3148 O O . LEU B 1 166 ? -0.11 21.984 20.641 1 97.69 166 LEU B O 1
ATOM 3152 N N . ILE B 1 167 ? 0.141 21.875 18.453 1 98.44 167 ILE B N 1
ATOM 3153 C CA . ILE B 1 167 ? 1.007 20.688 18.5 1 98.44 167 ILE B CA 1
ATOM 3154 C C . ILE B 1 167 ? 2.43 21.094 18.109 1 98.44 167 ILE B C 1
ATOM 3156 O O . ILE B 1 167 ? 2.65 21.672 17.047 1 98.44 167 ILE B O 1
ATOM 3160 N N . ASN B 1 168 ? 3.316 20.781 19 1 98.31 168 ASN B N 1
ATOM 3161 C CA . ASN B 1 168 ? 4.734 21.031 18.75 1 98.31 168 ASN B CA 1
ATOM 3162 C C . ASN B 1 168 ? 5.473 19.734 18.422 1 98.31 168 ASN B C 1
ATOM 3164 O O . ASN B 1 168 ? 5.516 18.812 19.25 1 98.31 168 ASN B O 1
ATOM 3168 N N . ASN B 1 169 ? 5.98 19.656 17.219 1 98.5 169 ASN B N 1
ATOM 3169 C CA . ASN B 1 169 ? 6.859 18.562 16.844 1 98.5 169 ASN B CA 1
ATOM 3170 C C . ASN B 1 169 ? 8.328 18.953 16.938 1 98.5 169 ASN B C 1
ATOM 3172 O O . ASN B 1 169 ? 8.883 19.531 16 1 98.5 169 ASN B O 1
ATOM 3176 N N . ASN B 1 170 ? 8.922 18.5 17.969 1 98.12 170 ASN B N 1
ATOM 3177 C CA . ASN B 1 170 ? 10.328 18.828 18.156 1 98.12 170 ASN B CA 1
ATOM 3178 C C . ASN B 1 170 ? 11.242 17.766 17.562 1 98.12 170 ASN B C 1
ATOM 3180 O O . ASN B 1 170 ? 12.461 17.891 17.594 1 98.12 170 ASN B O 1
ATOM 3184 N N . SER B 1 171 ? 10.648 16.766 17.047 1 98.19 171 SER B N 1
ATOM 3185 C CA . SER B 1 171 ? 11.438 15.688 16.438 1 98.19 171 SER B CA 1
ATOM 3186 C C . SER B 1 171 ? 11.883 16.047 15.031 1 98.19 171 SER B C 1
ATOM 3188 O O . SER B 1 171 ? 11.32 16.953 14.406 1 98.19 171 SER B O 1
ATOM 3190 N N . PRO B 1 172 ? 12.875 15.367 14.539 1 98.12 172 PRO B N 1
ATOM 3191 C CA . PRO B 1 172 ? 13.344 15.609 13.172 1 98.12 172 PRO B CA 1
ATOM 3192 C C . PRO B 1 172 ? 12.562 14.805 12.133 1 98.12 172 PRO B C 1
ATOM 3194 O O . PRO B 1 172 ? 13.039 14.617 11.008 1 98.12 172 PRO B O 1
ATOM 3197 N N . TYR B 1 173 ? 11.375 14.312 12.492 1 98.06 173 TYR B N 1
ATOM 3198 C CA . TYR B 1 173 ? 10.648 13.43 11.602 1 98.06 173 TYR B CA 1
ATOM 3199 C C . TYR B 1 173 ? 9.289 14.016 11.242 1 98.06 173 TYR B C 1
ATOM 3201 O O . TYR B 1 173 ? 8.68 14.734 12.039 1 98.06 173 TYR B O 1
ATOM 3209 N N . HIS B 1 174 ? 8.852 13.742 9.961 1 97.38 174 HIS B N 1
ATOM 3210 C CA . HIS B 1 174 ? 7.441 13.906 9.633 1 97.38 174 HIS B CA 1
ATOM 3211 C C . HIS B 1 174 ? 6.586 12.883 10.367 1 97.38 174 HIS B C 1
ATOM 3213 O O . HIS B 1 174 ? 6.938 11.703 10.438 1 97.38 174 HIS B O 1
ATOM 3219 N N . ILE B 1 175 ? 5.512 13.352 10.922 1 96.81 175 ILE B N 1
ATOM 3220 C CA . ILE B 1 175 ? 4.625 12.453 11.648 1 96.81 175 ILE B CA 1
ATOM 3221 C C . ILE B 1 175 ? 3.18 12.688 11.211 1 96.81 175 ILE B C 1
ATOM 3223 O O . ILE B 1 175 ? 2.629 13.773 11.414 1 96.81 175 ILE B O 1
ATOM 3227 N N . THR B 1 176 ? 2.629 11.617 10.594 1 93.25 176 THR B N 1
ATOM 3228 C CA . THR B 1 176 ? 1.233 11.703 10.18 1 93.25 176 THR B CA 1
ATOM 3229 C C . THR B 1 176 ? 0.307 11.266 11.305 1 93.25 176 THR B C 1
ATOM 3231 O O . THR B 1 176 ? 0.347 10.109 11.734 1 93.25 176 THR B O 1
ATOM 3234 N N . ILE B 1 177 ? -0.524 12.18 11.734 1 95 177 ILE B N 1
ATOM 3235 C CA . ILE B 1 177 ? -1.508 11.883 12.773 1 95 177 ILE B CA 1
ATOM 3236 C C . ILE B 1 177 ? -2.855 11.57 12.133 1 95 177 ILE B C 1
ATOM 3238 O O . ILE B 1 177 ? -3.369 12.352 11.328 1 95 177 ILE B O 1
ATOM 3242 N N . THR B 1 178 ? -3.408 10.43 12.477 1 90.81 178 THR B N 1
ATOM 3243 C CA . THR B 1 178 ? -4.648 9.992 11.844 1 90.81 178 THR B CA 1
ATOM 3244 C C . THR B 1 178 ? -5.824 10.141 12.805 1 90.81 178 THR B C 1
ATOM 3246 O O . THR B 1 178 ? -6.969 10.297 12.367 1 90.81 178 THR B O 1
ATOM 3249 N N . GLU B 1 179 ? -5.508 10.039 14.102 1 92.25 179 GLU B N 1
ATOM 3250 C CA . GLU B 1 179 ? -6.574 10.109 15.094 1 92.25 179 GLU B CA 1
ATOM 3251 C C . GLU B 1 179 ? -6.066 10.688 16.406 1 92.25 179 GLU B C 1
ATOM 3253 O O . GLU B 1 179 ? -4.918 10.445 16.797 1 92.25 179 GLU B O 1
ATOM 3258 N N . ILE B 1 180 ? -6.867 11.438 17.031 1 95.69 180 ILE B N 1
ATOM 3259 C CA . ILE B 1 180 ? -6.719 11.828 18.422 1 95.69 180 ILE B CA 1
ATOM 3260 C C . ILE B 1 180 ? -8.023 11.578 19.172 1 95.69 180 ILE B C 1
ATOM 3262 O O . ILE B 1 180 ? -9.078 12.094 18.797 1 95.69 180 ILE B O 1
ATOM 3266 N N . THR B 1 181 ? -7.914 10.828 20.156 1 95.5 181 THR B N 1
ATOM 3267 C CA . THR B 1 181 ? -9.102 10.539 20.953 1 95.5 181 THR B CA 1
ATOM 3268 C C . THR B 1 181 ? -8.906 10.961 22.406 1 95.5 181 THR B C 1
ATOM 3270 O O . THR B 1 181 ? -7.785 10.922 22.922 1 95.5 181 THR B O 1
ATOM 3273 N N . LEU B 1 182 ? -10 11.305 23.031 1 93.81 182 LEU B N 1
ATOM 3274 C CA . LEU B 1 182 ? -10.016 11.609 24.469 1 93.81 182 LEU B CA 1
ATOM 3275 C C . LEU B 1 182 ? -10.344 10.367 25.281 1 93.81 182 LEU B C 1
ATOM 3277 O O . LEU B 1 182 ? -10.375 9.258 24.75 1 93.81 182 LEU B O 1
ATOM 3281 N N . ALA B 1 183 ? -10.391 10.523 26.609 1 87.06 183 ALA B N 1
ATOM 3282 C CA . ALA B 1 183 ? -10.617 9.406 27.516 1 87.06 183 ALA B CA 1
ATOM 3283 C C . ALA B 1 183 ? -11.914 8.68 27.203 1 87.06 183 ALA B C 1
ATOM 3285 O O . ALA B 1 183 ? -12.031 7.473 27.422 1 87.06 183 ALA B O 1
ATOM 3286 N N . ASP B 1 184 ? -12.836 9.352 26.609 1 86.38 184 ASP B N 1
ATOM 3287 C CA . ASP B 1 184 ? -14.125 8.742 26.312 1 86.38 184 ASP B CA 1
ATOM 3288 C C . ASP B 1 184 ? -14.086 8.023 24.969 1 86.38 184 ASP B C 1
ATOM 3290 O O . ASP B 1 184 ? -15.125 7.574 24.469 1 86.38 184 ASP B O 1
ATOM 3294 N N . LYS B 1 185 ? -12.961 8 24.297 1 84.88 185 LYS B N 1
ATOM 3295 C CA . LYS B 1 185 ? -12.703 7.262 23.062 1 84.88 185 LYS B CA 1
ATOM 3296 C C . LYS B 1 185 ? -13.312 7.965 21.859 1 84.88 185 LYS B C 1
ATOM 3298 O O . LYS B 1 185 ? -13.445 7.371 20.781 1 84.88 185 LYS B O 1
ATOM 3303 N N . LYS B 1 186 ? -13.664 9.234 22.078 1 86.5 186 LYS B N 1
ATOM 3304 C CA . LYS B 1 186 ? -14.211 9.984 20.953 1 86.5 186 LYS B CA 1
ATOM 3305 C C . LYS B 1 186 ? -13.102 10.648 20.141 1 86.5 186 LYS B C 1
ATOM 3307 O O . LYS B 1 186 ? -12.227 11.305 20.688 1 86.5 186 LYS B O 1
ATOM 3312 N N . GLN B 1 187 ? -13.258 10.484 18.797 1 90.88 187 GLN B N 1
ATOM 3313 C CA . GLN B 1 187 ? -12.312 11.102 17.875 1 90.88 187 GLN B CA 1
ATOM 3314 C C . GLN B 1 187 ? -12.57 12.602 17.734 1 90.88 187 GLN B C 1
ATOM 3316 O O . GLN B 1 187 ? -13.711 13.023 17.531 1 90.88 187 GLN B O 1
ATOM 3321 N N . ILE B 1 188 ? -11.438 13.453 17.844 1 94.12 188 ILE B N 1
ATOM 3322 C CA . ILE B 1 188 ? -11.688 14.891 17.891 1 94.12 188 ILE B CA 1
ATOM 3323 C C . ILE B 1 188 ? -11.109 15.555 16.656 1 94.12 188 ILE B C 1
ATOM 3325 O O . ILE B 1 188 ? -11.312 16.75 16.438 1 94.12 188 ILE B O 1
ATOM 3329 N N . LEU B 1 189 ? -10.383 14.82 15.805 1 93.25 189 LEU B N 1
ATOM 3330 C CA . LEU B 1 189 ? -9.836 15.398 14.586 1 93.25 189 LEU B CA 1
ATOM 3331 C C . LEU B 1 189 ? -10.898 15.453 13.484 1 93.25 189 LEU B C 1
ATOM 3333 O O . LEU B 1 189 ? -11.719 14.539 13.367 1 93.25 189 LEU B O 1
ATOM 3337 N N . HIS B 1 190 ? -10.797 16.562 12.695 1 87.06 190 HIS B N 1
ATOM 3338 C CA . HIS B 1 190 ? -11.625 16.625 11.5 1 87.06 190 HIS B CA 1
ATOM 3339 C C . HIS B 1 190 ? -11.039 15.773 10.375 1 87.06 190 HIS B C 1
ATOM 3341 O O . HIS B 1 190 ? -11.781 15.172 9.594 1 87.06 190 HIS B O 1
ATOM 3347 N N . LYS B 1 191 ? -9.797 15.797 10.227 1 87.69 191 LYS B N 1
ATOM 3348 C CA . LYS B 1 191 ? -9.055 15.07 9.203 1 87.69 191 LYS B CA 1
ATOM 3349 C C . LYS B 1 191 ? -7.625 14.789 9.656 1 87.69 191 LYS B C 1
ATOM 3351 O O . LYS B 1 191 ? -7.121 15.438 10.578 1 87.69 191 LYS B O 1
ATOM 3356 N N . SER B 1 192 ? -7.035 13.812 8.992 1 89.38 192 SER B N 1
ATOM 3357 C CA . SER B 1 192 ? -5.625 13.531 9.25 1 89.38 192 SER B CA 1
ATOM 3358 C C . SER B 1 192 ? -4.738 14.688 8.805 1 89.38 192 SER B C 1
ATOM 3360 O O . SER B 1 192 ? -5.121 15.477 7.934 1 89.38 192 SER B O 1
ATOM 3362 N N . PHE B 1 193 ? -3.602 14.766 9.453 1 90.81 193 PHE B N 1
ATOM 3363 C CA . PHE B 1 193 ? -2.619 15.773 9.078 1 90.81 193 PHE B CA 1
ATOM 3364 C C . PHE B 1 193 ? -1.204 15.281 9.352 1 90.81 193 PHE B C 1
ATOM 3366 O O . PHE B 1 193 ? -1.013 14.312 10.086 1 90.81 193 PHE B O 1
ATOM 3373 N N . MET B 1 194 ? -0.269 15.914 8.656 1 93.88 194 MET B N 1
ATOM 3374 C CA . MET B 1 194 ? 1.132 15.555 8.859 1 93.88 194 MET B CA 1
ATOM 3375 C C . MET B 1 194 ? 1.897 16.703 9.516 1 93.88 194 MET B C 1
ATOM 3377 O O . MET B 1 194 ? 1.834 17.844 9.047 1 93.88 194 MET B O 1
ATOM 3381 N N . LEU B 1 195 ? 2.574 16.344 10.641 1 97.38 195 LEU B N 1
ATOM 3382 C CA . LEU B 1 195 ? 3.482 17.281 11.289 1 97.38 195 LEU B CA 1
ATOM 3383 C C . LEU B 1 195 ? 4.824 17.328 10.562 1 97.38 195 LEU B C 1
ATOM 3385 O O . LEU B 1 195 ? 5.414 16.281 10.281 1 97.38 195 LEU B O 1
ATOM 3389 N N . THR B 1 196 ? 5.281 18.578 10.305 1 97.38 196 THR B N 1
ATOM 3390 C CA . THR B 1 196 ? 6.617 18.766 9.75 1 97.38 196 THR B CA 1
ATOM 3391 C C . THR B 1 196 ? 7.668 18.781 10.859 1 97.38 196 THR B C 1
ATOM 3393 O O . THR B 1 196 ? 7.379 19.156 11.992 1 97.38 196 THR B O 1
ATOM 3396 N N . PRO B 1 197 ? 8.844 18.281 10.438 1 98.31 197 PRO B N 1
ATOM 3397 C CA . PRO B 1 197 ? 9.898 18.297 11.453 1 98.31 197 PRO B CA 1
ATOM 3398 C C . PRO B 1 197 ? 10.156 19.688 12.016 1 98.31 197 PRO B C 1
ATOM 3400 O O . PRO B 1 197 ? 10.125 20.672 11.273 1 98.31 197 PRO B O 1
ATOM 3403 N N . LYS B 1 198 ? 10.367 19.688 13.367 1 97.94 198 LYS B N 1
ATOM 3404 C CA . LYS B 1 198 ? 10.781 20.891 14.062 1 97.94 198 LYS B CA 1
ATOM 3405 C C . LYS B 1 198 ? 9.844 22.062 13.758 1 97.94 198 LYS B C 1
ATOM 3407 O O . LYS B 1 198 ? 10.297 23.156 13.414 1 97.94 198 LYS B O 1
ATOM 3412 N N . SER B 1 199 ? 8.57 21.781 13.906 1 97.75 199 SER B N 1
ATOM 3413 C CA . SER B 1 199 ? 7.57 22.781 13.578 1 97.75 199 SER B CA 1
ATOM 3414 C C . SER B 1 199 ? 6.371 22.703 14.516 1 97.75 199 SER B C 1
ATOM 3416 O O . SER B 1 199 ? 6.297 21.797 15.359 1 97.75 199 SER B O 1
ATOM 3418 N N . ARG B 1 200 ? 5.555 23.703 14.453 1 97.19 200 ARG B N 1
ATOM 3419 C CA . ARG B 1 200 ? 4.316 23.766 15.227 1 97.19 200 ARG B CA 1
ATOM 3420 C C . ARG B 1 200 ? 3.105 23.875 14.305 1 97.19 200 ARG B C 1
ATOM 3422 O O . ARG B 1 200 ? 3.188 24.453 13.227 1 97.19 200 ARG B O 1
ATOM 3429 N N . SER B 1 201 ? 2.068 23.266 14.703 1 96.94 201 SER B N 1
ATOM 3430 C CA . SER B 1 201 ? 0.814 23.328 13.961 1 96.94 201 SER B CA 1
ATOM 3431 C C . SER B 1 201 ? -0.374 23.547 14.898 1 96.94 201 SER B C 1
ATOM 3433 O O . SER B 1 201 ? -0.458 22.922 15.953 1 96.94 201 SER B O 1
ATOM 3435 N N . ASP B 1 202 ? -1.234 24.484 14.523 1 96.81 202 ASP B N 1
ATOM 3436 C CA . ASP B 1 202 ? -2.496 24.672 15.234 1 96.81 202 ASP B CA 1
ATOM 3437 C C . ASP B 1 202 ? -3.633 23.922 14.547 1 96.81 202 ASP B C 1
ATOM 3439 O O . ASP B 1 202 ? -4 24.234 13.414 1 96.81 202 ASP B O 1
ATOM 3443 N N . ILE B 1 203 ? -4.215 22.938 15.227 1 96.88 203 ILE B N 1
ATOM 3444 C CA . ILE B 1 203 ? -5.176 22.031 14.609 1 96.88 203 ILE B CA 1
ATOM 3445 C C . ILE B 1 203 ? -6.559 22.25 15.227 1 96.88 203 ILE B C 1
ATOM 3447 O O . ILE B 1 203 ? -6.723 22.156 16.438 1 96.88 203 ILE B O 1
ATOM 3451 N N . ALA B 1 204 ? -7.5 22.578 14.352 1 96.31 204 ALA B N 1
ATOM 3452 C CA . ALA B 1 204 ? -8.883 22.672 14.828 1 96.31 204 ALA B CA 1
ATOM 3453 C C . ALA B 1 204 ? -9.414 21.312 15.25 1 96.31 204 ALA B C 1
ATOM 3455 O O . ALA B 1 204 ? -9.148 20.297 14.594 1 96.31 204 ALA B O 1
ATOM 3456 N N . VAL B 1 205 ? -10.203 21.312 16.312 1 96.25 205 VAL B N 1
ATOM 3457 C CA . VAL B 1 205 ? -10.734 20.047 16.828 1 96.25 205 VAL B CA 1
ATOM 3458 C C . VAL B 1 205 ? -12.25 20.172 17.016 1 96.25 205 VAL B C 1
ATOM 3460 O O . VAL B 1 205 ? -12.781 21.266 17.141 1 96.25 205 VAL B O 1
ATOM 3463 N N . LYS B 1 206 ? -12.891 19.047 17 1 93.62 206 LYS B N 1
ATOM 3464 C CA . LYS B 1 206 ? -14.344 18.969 17.109 1 93.62 206 LYS B CA 1
ATOM 3465 C C . LYS B 1 206 ? -14.805 19.297 18.531 1 93.62 206 LYS B C 1
ATOM 3467 O O . LYS B 1 206 ? -15.945 19.734 18.719 1 93.62 206 LYS B O 1
ATOM 3472 N N . ARG B 1 207 ? -13.945 19 19.5 1 92.38 207 ARG B N 1
ATOM 3473 C CA . ARG B 1 207 ? -14.266 19.219 20.922 1 92.38 207 ARG B CA 1
ATOM 3474 C C . ARG B 1 207 ? -13.102 19.891 21.641 1 92.38 207 ARG B C 1
ATOM 3476 O O . ARG B 1 207 ? -11.938 19.641 21.328 1 92.38 207 ARG B O 1
ATOM 3483 N N . ALA B 1 208 ? -13.461 20.562 22.656 1 91.56 208 ALA B N 1
ATOM 3484 C CA . ALA B 1 208 ? -12.445 21.281 23.438 1 91.56 208 ALA B CA 1
ATOM 3485 C C . ALA B 1 208 ? -11.562 20.297 24.203 1 91.56 208 ALA B C 1
ATOM 3487 O O . ALA B 1 208 ? -12.047 19.312 24.75 1 91.56 208 ALA B O 1
ATOM 3488 N N . VAL B 1 209 ? -10.32 20.578 24.172 1 94.38 209 VAL B N 1
ATOM 3489 C CA . VAL B 1 209 ? -9.328 19.859 24.969 1 94.38 209 VAL B CA 1
ATOM 3490 C C . VAL B 1 209 ? -8.883 20.719 26.141 1 94.38 209 VAL B C 1
ATOM 3492 O O . VAL B 1 209 ? -8.672 21.922 26 1 94.38 209 VAL B O 1
ATOM 3495 N N . LYS B 1 210 ? -8.812 20.094 27.328 1 94.12 210 LYS B N 1
ATOM 3496 C CA . LYS B 1 210 ? -8.398 20.828 28.516 1 94.12 210 LYS B CA 1
ATOM 3497 C C . LYS B 1 210 ? -7.012 20.375 28.984 1 94.12 210 LYS B C 1
ATOM 3499 O O . LYS B 1 210 ? -6.598 19.25 28.703 1 94.12 210 LYS B O 1
ATOM 3504 N N . ARG B 1 211 ? -6.352 21.391 29.656 1 95.69 211 ARG B N 1
ATOM 3505 C CA . ARG B 1 211 ? -5.086 21.016 30.281 1 95.69 211 ARG B CA 1
ATOM 3506 C C . ARG B 1 211 ? -5.254 19.812 31.188 1 95.69 211 ARG B C 1
ATOM 3508 O O . ARG B 1 211 ? -6.215 19.734 31.953 1 95.69 211 ARG B O 1
ATOM 3515 N N . GLY B 1 212 ? -4.328 18.828 31.016 1 95.94 212 GLY B N 1
ATOM 3516 C CA . GLY B 1 212 ? -4.387 17.641 31.844 1 95.94 212 GLY B CA 1
ATOM 3517 C C . GLY B 1 212 ? -5.094 16.484 31.188 1 95.94 212 GLY B C 1
ATOM 3518 O O . GLY B 1 212 ? -4.988 15.336 31.641 1 95.94 212 GLY B O 1
ATOM 3519 N N . ASP B 1 213 ? -5.82 16.75 30.094 1 95.56 213 ASP B N 1
ATOM 3520 C CA . ASP B 1 213 ? -6.508 15.664 29.406 1 95.56 213 ASP B CA 1
ATOM 3521 C C . ASP B 1 213 ? -5.516 14.625 28.891 1 95.56 213 ASP B C 1
ATOM 3523 O O . ASP B 1 213 ? -4.441 14.984 28.391 1 95.56 213 ASP B O 1
ATOM 3527 N N . ARG B 1 214 ? -5.914 13.391 29.016 1 96 214 ARG B N 1
ATOM 3528 C CA . ARG B 1 214 ? -5.156 12.305 28.406 1 96 214 ARG B CA 1
ATOM 3529 C C . ARG B 1 214 ? -5.574 12.094 26.953 1 96 214 ARG B C 1
ATOM 3531 O O . ARG B 1 214 ? -6.758 11.914 26.656 1 96 214 ARG B O 1
ATOM 3538 N N . LEU B 1 215 ? -4.559 12.172 26.094 1 97 215 LEU B N 1
ATOM 3539 C CA . LEU B 1 215 ? -4.793 12 24.672 1 97 215 LEU B CA 1
ATOM 3540 C C . LEU B 1 215 ? -4.25 10.656 24.188 1 97 215 LEU B C 1
ATOM 3542 O O . LEU B 1 215 ? -3.141 10.266 24.562 1 97 215 LEU B O 1
ATOM 3546 N N . ILE B 1 216 ? -5.031 9.938 23.453 1 97 216 ILE B N 1
ATOM 3547 C CA . ILE B 1 216 ? -4.57 8.766 22.719 1 97 216 ILE B CA 1
ATOM 3548 C C . ILE B 1 216 ? -4.422 9.117 21.234 1 97 216 ILE B C 1
ATOM 3550 O O . ILE B 1 216 ? -5.398 9.484 20.578 1 97 216 ILE B O 1
ATOM 3554 N N . ILE B 1 217 ? -3.213 9.016 20.75 1 96.94 217 ILE B N 1
ATOM 3555 C CA . ILE B 1 217 ? -2.9 9.523 19.422 1 96.94 217 ILE B CA 1
ATOM 3556 C C . ILE B 1 217 ? -2.465 8.375 18.516 1 96.94 217 ILE B C 1
ATOM 3558 O O . ILE B 1 217 ? -1.608 7.57 18.891 1 96.94 217 ILE B O 1
ATOM 3562 N N . SER B 1 218 ? -3.143 8.297 17.328 1 93.56 218 SER B N 1
ATOM 3563 C CA . SER B 1 218 ? -2.725 7.348 16.297 1 93.56 218 SER B CA 1
ATOM 3564 C C . SER B 1 218 ? -1.9 8.031 15.219 1 93.56 218 SER B C 1
ATOM 3566 O O . SER B 1 218 ? -2.229 9.141 14.789 1 93.56 218 SER B O 1
ATOM 3568 N N . ASN B 1 219 ? -0.815 7.395 14.852 1 94.31 219 ASN B N 1
ATOM 3569 C CA . ASN B 1 219 ? 0.032 7.891 13.773 1 94.31 219 ASN B CA 1
ATOM 3570 C C . ASN B 1 219 ? 0.482 6.762 12.852 1 94.31 219 ASN B C 1
ATOM 3572 O O . ASN B 1 219 ? 0.34 5.586 13.188 1 94.31 219 ASN B O 1
ATOM 3576 N N . ILE B 1 220 ? 0.938 7.145 11.656 1 88.38 220 ILE B N 1
ATOM 3577 C CA . ILE B 1 220 ? 1.369 6.16 10.672 1 88.38 220 ILE B CA 1
ATOM 3578 C C . ILE B 1 220 ? 2.863 5.891 10.836 1 88.38 220 ILE B C 1
ATOM 3580 O O . ILE B 1 220 ? 3.678 6.816 10.773 1 88.38 220 ILE B O 1
ATOM 3584 N N . ASN B 1 221 ? 3.232 4.645 10.984 1 89.62 221 ASN B N 1
ATOM 3585 C CA . ASN B 1 221 ? 4.645 4.316 11.148 1 89.62 221 ASN B CA 1
ATOM 3586 C C . ASN B 1 221 ? 5.328 4.105 9.797 1 89.62 221 ASN B C 1
ATOM 3588 O O . ASN B 1 221 ? 4.73 4.344 8.75 1 89.62 221 ASN B O 1
ATOM 3592 N N . ASP B 1 222 ? 6.605 3.742 9.898 1 87.44 222 ASP B N 1
ATOM 3593 C CA . ASP B 1 222 ? 7.43 3.695 8.695 1 87.44 222 ASP B CA 1
ATOM 3594 C C . ASP B 1 222 ? 6.988 2.562 7.77 1 87.44 222 ASP B C 1
ATOM 3596 O O . ASP B 1 222 ? 7.387 2.512 6.605 1 87.44 222 ASP B O 1
ATOM 3600 N N . TYR B 1 223 ? 6.156 1.747 8.219 1 76.94 223 TYR B N 1
ATOM 3601 C CA . TYR B 1 223 ? 5.695 0.611 7.43 1 76.94 223 TYR B CA 1
ATOM 3602 C C . TYR B 1 223 ? 4.297 0.863 6.879 1 76.94 223 TYR B C 1
ATOM 3604 O O . TYR B 1 223 ? 3.707 -0.011 6.238 1 76.94 223 TYR B O 1
ATOM 3612 N N . GLY B 1 224 ? 3.75 2.047 7.176 1 78.31 224 GLY B N 1
ATOM 3613 C CA . GLY B 1 224 ? 2.447 2.432 6.656 1 78.31 224 GLY B CA 1
ATOM 3614 C C . GLY B 1 224 ? 1.3 2.027 7.559 1 78.31 224 GLY B C 1
ATOM 3615 O O . GLY B 1 224 ? 0.136 2.291 7.25 1 78.31 224 GLY B O 1
ATOM 3616 N N . SER B 1 225 ? 1.581 1.477 8.688 1 77.88 225 SER B N 1
ATOM 3617 C CA . SER B 1 225 ? 0.549 1.005 9.609 1 77.88 225 SER B CA 1
ATOM 3618 C C . SER B 1 225 ? 0.329 1.993 10.75 1 77.88 225 SER B C 1
ATOM 3620 O O . SER B 1 225 ? 1.221 2.777 11.078 1 77.88 225 SER B O 1
ATOM 3622 N N . ASP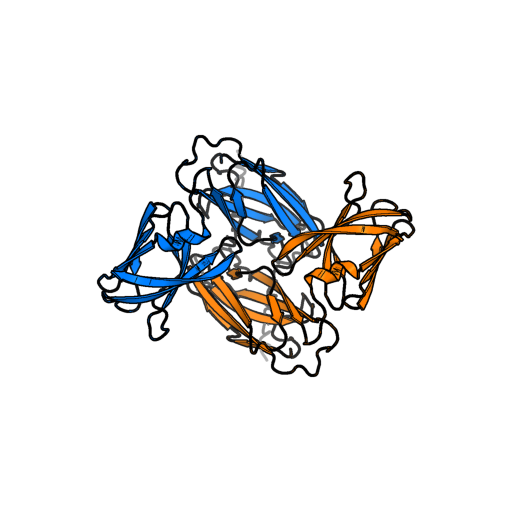 B 1 226 ? -0.829 1.853 11.312 1 83.62 226 ASP B N 1
ATOM 3623 C CA . ASP B 1 226 ? -1.138 2.721 12.453 1 83.62 226 ASP B CA 1
ATOM 3624 C C . ASP B 1 226 ? -0.405 2.262 13.711 1 83.62 226 ASP B C 1
ATOM 3626 O O . ASP B 1 226 ? -0.278 1.06 13.953 1 83.62 226 ASP B O 1
ATOM 3630 N N . SER B 1 227 ? 0.121 3.168 14.43 1 90.81 227 SER B N 1
ATOM 3631 C CA . SER B 1 227 ? 0.674 2.992 15.766 1 90.81 227 SER B CA 1
ATOM 3632 C C . SER B 1 227 ? 0.14 4.051 16.734 1 90.81 227 SER B C 1
ATOM 3634 O O . SER B 1 227 ? -0.062 5.203 16.344 1 90.81 227 SER B O 1
ATOM 3636 N N . THR B 1 228 ? -0.098 3.598 17.984 1 93.62 228 THR B N 1
ATOM 3637 C CA . THR B 1 228 ? -0.723 4.512 18.938 1 93.62 228 THR B CA 1
ATOM 3638 C C . THR B 1 228 ? 0.257 4.895 20.047 1 93.62 228 THR B C 1
ATOM 3640 O O . THR B 1 228 ? 1.148 4.117 20.391 1 93.62 228 THR B O 1
ATOM 3643 N N . PHE B 1 229 ? 0.13 6.129 20.5 1 96.12 229 PHE B N 1
ATOM 3644 C CA . PHE B 1 229 ? 0.821 6.586 21.703 1 96.12 229 PHE B CA 1
ATOM 3645 C C . PHE B 1 229 ? -0.071 7.508 22.516 1 96.12 229 PHE B C 1
ATOM 3647 O O . PHE B 1 229 ? -1.124 7.945 22.047 1 96.12 229 PHE B O 1
ATOM 3654 N N . THR B 1 230 ? 0.357 7.672 23.797 1 96.19 230 THR B N 1
ATOM 3655 C CA . THR B 1 230 ? -0.423 8.531 24.688 1 96.19 230 THR B CA 1
ATOM 3656 C C . THR B 1 230 ? 0.362 9.781 25.062 1 96.19 230 THR B C 1
ATOM 3658 O O . THR B 1 230 ? 1.595 9.773 25.047 1 96.19 230 THR B O 1
ATOM 3661 N N . ALA B 1 231 ? -0.4 10.828 25.234 1 96.62 231 ALA B N 1
ATOM 3662 C CA . ALA B 1 231 ? 0.166 12.094 25.703 1 96.62 231 ALA B CA 1
ATOM 3663 C C . ALA B 1 231 ? -0.817 12.828 26.609 1 96.62 231 ALA B C 1
ATOM 3665 O O . ALA B 1 231 ? -2.012 12.523 26.625 1 96.62 231 ALA B O 1
ATOM 3666 N N . THR B 1 232 ? -0.277 13.742 27.422 1 96.31 232 THR B N 1
ATOM 3667 C CA . THR B 1 232 ? -1.099 14.625 28.25 1 96.31 232 THR B CA 1
ATOM 3668 C C . THR B 1 232 ? -1.088 16.047 27.688 1 96.31 232 THR B C 1
ATOM 3670 O O . THR B 1 232 ? -0.029 16.578 27.344 1 96.31 232 THR B O 1
ATOM 3673 N N . ALA B 1 233 ? -2.287 16.578 27.578 1 96.12 233 ALA B N 1
ATOM 3674 C CA . ALA B 1 233 ? -2.365 17.984 27.156 1 96.12 233 ALA B CA 1
ATOM 3675 C C . ALA B 1 233 ? -1.77 18.906 28.219 1 96.12 233 ALA B C 1
ATOM 3677 O O . ALA B 1 233 ? -2.16 18.844 29.391 1 96.12 233 ALA B O 1
ATOM 3678 N N . GLU B 1 234 ? -0.88 19.734 27.75 1 92.56 234 GLU B N 1
ATOM 3679 C CA . GLU B 1 234 ? -0.165 20.562 28.703 1 92.56 234 GLU B CA 1
ATOM 3680 C C . GLU B 1 234 ? -0.601 22.016 28.609 1 92.56 234 GLU B C 1
ATOM 3682 O O . GLU B 1 234 ? -0.979 22.484 27.531 1 92.56 234 GLU B O 1
#

Solvent-accessible surface area (backbone atoms only — not comparable to full-atom values): 26113 Å² total; per-residue (Å²): 136,86,79,76,78,75,78,76,74,77,78,75,72,62,68,45,64,36,46,36,80,42,58,48,56,67,47,44,79,42,56,52,88,54,71,58,47,75,45,49,37,34,24,63,21,92,52,60,38,38,35,39,52,50,63,39,79,67,60,84,81,64,51,80,93,74,49,68,87,56,48,56,45,58,40,65,46,60,47,78,31,48,48,39,15,69,40,75,33,36,41,29,73,75,48,64,82,87,50,65,64,80,30,44,45,68,34,29,38,36,43,34,38,39,60,66,77,72,79,60,59,88,77,67,63,70,76,63,75,74,64,40,45,30,44,70,29,48,29,38,40,33,43,66,86,63,76,61,74,90,56,35,68,76,39,50,46,38,29,50,40,90,41,23,34,40,35,37,30,67,23,43,48,71,43,38,37,66,42,38,22,44,86,85,68,47,74,29,57,80,46,41,49,69,44,52,43,65,36,71,48,80,41,65,34,77,52,74,48,50,72,66,40,55,35,43,35,32,26,53,45,90,82,35,41,82,45,74,50,76,47,61,25,82,135,85,77,78,78,77,78,76,75,77,77,75,72,62,69,46,64,36,45,36,78,43,57,48,59,67,47,44,76,41,54,51,87,55,71,59,48,75,46,49,37,34,23,63,22,93,54,60,38,38,36,40,50,52,63,38,80,67,60,83,80,64,49,79,92,72,49,67,88,57,48,56,44,60,40,65,46,60,46,77,31,49,48,39,15,68,41,76,34,37,41,29,75,74,49,64,84,87,51,66,63,79,30,44,45,68,35,30,39,36,43,35,38,38,59,67,78,74,80,59,59,87,79,69,63,70,76,64,76,74,64,38,44,29,44,70,30,47,30,37,40,33,42,65,88,63,78,62,75,91,55,35,70,77,41,48,48,40,30,51,41,88,39,22,36,38,34,37,30,68,23,43,48,72,44,38,37,66,42,39,22,42,87,85,67,48,74,27,56,79,46,41,49,68,42,52,44,64,38,73,46,78,41,65,33,78,53,73,47,49,72,67,38,53,35,44,36,31,27,53,45,89,82,35,41,81,44,76,49,74,48,57,26,80

pLDDT: mean 82.68, std 19.29, range [30.09, 98.56]